Protein AF-A0A938AYI4-F1 (afdb_monomer)

Foldseek 3Di:
DFKFQAAPVVLPDQDQKDKFFPDDPVVVQVCCQEDDLVLQHRIWIKGWNCNVPVVPDPPRMTDIDTDGHHFCVVLLPDDLVSNVVSQLVNVLNSVVRVCVNGPPRLQGGLDDDTDDLLNLCLPVVAQRSDPFHDDDDPCQAAPNFAAQDDPAFLDGDAAQRHPHHTDDVRSVVSVVVNVVVNVVCVVVVRNDPVSVVVVVVVVVVVVVPDDDDPDDSSVSSVVSCCQQFNQKFKWFFADWADQFPFKIKGKIATPPDFAHADAQLWWKWWWDQDPNQIDIAIFGQLAARVDNTGIGMAGADPPDDVSCCCVPPDDGGDMIMIGHTDDPQHDRPSRAFLEEEEEEEQSQCRSVNRRLNHCVVVVPSHAYEYEYEYQEPSSDGCPVVLVVSVVVDVSYHYAYEHAHYDPPDPGHYHAPALVNCCVRVVAPPRYAYEYTYAPVNVVRNVVSCVVRVNDPSSYHYDFNAADPFPCPFPPDPPDDQQDWDWDADPPVRDIFIDGNGDPVQVRCSVVVHHAQDTHNRPPPCRRDDDDPDDDDDDGD

Radius of gyration: 27.2 Å; Cα contacts (8 Å, |Δi|>4): 950; chains: 1; bounding box: 65×58×79 Å

Structure (mmCIF, N/CA/C/O backbone):
data_AF-A0A938AYI4-F1
#
_entry.id   AF-A0A938AYI4-F1
#
loop_
_atom_site.group_PDB
_atom_site.id
_atom_site.type_symbol
_atom_site.label_atom_id
_atom_site.label_alt_id
_atom_site.label_comp_id
_atom_site.label_asym_id
_atom_site.label_entity_id
_atom_site.label_seq_id
_atom_site.pdbx_PDB_ins_code
_atom_site.Cartn_x
_atom_site.Cartn_y
_atom_site.Cartn_z
_atom_site.occupancy
_atom_site.B_iso_or_equiv
_atom_site.auth_seq_id
_atom_site.auth_comp_id
_atom_site.auth_asym_id
_atom_site.auth_atom_id
_atom_site.pdbx_PDB_model_num
ATOM 1 N N . TYR A 1 1 ? -7.142 -10.520 9.760 1.00 93.50 1 TYR A N 1
ATOM 2 C CA . TYR A 1 1 ? -8.260 -10.590 8.804 1.00 93.50 1 TYR A CA 1
ATOM 3 C C . TYR A 1 1 ? -7.751 -11.191 7.516 1.00 93.50 1 TYR A C 1
ATOM 5 O O . TYR A 1 1 ? -6.713 -10.744 7.040 1.00 93.50 1 TYR A O 1
ATOM 13 N N . LEU A 1 2 ? -8.446 -12.198 6.998 1.00 96.50 2 LEU A N 1
ATOM 14 C CA . LEU A 1 2 ? -8.126 -12.894 5.757 1.00 96.50 2 LEU A CA 1
ATOM 15 C C . LEU A 1 2 ? -9.334 -12.802 4.822 1.00 96.50 2 LEU A C 1
ATOM 17 O O . LEU A 1 2 ? -10.428 -13.203 5.213 1.00 96.50 2 LEU A O 1
ATOM 21 N N . GLY A 1 3 ? -9.131 -12.273 3.619 1.00 96.12 3 GLY A N 1
ATOM 22 C CA . GLY A 1 3 ? -10.066 -12.394 2.504 1.00 96.12 3 GLY A CA 1
ATOM 23 C C . GLY A 1 3 ? -9.647 -13.569 1.629 1.00 96.12 3 GLY A C 1
ATOM 24 O O . GLY A 1 3 ? -8.468 -13.681 1.282 1.00 96.12 3 GLY A O 1
ATOM 25 N N . LEU A 1 4 ? -10.594 -14.448 1.319 1.00 96.31 4 LEU A N 1
ATOM 26 C CA . LEU A 1 4 ? -10.363 -15.713 0.636 1.00 96.31 4 LEU A CA 1
ATOM 27 C C . LEU A 1 4 ? -11.015 -15.724 -0.743 1.00 96.31 4 LEU A C 1
ATOM 29 O O . LEU A 1 4 ? -12.152 -15.282 -0.890 1.00 96.31 4 LEU A O 1
ATOM 33 N N . ASP A 1 5 ? -10.348 -16.334 -1.718 1.00 95.25 5 ASP A N 1
ATOM 34 C CA . ASP A 1 5 ? -10.889 -16.539 -3.069 1.00 95.25 5 ASP A CA 1
ATOM 35 C C . ASP A 1 5 ? -11.803 -17.777 -3.188 1.00 95.25 5 ASP A C 1
ATOM 37 O O . ASP A 1 5 ? -12.138 -18.224 -4.286 1.00 95.25 5 ASP A O 1
ATOM 41 N N . CYS A 1 6 ? -12.190 -18.349 -2.047 1.00 95.31 6 CYS A N 1
ATOM 42 C CA . CYS A 1 6 ? -13.114 -19.466 -1.931 1.00 95.31 6 CYS A CA 1
ATOM 43 C C . CYS A 1 6 ? -14.004 -19.307 -0.692 1.00 95.31 6 CYS A C 1
ATOM 45 O O . CYS A 1 6 ? -13.715 -18.518 0.209 1.00 95.31 6 CYS A O 1
ATOM 47 N N . THR A 1 7 ? -15.077 -20.092 -0.619 1.00 95.81 7 THR A N 1
ATOM 48 C CA . THR A 1 7 ? -15.972 -20.100 0.546 1.00 95.81 7 THR A CA 1
ATOM 49 C C . THR A 1 7 ? -15.309 -20.733 1.772 1.00 95.81 7 THR A C 1
ATOM 51 O O . THR A 1 7 ? -14.516 -21.672 1.660 1.00 95.81 7 THR A O 1
ATOM 54 N N . CYS A 1 8 ? -15.694 -20.305 2.976 1.00 95.62 8 CYS A N 1
ATOM 55 C CA . CYS A 1 8 ? -15.232 -20.955 4.206 1.00 95.62 8 CYS A CA 1
ATOM 56 C C . CYS A 1 8 ? -15.620 -22.451 4.239 1.00 95.62 8 CYS A C 1
ATOM 58 O O . CYS A 1 8 ? -14.832 -23.306 4.640 1.00 95.62 8 CYS A O 1
ATOM 60 N N . GLN A 1 9 ? -16.811 -22.793 3.751 1.00 93.62 9 GLN A N 1
ATOM 61 C CA . GLN A 1 9 ? -17.326 -24.160 3.728 1.00 93.62 9 GLN A CA 1
ATOM 62 C C . GLN A 1 9 ? -16.483 -25.079 2.830 1.00 93.62 9 GLN A C 1
ATOM 64 O O . GLN A 1 9 ? -16.246 -26.229 3.199 1.00 93.62 9 GLN A O 1
ATOM 69 N N . SER A 1 10 ? -15.965 -24.584 1.696 1.00 95.06 10 SER A N 1
ATOM 70 C CA . SER A 1 10 ? -15.068 -25.371 0.832 1.00 95.06 10 SER A CA 1
ATOM 71 C C . SER A 1 10 ? -13.727 -25.711 1.488 1.00 95.06 10 SER A C 1
ATOM 73 O O . SER A 1 10 ? -13.114 -26.705 1.111 1.00 95.06 10 SER A O 1
ATOM 75 N N . LEU A 1 11 ? -13.305 -24.940 2.494 1.00 95.25 11 LEU A N 1
ATOM 76 C CA . LEU A 1 11 ? -12.125 -25.234 3.315 1.00 95.25 11 LEU A CA 1
ATOM 77 C C . LEU A 1 11 ? -12.433 -26.131 4.524 1.00 95.25 11 LEU A C 1
ATOM 79 O O . LEU A 1 11 ? -11.536 -26.450 5.299 1.00 95.25 11 LEU A O 1
ATOM 83 N N . GLY A 1 12 ? -13.691 -26.548 4.697 1.00 93.38 12 GLY A N 1
ATOM 84 C CA . GLY A 1 12 ? -14.114 -27.436 5.778 1.00 93.38 12 GLY A CA 1
ATOM 85 C C . GLY A 1 12 ? -14.567 -26.734 7.060 1.00 93.38 12 GLY A C 1
ATOM 86 O O . GLY A 1 12 ? -14.857 -27.423 8.041 1.00 93.38 12 GLY A O 1
ATOM 87 N N . PHE A 1 13 ? -14.691 -25.401 7.074 1.00 94.81 13 PHE A N 1
ATOM 88 C CA . PHE A 1 13 ? -15.264 -24.693 8.221 1.00 94.81 13 PHE A CA 1
ATOM 89 C C . PHE A 1 1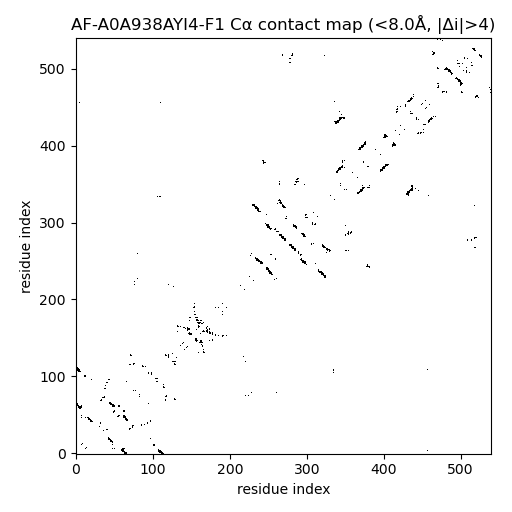3 ? -16.741 -25.075 8.406 1.00 94.81 13 PHE A C 1
ATOM 91 O O . PHE A 1 13 ? -17.570 -24.850 7.525 1.00 94.81 13 PHE A O 1
ATOM 98 N N . LYS A 1 14 ? -17.066 -25.656 9.570 1.00 90.75 14 LYS A N 1
ATOM 99 C CA . LYS A 1 14 ? -18.435 -26.068 9.942 1.00 90.75 14 LYS A CA 1
ATOM 100 C C . LYS A 1 14 ? -19.116 -25.112 10.914 1.00 90.75 14 LYS A C 1
ATOM 102 O O . LYS A 1 14 ? -20.337 -25.032 10.922 1.00 90.75 14 LYS A O 1
ATOM 107 N N . ASN A 1 15 ? -18.330 -24.422 11.737 1.00 94.56 15 ASN A N 1
ATOM 108 C CA . ASN A 1 15 ? -18.824 -23.521 12.771 1.00 94.56 15 ASN A CA 1
ATOM 109 C C . ASN A 1 15 ? -18.354 -22.099 12.485 1.00 94.56 15 ASN A C 1
ATOM 111 O O . ASN A 1 15 ? -17.260 -21.904 11.950 1.00 94.56 15 ASN A O 1
ATOM 115 N N . HIS A 1 16 ? -19.163 -21.127 12.906 1.00 94.56 16 HIS A N 1
ATOM 116 C CA . HIS A 1 16 ? -18.795 -19.715 12.888 1.00 94.56 16 HIS A CA 1
ATOM 117 C C . HIS A 1 16 ? -17.530 -19.450 13.710 1.00 94.56 16 HIS A C 1
ATOM 119 O O . HIS A 1 16 ? -16.620 -18.794 13.224 1.00 94.56 16 HIS A O 1
ATOM 125 N N . GLU A 1 17 ? -17.450 -19.993 14.926 1.00 95.00 17 GLU A N 1
ATOM 126 C CA . GLU A 1 17 ? -16.323 -19.792 15.837 1.00 95.00 17 GLU A CA 1
ATOM 127 C C . GLU A 1 17 ? -15.622 -21.124 16.107 1.00 95.00 17 GLU A C 1
ATOM 129 O O . GLU A 1 17 ? -16.276 -22.135 16.375 1.00 95.00 17 GLU A O 1
ATOM 134 N N . ASN A 1 18 ? -14.292 -21.136 16.026 1.00 94.50 18 ASN A N 1
ATOM 135 C CA . ASN A 1 18 ? -13.488 -22.335 16.239 1.00 94.50 18 ASN A CA 1
ATOM 136 C C . ASN A 1 18 ? -12.271 -21.979 17.097 1.00 94.50 18 ASN A C 1
ATOM 138 O O . ASN A 1 18 ? -11.490 -21.109 16.730 1.00 94.50 18 ASN A O 1
ATOM 142 N N . PHE A 1 19 ? -12.063 -22.682 18.209 1.00 92.81 19 PHE A N 1
ATOM 143 C CA . PHE A 1 19 ? -10.875 -22.505 19.045 1.00 92.81 19 PHE A CA 1
ATOM 144 C C . PHE A 1 19 ? -9.879 -23.622 18.754 1.00 92.81 19 PHE A C 1
ATOM 146 O O . PHE A 1 19 ? -10.169 -24.799 18.969 1.00 92.81 19 PHE A O 1
ATOM 153 N N . VAL A 1 20 ? -8.701 -23.255 18.256 1.00 92.69 20 VAL A N 1
ATOM 154 C CA . VAL A 1 20 ? -7.628 -24.197 17.931 1.00 92.69 20 VAL A CA 1
ATOM 155 C C . VAL A 1 20 ? -6.501 -24.012 18.933 1.00 92.69 20 VAL A C 1
ATOM 157 O O . VAL A 1 20 ? -6.025 -22.898 19.120 1.00 92.69 20 VAL A O 1
ATOM 160 N N . SER A 1 21 ? -6.056 -25.096 19.564 1.00 90.69 21 SER A N 1
ATOM 161 C CA . SER A 1 21 ? -4.959 -25.086 20.536 1.00 90.69 21 SER A CA 1
ATOM 162 C C . SER A 1 21 ? -3.922 -26.162 20.214 1.00 90.69 21 SER A C 1
ATOM 164 O O . SER A 1 21 ? -4.224 -27.174 19.574 1.00 90.69 21 SER A O 1
ATOM 166 N N . ILE A 1 22 ? -2.681 -25.950 20.654 1.00 89.31 22 ILE A N 1
ATOM 167 C CA . ILE A 1 22 ? -1.612 -26.951 20.590 1.00 89.31 22 ILE A CA 1
ATOM 168 C C . ILE A 1 22 ? -1.824 -28.048 21.647 1.00 89.31 22 ILE A C 1
ATOM 170 O O . ILE A 1 22 ? -1.419 -29.187 21.417 1.00 89.31 22 ILE A O 1
ATOM 174 N N . GLY A 1 23 ? -2.490 -27.738 22.763 1.00 88.50 23 GLY A N 1
ATOM 175 C CA . GLY A 1 23 ? -2.796 -28.694 23.828 1.00 88.50 23 GLY A CA 1
ATOM 176 C C . GLY A 1 23 ? -3.753 -28.141 24.898 1.00 88.50 23 GLY A C 1
ATOM 177 O O . GLY A 1 23 ? -4.371 -27.097 24.689 1.00 88.50 23 GLY A O 1
ATOM 178 N N . PRO A 1 24 ? -3.899 -28.838 26.038 1.00 90.19 24 PRO A N 1
ATOM 179 C CA . PRO A 1 24 ? -4.836 -28.465 27.105 1.00 90.19 24 PRO A CA 1
ATOM 180 C C . PRO A 1 24 ? -4.231 -27.601 28.235 1.00 90.19 24 PRO A C 1
ATOM 182 O O . PRO A 1 24 ? -4.912 -27.337 29.220 1.00 90.19 24 PRO A O 1
ATOM 185 N N . ASP A 1 25 ? -2.962 -27.199 28.142 1.00 89.12 25 ASP A N 1
ATOM 186 C CA . ASP A 1 25 ? -2.239 -26.445 29.179 1.00 89.12 25 ASP A CA 1
ATOM 187 C C . ASP A 1 25 ? -2.618 -24.955 29.139 1.00 89.12 25 ASP A C 1
ATOM 189 O O . ASP A 1 25 ? -2.037 -24.152 28.402 1.00 89.12 25 ASP A O 1
ATOM 193 N N . LEU A 1 26 ? -3.647 -24.610 29.915 1.00 84.31 26 LEU A N 1
ATOM 194 C CA . LEU A 1 26 ? -4.198 -23.257 29.990 1.00 84.31 26 LEU A CA 1
ATOM 195 C C . LEU A 1 26 ? -3.254 -22.269 30.684 1.00 84.31 26 LEU A C 1
ATOM 197 O O . LEU A 1 26 ? -3.255 -21.092 30.325 1.00 84.31 26 LEU A O 1
ATOM 201 N N . ASP A 1 27 ? -2.423 -22.730 31.621 1.00 86.62 27 ASP A N 1
ATOM 202 C CA . ASP A 1 27 ? -1.446 -21.876 32.301 1.00 86.62 27 ASP A CA 1
ATOM 203 C C . ASP A 1 27 ? -0.378 -21.423 31.310 1.00 86.62 27 ASP A C 1
ATOM 205 O O . ASP A 1 27 ? -0.116 -20.227 31.166 1.00 86.62 27 ASP A O 1
ATOM 209 N N . ARG A 1 28 ? 0.150 -22.358 30.514 1.00 84.56 28 ARG A N 1
ATOM 210 C CA . ARG A 1 28 ? 1.059 -22.030 29.415 1.00 84.56 28 ARG A CA 1
ATOM 211 C C . ARG A 1 28 ? 0.400 -21.133 28.371 1.00 84.56 28 ARG A C 1
ATOM 213 O O . ARG A 1 28 ? 1.052 -20.226 27.845 1.00 84.56 28 ARG A O 1
ATOM 220 N N . GLN A 1 29 ? -0.877 -21.364 28.052 1.00 83.56 29 GLN A N 1
ATOM 221 C CA . GLN A 1 29 ? -1.619 -20.485 27.151 1.00 83.56 29 GLN A CA 1
ATOM 222 C C . GLN A 1 29 ? -1.658 -19.057 27.705 1.00 83.56 29 GLN A C 1
ATOM 224 O O . GLN A 1 29 ? -1.303 -18.123 26.989 1.00 83.56 29 GLN A O 1
ATOM 229 N N . HIS A 1 30 ? -2.017 -18.886 28.975 1.00 82.50 30 HIS A N 1
ATOM 230 C CA . HIS A 1 30 ? -2.081 -17.590 29.650 1.00 8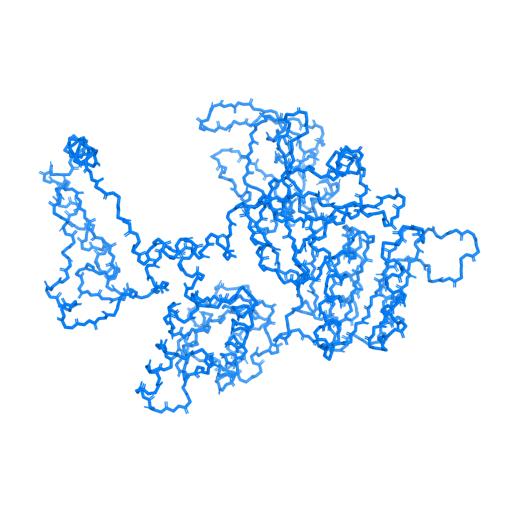2.50 30 HIS A CA 1
ATOM 231 C C . HIS A 1 30 ? -0.717 -16.893 29.737 1.00 82.50 30 HIS A C 1
ATOM 233 O O . HIS A 1 30 ? -0.591 -15.706 29.427 1.00 82.50 30 HIS A O 1
ATOM 239 N N . GLU A 1 31 ? 0.338 -17.629 30.088 1.00 81.62 31 GLU A N 1
ATOM 240 C CA . GLU A 1 31 ? 1.706 -17.105 30.127 1.00 81.62 31 GLU A CA 1
ATOM 241 C C . GLU A 1 31 ? 2.160 -16.583 28.759 1.00 81.62 31 GLU A C 1
ATOM 243 O O . GLU A 1 31 ? 2.748 -15.494 28.683 1.00 81.62 31 GLU A O 1
ATOM 248 N N . SER A 1 32 ? 1.818 -17.303 27.681 1.00 78.88 32 SER A N 1
ATOM 249 C CA . SER A 1 32 ? 2.138 -16.899 26.307 1.00 78.88 32 SER A CA 1
ATOM 250 C C . SER A 1 32 ? 1.495 -15.563 25.917 1.00 78.88 32 SER A C 1
ATOM 252 O O . SER A 1 32 ? 2.115 -14.772 25.207 1.00 78.88 32 SER A O 1
ATOM 254 N N . MET A 1 33 ? 0.302 -15.249 26.443 1.00 81.25 33 MET A N 1
ATOM 255 C CA . MET A 1 33 ? -0.372 -13.968 26.190 1.00 81.25 33 MET A CA 1
ATOM 256 C C . MET A 1 33 ? 0.378 -12.790 26.832 1.00 81.25 33 MET A C 1
ATOM 258 O O . MET A 1 33 ? 0.420 -11.693 26.265 1.00 81.25 33 MET A O 1
ATOM 262 N N . ARG A 1 34 ? 0.941 -13.001 28.034 1.00 77.31 34 ARG A N 1
ATOM 263 C CA . ARG A 1 34 ? 1.494 -11.950 28.910 1.00 77.31 34 ARG A CA 1
ATOM 264 C C . ARG A 1 34 ? 2.947 -11.587 28.622 1.00 77.31 34 ARG A C 1
ATOM 266 O O . ARG A 1 34 ? 3.296 -10.404 28.665 1.00 77.31 34 ARG A O 1
ATOM 273 N N . HIS A 1 35 ? 3.800 -12.583 28.398 1.00 61.69 35 HIS A N 1
ATOM 274 C CA . HIS A 1 35 ? 5.251 -12.398 28.519 1.00 61.69 35 HIS A CA 1
ATOM 275 C C . HIS A 1 35 ? 6.026 -12.619 27.230 1.00 61.69 35 HIS A C 1
ATOM 277 O O . HIS A 1 35 ? 7.160 -12.144 27.131 1.00 61.69 35 HIS A O 1
ATOM 283 N N . ASP A 1 36 ? 5.451 -13.319 26.255 1.00 58.69 36 ASP A N 1
ATOM 284 C CA . ASP A 1 36 ? 6.280 -13.936 25.238 1.00 58.69 36 ASP A CA 1
ATOM 285 C C . ASP A 1 36 ? 6.328 -13.148 23.921 1.00 58.69 36 ASP A C 1
ATOM 287 O O . ASP A 1 36 ? 5.359 -13.042 23.171 1.00 58.69 36 ASP A O 1
ATOM 291 N N . ILE A 1 37 ? 7.512 -12.607 23.627 1.00 58.94 37 ILE A N 1
ATOM 292 C CA . ILE A 1 37 ? 7.900 -12.086 22.306 1.00 58.94 37 ILE A CA 1
ATOM 293 C C . ILE A 1 37 ? 8.377 -13.262 21.418 1.00 58.94 37 ILE A C 1
ATOM 295 O O . ILE A 1 37 ? 8.839 -13.061 20.304 1.00 58.94 37 ILE A O 1
ATOM 299 N N . SER A 1 38 ? 8.281 -14.530 21.846 1.00 60.31 38 SER A N 1
ATOM 300 C CA . SER A 1 38 ? 8.567 -15.681 20.967 1.00 60.31 38 SER A CA 1
ATOM 301 C C . SER A 1 38 ? 7.612 -15.746 19.770 1.00 60.31 38 SER A C 1
ATOM 303 O O . SER A 1 38 ? 7.960 -16.311 18.716 1.00 60.31 38 SER A O 1
ATOM 305 N N . PHE A 1 39 ? 6.434 -15.123 19.915 1.00 65.56 39 PHE A N 1
ATOM 306 C CA . PHE A 1 39 ? 5.342 -15.134 18.953 1.00 65.56 39 PHE A CA 1
ATOM 307 C C . PHE A 1 39 ? 4.886 -16.556 18.619 1.00 65.56 39 PHE A C 1
ATOM 309 O O . PHE A 1 39 ? 4.531 -16.811 17.477 1.00 65.56 39 PHE A O 1
ATOM 316 N N . GLU A 1 40 ? 4.982 -17.513 19.545 1.00 77.62 40 GLU A N 1
ATOM 317 C CA . GLU A 1 40 ? 4.439 -18.871 19.397 1.00 77.62 40 GLU A CA 1
ATOM 318 C C . GLU A 1 40 ? 3.015 -18.921 19.981 1.00 77.62 40 GLU A C 1
ATOM 320 O O . GLU A 1 40 ? 2.868 -19.084 21.194 1.00 77.62 40 GLU A O 1
ATOM 325 N N . PRO A 1 41 ? 1.947 -18.750 19.175 1.00 83.81 41 PRO A N 1
ATOM 326 C CA . PRO A 1 41 ? 0.591 -18.795 19.707 1.00 83.81 41 PRO A CA 1
ATOM 327 C C . PRO A 1 41 ? 0.279 -20.210 20.207 1.00 83.81 41 PRO A C 1
ATOM 329 O O . PRO A 1 41 ? 0.311 -21.164 19.432 1.00 83.81 41 PRO A O 1
ATOM 332 N N . TYR A 1 42 ? -0.051 -20.350 21.495 1.00 87.31 42 TYR A N 1
ATOM 333 C CA . TYR A 1 42 ? -0.487 -21.636 22.050 1.00 87.31 42 TYR A CA 1
ATOM 334 C C . TYR A 1 42 ? -1.869 -22.048 21.529 1.00 87.31 42 TYR A C 1
ATOM 336 O O . TYR A 1 42 ? -2.139 -23.227 21.313 1.00 87.31 42 TYR A O 1
ATOM 344 N N . GLY A 1 43 ? -2.732 -21.063 21.292 1.00 88.88 43 GLY A N 1
ATOM 345 C CA . GLY A 1 43 ? -4.039 -21.248 20.688 1.00 88.88 43 GLY A CA 1
ATOM 346 C C . GLY A 1 43 ? -4.519 -19.981 19.988 1.00 88.88 43 GLY A C 1
ATOM 347 O O . GLY A 1 43 ? -3.974 -18.898 20.211 1.00 88.88 43 GLY A O 1
ATOM 348 N N . ALA A 1 44 ? -5.534 -20.123 19.145 1.00 91.56 44 ALA A N 1
ATOM 349 C CA . ALA A 1 44 ? -6.185 -19.026 18.448 1.00 91.56 44 ALA A CA 1
ATOM 350 C C . ALA A 1 44 ? -7.682 -19.294 18.278 1.00 91.56 44 ALA A C 1
ATOM 352 O O . ALA A 1 44 ? -8.108 -20.435 18.080 1.00 91.56 44 ALA A O 1
ATOM 353 N N . ALA A 1 45 ? -8.456 -18.218 18.317 1.00 93.50 45 ALA A N 1
ATOM 354 C CA . ALA A 1 45 ? -9.811 -18.182 17.798 1.00 93.50 45 ALA A CA 1
ATOM 355 C C . ALA A 1 45 ? -9.755 -18.021 16.269 1.00 93.50 45 ALA A C 1
ATOM 357 O O . ALA A 1 45 ? -8.960 -17.233 15.744 1.00 93.50 45 ALA A O 1
ATOM 358 N N . VAL A 1 46 ? -10.562 -18.804 15.563 1.00 96.50 46 VAL A N 1
ATOM 359 C CA . VAL A 1 46 ? -10.670 -18.849 14.105 1.00 96.50 46 VAL A CA 1
ATOM 360 C C . VAL A 1 46 ? -12.139 -18.672 13.745 1.00 96.50 46 VAL A C 1
ATOM 362 O O . VAL A 1 46 ? -12.923 -19.628 13.726 1.00 96.50 46 VAL A O 1
ATOM 365 N N . THR A 1 47 ? -12.494 -17.425 13.458 1.00 96.56 47 THR A N 1
ATOM 366 C CA . THR A 1 47 ? -13.857 -17.013 13.132 1.00 96.56 47 THR A CA 1
ATOM 367 C C . THR A 1 47 ? -14.066 -17.041 11.621 1.00 96.56 47 THR A C 1
ATOM 369 O O . THR A 1 47 ? -13.369 -16.337 10.887 1.00 96.56 47 THR A O 1
ATOM 372 N N . ALA A 1 48 ? -15.029 -17.825 11.147 1.00 96.56 48 ALA A N 1
ATOM 373 C CA . ALA A 1 48 ? -15.444 -17.918 9.751 1.00 96.56 48 ALA A CA 1
ATOM 374 C C . ALA A 1 48 ? -16.814 -17.242 9.572 1.00 96.56 48 ALA A C 1
ATOM 376 O O . ALA A 1 48 ? -17.861 -17.876 9.727 1.00 96.56 48 ALA A O 1
ATOM 377 N N . TYR A 1 49 ? -16.809 -15.946 9.248 1.00 93.50 49 TYR A N 1
ATOM 378 C CA . TYR A 1 49 ? -18.023 -15.116 9.241 1.00 93.50 49 TYR A CA 1
ATOM 379 C C . TYR A 1 49 ? -19.086 -15.632 8.265 1.00 93.50 49 TYR A C 1
ATOM 381 O O . TYR A 1 49 ? -20.260 -15.711 8.627 1.00 93.50 49 TYR A O 1
ATOM 389 N N . ASN A 1 50 ? -18.674 -16.106 7.083 1.00 94.75 50 ASN A N 1
ATOM 390 C CA . ASN A 1 50 ? -19.591 -16.631 6.062 1.00 94.75 50 ASN A CA 1
ATOM 391 C C . ASN A 1 50 ? -20.340 -17.911 6.463 1.00 94.75 50 ASN A C 1
ATOM 393 O O . ASN A 1 50 ? -21.240 -18.344 5.744 1.00 94.75 50 ASN A O 1
ATOM 397 N N . VAL A 1 51 ? -19.977 -18.551 7.580 1.00 93.25 51 VAL A N 1
ATOM 398 C CA . VAL A 1 51 ? -20.755 -19.675 8.119 1.00 93.25 51 VAL A CA 1
ATOM 399 C C . VAL A 1 51 ? -22.051 -19.181 8.770 1.00 93.25 51 VAL A C 1
ATOM 401 O O . VAL A 1 51 ? -23.066 -19.864 8.667 1.00 93.25 51 VAL A O 1
ATOM 404 N N . ALA A 1 52 ? -22.030 -18.010 9.417 1.00 91.06 52 ALA A N 1
ATOM 405 C CA . ALA A 1 52 ? -23.216 -17.403 10.026 1.00 91.06 52 ALA A CA 1
ATOM 406 C C . ALA A 1 52 ? -23.933 -16.428 9.081 1.00 91.06 52 ALA A C 1
ATOM 408 O O . ALA A 1 52 ? -25.159 -16.359 9.098 1.00 91.06 52 ALA A O 1
ATOM 409 N N . ASP A 1 53 ? -23.174 -15.699 8.263 1.00 93.62 53 ASP A N 1
ATOM 410 C CA . ASP A 1 53 ? -23.682 -14.694 7.330 1.00 93.62 53 ASP A CA 1
ATOM 411 C C . ASP A 1 53 ? -23.062 -14.905 5.937 1.00 93.62 53 ASP A C 1
ATOM 413 O O . ASP A 1 53 ? -21.995 -14.357 5.645 1.00 93.62 53 ASP A O 1
ATOM 417 N N . PRO A 1 54 ? -23.677 -15.735 5.070 1.00 90.19 54 PRO A N 1
ATOM 418 C CA . PRO A 1 54 ? -23.139 -16.041 3.744 1.00 90.19 54 PRO A CA 1
ATOM 419 C C . PRO A 1 54 ? -22.866 -14.807 2.873 1.00 90.19 54 PRO A C 1
ATOM 421 O O . PRO A 1 54 ? -21.944 -14.853 2.058 1.00 90.19 54 PRO A O 1
ATOM 424 N N . ASP A 1 55 ? -23.606 -13.713 3.088 1.00 93.50 55 ASP A N 1
ATOM 425 C CA . ASP A 1 55 ? -23.526 -12.468 2.315 1.00 93.50 55 ASP A CA 1
ATOM 426 C C . ASP A 1 55 ? -22.484 -11.477 2.870 1.00 93.50 55 ASP A C 1
ATOM 428 O O . ASP A 1 55 ? -22.302 -10.384 2.327 1.00 93.50 55 ASP A O 1
ATOM 432 N N . PHE A 1 56 ? -21.749 -11.860 3.921 1.00 93.06 56 PHE A N 1
ATOM 433 C CA . PHE A 1 56 ? -20.687 -11.045 4.519 1.00 93.06 56 PHE A CA 1
ATOM 434 C C . PHE A 1 56 ? -19.556 -10.698 3.530 1.00 93.06 56 PHE A C 1
ATOM 436 O O . PHE A 1 56 ? -18.826 -9.720 3.719 1.00 93.06 56 PHE A O 1
ATOM 443 N N . SER A 1 57 ? -19.395 -11.485 2.462 1.00 94.12 57 SER A N 1
ATOM 444 C CA . SER A 1 57 ? -18.427 -11.249 1.389 1.00 94.12 57 SER A CA 1
ATOM 445 C C . SER A 1 57 ? -19.026 -11.561 0.010 1.00 94.12 57 SER A C 1
ATOM 447 O O . SER A 1 57 ? -20.078 -12.195 -0.070 1.00 94.12 57 SER A O 1
ATOM 449 N N . PRO A 1 58 ? -18.393 -11.124 -1.099 1.00 93.88 58 PRO A N 1
ATOM 450 C CA . PRO A 1 58 ? -18.891 -11.408 -2.444 1.00 93.88 58 PRO A CA 1
ATOM 451 C C . PRO A 1 58 ? -19.145 -12.908 -2.700 1.00 93.88 58 PRO A C 1
ATOM 453 O O . PRO A 1 58 ? -18.427 -13.752 -2.154 1.00 93.88 58 PRO A O 1
ATOM 456 N N . PRO A 1 59 ? -20.099 -13.274 -3.574 1.00 93.50 59 PRO A N 1
ATOM 457 C CA . PRO A 1 59 ? -20.407 -14.674 -3.857 1.00 93.50 59 PRO A CA 1
ATOM 458 C C . PRO A 1 59 ? -19.175 -15.499 -4.250 1.00 93.50 59 PRO A C 1
ATOM 460 O O . PRO A 1 59 ? -18.373 -15.081 -5.083 1.00 93.50 59 PRO A O 1
ATOM 463 N N . GLY A 1 60 ? -19.042 -16.688 -3.657 1.00 93.12 60 GLY A N 1
ATOM 464 C CA . GLY A 1 60 ? -17.923 -17.605 -3.906 1.00 93.12 60 GLY A CA 1
ATOM 465 C C . GLY A 1 60 ? -16.635 -17.290 -3.136 1.00 93.12 60 GLY A C 1
ATOM 466 O O . GLY A 1 60 ? -15.691 -18.067 -3.231 1.00 93.12 60 GLY A O 1
ATOM 467 N N . THR A 1 61 ? -16.602 -16.208 -2.355 1.00 96.06 61 THR A N 1
ATOM 468 C CA . THR A 1 61 ? -15.459 -15.813 -1.513 1.00 96.06 61 THR A CA 1
ATOM 469 C C . THR A 1 61 ? -15.726 -16.115 -0.037 1.00 96.06 61 THR A C 1
ATOM 471 O O . THR A 1 61 ? -16.806 -16.589 0.324 1.00 96.06 61 THR A O 1
ATOM 474 N N . GLY A 1 62 ? -14.751 -15.842 0.827 1.00 96.12 62 GLY A N 1
ATOM 475 C CA . GLY A 1 62 ? -14.896 -16.029 2.267 1.00 96.12 62 GLY A CA 1
ATOM 476 C C . GLY A 1 62 ? -14.055 -15.051 3.076 1.00 96.12 62 GLY A C 1
ATOM 477 O O . GLY A 1 62 ? -13.058 -14.517 2.593 1.00 96.12 62 GLY A O 1
ATOM 478 N N . VAL A 1 63 ? -14.439 -14.828 4.330 1.00 97.06 63 VAL A N 1
ATOM 479 C CA . VAL A 1 63 ? -13.682 -14.025 5.291 1.00 97.06 63 VAL A CA 1
ATOM 480 C C . VAL A 1 63 ? -13.445 -14.823 6.560 1.00 97.06 63 VAL A C 1
ATOM 482 O O . VAL A 1 63 ? -14.374 -15.302 7.214 1.00 97.06 63 VAL A O 1
ATOM 485 N N . VAL A 1 64 ? -12.169 -14.915 6.930 1.00 97.00 64 VAL A N 1
ATOM 486 C CA . VAL A 1 64 ? -11.718 -15.582 8.151 1.00 97.00 64 VAL A CA 1
ATOM 487 C C . VAL A 1 64 ? -10.923 -14.607 9.011 1.00 97.00 64 VAL A C 1
ATOM 489 O O . VAL A 1 64 ? -10.060 -13.868 8.528 1.00 97.00 64 VAL A O 1
ATOM 492 N N . VAL A 1 65 ? -11.184 -14.598 10.314 1.00 96.38 65 VAL A N 1
ATOM 493 C CA . VAL A 1 65 ? -10.413 -13.824 11.289 1.00 96.38 65 VAL A CA 1
ATOM 494 C C . VAL A 1 65 ? -9.718 -14.769 12.248 1.00 96.38 65 VAL A C 1
ATOM 496 O O . VAL A 1 65 ? -10.344 -15.595 12.898 1.00 96.38 65 VAL A O 1
ATOM 499 N N . LEU A 1 66 ? -8.397 -14.622 12.319 1.00 95.31 66 LEU A N 1
ATOM 500 C CA . LEU A 1 66 ? -7.550 -15.322 13.273 1.00 95.31 66 LEU A CA 1
ATOM 501 C C . LEU A 1 66 ? -7.246 -14.359 14.416 1.00 95.31 66 LEU A C 1
ATOM 503 O O . LEU A 1 66 ? -6.698 -13.278 14.174 1.00 95.31 66 LEU A O 1
ATOM 507 N N . CYS A 1 67 ? -7.609 -14.732 15.638 1.00 91.69 67 CYS A N 1
ATOM 508 C CA . CYS A 1 67 ? -7.435 -13.897 16.817 1.00 91.69 67 CYS A CA 1
ATOM 509 C C . CYS A 1 67 ? -6.674 -14.643 17.916 1.00 91.69 67 CYS A C 1
ATOM 511 O O . CYS A 1 67 ? -6.926 -15.811 18.203 1.00 91.69 67 CYS A O 1
ATOM 513 N N . VAL A 1 68 ? -5.748 -13.933 18.554 1.00 87.88 68 VAL A N 1
ATOM 514 C CA . VAL A 1 68 ? -5.066 -14.353 19.778 1.00 87.88 68 VAL A CA 1
ATOM 515 C C . VAL A 1 68 ? -5.023 -13.163 20.726 1.00 87.88 68 VAL A C 1
ATOM 517 O O . VAL A 1 68 ? -4.897 -12.015 20.290 1.00 87.88 68 VAL A O 1
ATOM 520 N N . ILE A 1 69 ? -5.129 -13.430 22.023 1.00 84.44 69 ILE A N 1
ATOM 521 C CA . ILE A 1 69 ? -4.996 -12.402 23.052 1.00 84.44 69 ILE A CA 1
ATOM 522 C C . ILE A 1 69 ? -3.506 -12.151 23.292 1.00 84.44 69 ILE A C 1
ATOM 524 O O . ILE A 1 69 ? -2.728 -13.081 23.488 1.00 84.44 69 ILE A O 1
ATOM 528 N N . ALA A 1 70 ? -3.107 -10.882 23.275 1.00 84.75 70 ALA A N 1
ATOM 529 C CA . ALA A 1 70 ? -1.744 -10.464 23.566 1.00 84.75 70 ALA A CA 1
ATOM 530 C C . ALA A 1 70 ? -1.753 -9.126 24.307 1.00 84.75 70 ALA A C 1
ATOM 532 O O . ALA A 1 70 ? -2.497 -8.213 23.946 1.00 84.75 70 ALA A O 1
ATOM 533 N N . TYR A 1 71 ? -0.890 -8.976 25.310 1.00 84.75 71 TYR A N 1
ATOM 534 C CA . TYR A 1 71 ? -0.724 -7.699 26.009 1.00 84.75 71 TYR A CA 1
ATOM 535 C C . TYR A 1 71 ? 0.112 -6.731 25.166 1.00 84.75 71 TYR A C 1
ATOM 537 O O . TYR A 1 71 ? 1.019 -7.154 24.459 1.00 84.75 71 TYR A O 1
ATOM 545 N N . ALA A 1 72 ? -0.131 -5.417 25.257 1.00 85.94 72 ALA A N 1
ATOM 546 C CA . ALA A 1 72 ? 0.643 -4.417 24.504 1.00 85.94 72 ALA A CA 1
ATOM 547 C C . ALA A 1 72 ? 2.086 -4.220 24.997 1.00 85.94 72 ALA A C 1
ATOM 549 O O . ALA A 1 72 ? 2.957 -3.847 24.210 1.00 85.94 72 ALA A O 1
ATOM 550 N N . LYS A 1 73 ? 2.361 -4.457 26.287 1.00 85.12 73 LYS A N 1
ATOM 551 C CA . LYS A 1 73 ? 3.650 -4.136 26.929 1.00 85.12 73 LYS A CA 1
ATOM 552 C C . LYS A 1 73 ? 4.879 -4.743 26.225 1.00 85.12 73 LYS A C 1
ATOM 554 O O . LYS A 1 73 ? 5.865 -4.019 26.090 1.00 85.12 73 LYS A O 1
ATOM 559 N N . PRO A 1 74 ? 4.867 -6.006 25.755 1.00 85.31 74 PRO A N 1
ATOM 560 C CA . PRO A 1 74 ? 5.976 -6.563 24.981 1.00 85.31 74 PRO A CA 1
ATOM 561 C C . PRO A 1 74 ? 6.198 -5.845 23.638 1.00 85.31 74 PRO A C 1
ATOM 563 O O . PRO A 1 74 ? 7.338 -5.567 23.277 1.00 85.31 74 PRO A O 1
ATOM 566 N N . TRP A 1 75 ? 5.126 -5.453 22.942 1.00 87.50 75 TRP A N 1
ATOM 567 C CA . TRP A 1 75 ? 5.194 -4.774 21.640 1.00 87.50 75 TRP A CA 1
ATOM 568 C C . TRP A 1 75 ? 5.743 -3.347 21.732 1.00 87.50 75 TRP A C 1
ATOM 570 O O . TRP A 1 75 ? 6.443 -2.906 20.826 1.00 87.50 75 TRP A O 1
ATOM 580 N N . LEU A 1 76 ? 5.457 -2.628 22.826 1.00 84.62 76 LEU A N 1
ATOM 581 C CA . LEU A 1 76 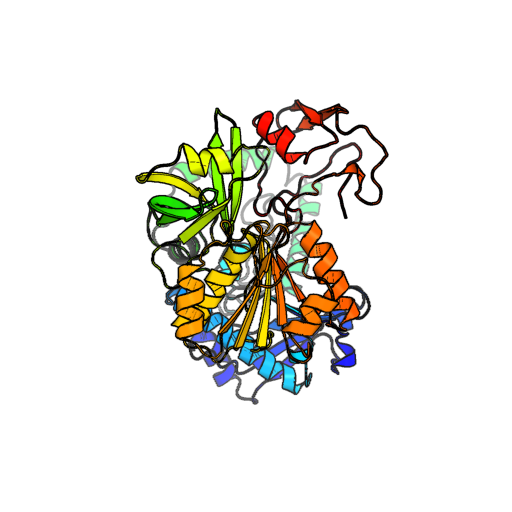? 5.928 -1.249 23.045 1.00 84.62 76 LEU A CA 1
ATOM 582 C C . LEU A 1 76 ? 7.462 -1.131 23.087 1.00 84.62 76 LEU A C 1
ATOM 584 O O . LEU A 1 76 ? 8.001 -0.049 22.858 1.00 84.62 76 LEU A O 1
ATOM 588 N N . LYS A 1 77 ? 8.163 -2.232 23.384 1.00 85.75 77 LYS A N 1
ATOM 589 C CA . LYS A 1 77 ? 9.627 -2.275 23.501 1.00 85.75 77 LYS A CA 1
ATOM 590 C C . LYS A 1 77 ? 10.339 -2.461 22.162 1.00 85.75 77 LYS A C 1
ATOM 592 O O . LYS A 1 77 ? 11.542 -2.233 22.098 1.00 85.75 77 LYS A O 1
ATOM 597 N N . LEU A 1 78 ? 9.619 -2.880 21.123 1.00 85.94 78 LEU A N 1
ATOM 598 C CA . LEU A 1 78 ? 10.200 -3.201 19.824 1.00 85.94 78 LEU A CA 1
ATOM 599 C C . LEU A 1 78 ? 10.549 -1.924 19.051 1.00 85.94 78 LEU A C 1
ATOM 601 O O . LEU A 1 78 ? 9.812 -0.930 19.068 1.00 85.94 78 LEU A O 1
ATOM 605 N N . SER A 1 79 ? 11.670 -1.955 18.334 1.00 84.94 79 SER A N 1
ATOM 606 C CA . SER A 1 79 ? 11.929 -0.998 17.261 1.00 84.94 79 SER A CA 1
ATOM 607 C C . SER A 1 79 ? 10.915 -1.190 16.120 1.00 84.94 79 SER A C 1
ATOM 609 O O . SER A 1 79 ? 10.287 -2.245 16.015 1.00 84.94 79 SER A O 1
ATOM 611 N N . PRO A 1 80 ? 10.732 -0.202 15.225 1.00 82.88 80 PRO A N 1
ATOM 612 C CA . PRO A 1 80 ? 9.800 -0.337 14.103 1.00 82.88 80 PRO A CA 1
ATOM 613 C C . PRO A 1 80 ? 10.061 -1.561 13.206 1.00 82.88 80 PRO A C 1
ATOM 615 O O . PRO A 1 80 ? 9.109 -2.179 12.733 1.00 82.88 80 PRO A O 1
ATOM 618 N N . VAL A 1 81 ? 11.333 -1.927 13.001 1.00 82.56 81 VAL A N 1
ATOM 619 C CA . VAL A 1 81 ? 11.726 -3.097 12.198 1.00 82.56 81 VAL A CA 1
ATOM 620 C C . VAL A 1 81 ? 11.374 -4.391 12.930 1.00 82.56 81 VAL A C 1
ATOM 622 O O . VAL A 1 81 ? 10.664 -5.225 12.374 1.00 82.56 81 VAL A O 1
ATOM 625 N N . GLU A 1 82 ? 11.775 -4.519 14.199 1.00 87.31 82 GLU A N 1
ATOM 626 C CA . GLU A 1 82 ? 11.445 -5.691 15.023 1.00 87.31 82 GLU A CA 1
ATOM 627 C C . GLU A 1 82 ? 9.928 -5.864 15.168 1.00 87.31 82 GLU A C 1
ATOM 629 O O . GLU A 1 82 ? 9.429 -6.983 15.123 1.00 87.31 82 GLU A O 1
ATOM 634 N N . TYR A 1 83 ? 9.175 -4.766 15.290 1.00 87.75 83 TYR A N 1
ATOM 635 C CA . TYR A 1 83 ? 7.712 -4.781 15.334 1.00 87.75 83 TYR A CA 1
ATOM 636 C C . TYR A 1 83 ? 7.100 -5.347 14.044 1.00 87.75 83 TYR A C 1
ATOM 638 O O . TYR A 1 83 ? 6.167 -6.149 14.106 1.00 87.75 83 TYR A O 1
ATOM 646 N N . ALA A 1 84 ? 7.620 -4.962 12.875 1.00 85.88 84 ALA A N 1
ATOM 647 C CA . ALA A 1 84 ? 7.142 -5.476 11.594 1.00 85.88 84 ALA A CA 1
ATOM 648 C C . ALA A 1 84 ? 7.455 -6.974 11.420 1.00 85.88 84 ALA A C 1
ATOM 650 O O . ALA A 1 84 ? 6.581 -7.743 11.016 1.00 85.88 84 ALA A O 1
ATOM 651 N N . GLU A 1 85 ? 8.668 -7.402 11.778 1.00 87.00 85 GLU A N 1
ATOM 652 C CA . GLU A 1 85 ? 9.092 -8.808 11.720 1.00 87.00 85 GLU A CA 1
ATOM 653 C C . GLU A 1 85 ? 8.287 -9.688 12.683 1.00 87.00 85 GLU A C 1
ATOM 655 O O . GLU A 1 85 ? 7.757 -10.728 12.289 1.00 87.00 85 GLU A O 1
ATOM 660 N N . ALA A 1 86 ? 8.117 -9.227 13.923 1.00 88.56 86 ALA A N 1
ATOM 661 C CA . ALA A 1 86 ? 7.263 -9.825 14.943 1.00 88.56 86 ALA A CA 1
ATOM 662 C C . ALA A 1 86 ? 5.832 -10.055 14.449 1.00 88.56 86 ALA A C 1
ATOM 664 O O . ALA A 1 86 ? 5.290 -11.160 14.531 1.00 88.56 86 ALA A O 1
ATOM 665 N N . LYS A 1 87 ? 5.231 -8.992 13.905 1.00 89.56 87 LYS A N 1
ATOM 666 C CA . LYS A 1 87 ? 3.872 -8.994 13.365 1.00 89.56 87 LYS A CA 1
ATOM 667 C C . LYS A 1 87 ? 3.727 -10.012 12.230 1.00 89.56 87 LYS A C 1
ATOM 669 O O . LYS A 1 87 ? 2.748 -10.755 12.208 1.00 89.56 87 LYS A O 1
ATOM 674 N N . SER A 1 88 ? 4.709 -10.080 11.329 1.00 89.88 88 SER A N 1
ATOM 675 C CA . SER A 1 88 ? 4.741 -11.059 10.236 1.00 89.88 88 SER A CA 1
ATOM 676 C C . SER A 1 88 ? 4.865 -12.494 10.758 1.00 89.88 88 SER A C 1
ATOM 678 O O . SER A 1 88 ? 4.100 -13.365 10.354 1.00 89.88 88 SER A O 1
ATOM 680 N N . LYS A 1 89 ? 5.787 -12.745 11.696 1.00 90.56 89 LYS A N 1
ATOM 681 C CA . LYS A 1 89 ? 6.026 -14.078 12.268 1.00 90.56 89 LYS A CA 1
ATOM 682 C C . LYS A 1 89 ? 4.792 -14.622 12.990 1.00 90.56 89 LYS A C 1
ATOM 684 O O . LYS A 1 89 ? 4.463 -15.796 12.840 1.00 90.56 89 LYS A O 1
ATOM 689 N N . LEU A 1 90 ? 4.106 -13.780 13.765 1.00 90.75 90 LEU A N 1
ATOM 690 C CA . LEU A 1 90 ? 2.883 -14.184 14.457 1.00 90.75 90 LEU A CA 1
ATOM 691 C C . LEU A 1 90 ? 1.760 -14.516 13.465 1.00 90.75 90 LEU A C 1
ATOM 693 O O . LEU A 1 90 ? 1.088 -15.528 13.633 1.00 90.75 90 LEU A O 1
ATOM 697 N N . ALA A 1 91 ? 1.578 -13.700 12.421 1.00 92.75 91 ALA A N 1
ATOM 698 C CA . ALA A 1 91 ? 0.560 -13.945 11.398 1.00 92.75 91 ALA A CA 1
ATOM 699 C C . ALA A 1 91 ? 0.757 -15.298 10.694 1.00 92.75 91 ALA A C 1
ATOM 701 O O . ALA A 1 91 ? -0.190 -16.077 10.591 1.00 92.75 91 ALA A O 1
ATOM 702 N N . ASP A 1 92 ? 1.989 -15.611 10.285 1.00 94.06 92 ASP A N 1
ATOM 703 C CA . ASP A 1 92 ? 2.336 -16.884 9.638 1.00 94.06 92 ASP A CA 1
ATOM 704 C C . ASP A 1 92 ? 2.013 -18.104 10.520 1.00 94.06 92 ASP A C 1
ATOM 706 O O . ASP A 1 92 ? 1.435 -19.101 10.074 1.00 94.06 92 ASP A O 1
ATOM 710 N N . LYS A 1 93 ? 2.314 -18.007 11.816 1.00 92.50 93 LYS A N 1
ATOM 711 C CA . LYS A 1 93 ? 2.022 -19.075 12.778 1.00 92.50 93 LYS A CA 1
ATOM 712 C C . LYS A 1 93 ? 0.539 -19.220 13.079 1.00 92.50 93 LYS A C 1
ATOM 714 O O . LYS A 1 93 ? 0.071 -20.343 13.235 1.00 92.50 93 LYS A O 1
ATOM 719 N N . LEU A 1 94 ? -0.207 -18.117 13.137 1.00 93.56 94 LEU A N 1
ATOM 720 C CA . LEU A 1 94 ? -1.662 -18.169 13.285 1.00 93.56 94 LEU A CA 1
ATOM 721 C C . LEU A 1 94 ? -2.309 -18.870 12.087 1.00 93.56 94 LEU A C 1
ATOM 723 O O . LEU A 1 94 ? -3.186 -19.706 12.286 1.00 93.56 94 LEU A O 1
ATOM 727 N N . ILE A 1 95 ? -1.844 -18.590 10.865 1.00 95.75 95 ILE A N 1
ATOM 728 C CA . ILE A 1 95 ? -2.305 -19.296 9.659 1.00 95.75 95 ILE A CA 1
ATOM 729 C C . ILE A 1 95 ? -1.970 -20.785 9.761 1.00 95.75 95 ILE A C 1
ATOM 731 O O . ILE A 1 95 ? -2.852 -21.619 9.590 1.00 95.75 95 ILE A O 1
ATOM 735 N N . THR A 1 96 ? -0.732 -21.122 10.131 1.00 94.94 96 THR A N 1
ATOM 736 C CA . THR A 1 96 ? -0.296 -22.518 10.324 1.00 94.94 96 THR A CA 1
ATOM 737 C C . THR A 1 96 ? -1.159 -23.255 11.356 1.00 94.94 96 THR A C 1
ATOM 739 O O . THR A 1 96 ? -1.477 -24.433 11.194 1.00 94.94 96 THR A O 1
ATOM 742 N N . LEU A 1 97 ? -1.564 -22.574 12.430 1.00 93.31 97 LEU A N 1
ATOM 743 C CA . LEU A 1 97 ? -2.457 -23.140 13.435 1.00 93.31 97 LEU A CA 1
ATOM 744 C C . LEU A 1 97 ? -3.873 -23.343 12.877 1.00 93.31 97 LEU A C 1
ATOM 746 O O . LEU A 1 97 ? -4.455 -24.408 13.080 1.00 93.31 97 LEU A O 1
ATOM 750 N N . ALA A 1 98 ? -4.406 -22.366 12.141 1.00 95.38 98 ALA A N 1
ATOM 751 C CA . ALA A 1 98 ? -5.718 -22.452 11.501 1.00 95.38 98 ALA A CA 1
ATOM 752 C C . ALA A 1 98 ? -5.791 -23.569 10.442 1.00 95.38 98 ALA A C 1
ATOM 754 O O . ALA A 1 98 ? -6.824 -24.224 10.309 1.00 95.38 98 ALA A O 1
ATOM 755 N N . GLU A 1 99 ? -4.685 -23.873 9.756 1.00 95.31 99 GLU A N 1
ATOM 756 C CA . GLU A 1 99 ? -4.607 -24.973 8.784 1.00 95.31 99 GLU A CA 1
ATOM 757 C C . GLU A 1 99 ? -4.847 -26.363 9.394 1.00 95.31 99 GLU A C 1
ATOM 759 O O . GLU A 1 99 ? -5.171 -27.300 8.668 1.00 95.31 99 GLU A O 1
ATOM 764 N N . ARG A 1 100 ? -4.785 -26.511 10.726 1.00 94.12 100 ARG A N 1
ATOM 765 C CA . ARG A 1 100 ? -5.184 -27.759 11.402 1.00 94.12 100 ARG A CA 1
ATOM 766 C C . ARG A 1 100 ? -6.667 -28.085 11.231 1.00 94.12 100 ARG A C 1
ATOM 768 O O . ARG A 1 100 ? -7.028 -29.257 11.267 1.00 94.12 100 ARG A O 1
ATOM 775 N N . ILE A 1 101 ? -7.512 -27.063 11.086 1.00 94.50 101 ILE A N 1
ATOM 776 C CA . ILE A 1 101 ? -8.962 -27.214 10.891 1.00 94.50 101 ILE A CA 1
ATOM 777 C C . ILE A 1 101 ? -9.416 -26.824 9.480 1.00 94.50 101 ILE A C 1
ATOM 779 O O . ILE A 1 101 ? -10.516 -27.195 9.085 1.00 94.50 101 ILE A O 1
ATOM 783 N N . ALA A 1 102 ? -8.568 -26.118 8.728 1.00 95.75 102 ALA A N 1
ATOM 784 C CA . ALA A 1 102 ? -8.800 -25.730 7.341 1.00 95.75 102 ALA A CA 1
ATOM 785 C C . ALA A 1 102 ? -7.541 -25.963 6.482 1.00 95.75 102 ALA A C 1
ATOM 787 O O . ALA A 1 102 ? -6.840 -25.005 6.139 1.00 95.75 102 ALA A O 1
ATOM 788 N N . PRO A 1 103 ? -7.199 -27.227 6.159 1.00 95.75 103 PRO A N 1
ATOM 789 C CA . PRO A 1 103 ? -6.019 -27.537 5.356 1.00 95.75 103 PRO A CA 1
ATOM 790 C C . PRO A 1 103 ? -6.045 -26.817 4.003 1.00 95.75 103 PRO A C 1
ATOM 792 O O . PRO A 1 103 ? -7.053 -26.850 3.300 1.00 95.75 103 PRO A O 1
ATOM 795 N N . GLY A 1 104 ? -4.932 -26.178 3.632 1.0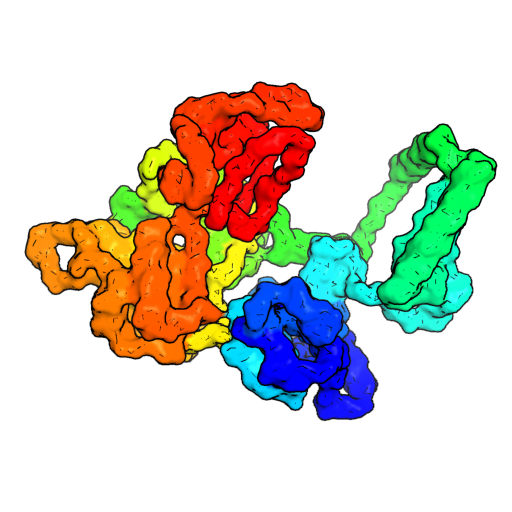0 94.19 104 GLY A N 1
ATOM 796 C CA . GLY A 1 104 ? -4.823 -25.404 2.391 1.00 94.19 104 GLY A CA 1
ATOM 797 C C . GLY A 1 104 ? -5.350 -23.970 2.486 1.00 94.19 104 GLY A C 1
ATOM 798 O O . GLY A 1 104 ? -5.353 -23.273 1.475 1.00 94.19 104 GLY A O 1
ATOM 799 N N . LEU A 1 105 ? -5.756 -23.495 3.676 1.00 96.06 105 LEU A N 1
ATOM 800 C CA . LEU A 1 105 ? -6.203 -22.112 3.895 1.00 96.06 105 LEU A CA 1
ATOM 801 C C . LEU A 1 105 ? -5.250 -21.095 3.257 1.00 96.06 105 LEU A C 1
ATOM 803 O O . LEU A 1 105 ? -5.715 -20.163 2.605 1.00 96.06 105 LEU A O 1
ATOM 807 N N . ARG A 1 106 ? -3.932 -21.282 3.413 1.00 95.31 106 ARG A N 1
ATOM 808 C CA . ARG A 1 106 ? -2.912 -20.353 2.911 1.00 95.31 106 ARG A CA 1
ATOM 809 C C . ARG A 1 106 ? -2.984 -20.132 1.399 1.00 95.31 106 ARG A C 1
ATOM 811 O O . ARG A 1 106 ? -2.808 -19.002 0.951 1.00 95.31 106 ARG A O 1
ATOM 818 N N . ASP A 1 107 ? -3.298 -21.174 0.631 1.00 93.00 107 ASP A N 1
ATOM 819 C CA . ASP A 1 107 ? -3.338 -21.134 -0.840 1.00 93.00 107 ASP A CA 1
ATOM 820 C C . ASP A 1 107 ? -4.524 -20.331 -1.401 1.00 93.00 107 ASP A C 1
ATOM 822 O O . ASP A 1 107 ? -4.554 -20.006 -2.597 1.00 93.00 107 ASP A O 1
ATOM 826 N N . HIS A 1 108 ? -5.478 -20.007 -0.526 1.00 95.06 108 HIS A N 1
ATOM 827 C CA . HIS A 1 108 ? -6.711 -19.288 -0.822 1.00 95.06 108 HIS A CA 1
ATOM 828 C C . HIS A 1 108 ? -6.736 -17.858 -0.272 1.00 95.06 108 HIS A C 1
ATOM 830 O O . HIS A 1 108 ? -7.704 -17.138 -0.507 1.00 95.06 108 HIS A O 1
ATOM 836 N N . ILE A 1 109 ? -5.694 -17.417 0.443 1.00 95.31 109 ILE A N 1
ATOM 837 C CA . ILE A 1 109 ? -5.628 -16.051 0.974 1.00 95.31 109 ILE A CA 1
ATOM 838 C C . ILE A 1 109 ? -5.307 -15.077 -0.164 1.00 95.31 109 ILE A C 1
ATOM 840 O O . ILE A 1 109 ? -4.201 -15.059 -0.702 1.00 95.31 109 ILE A O 1
ATOM 844 N N . GLU A 1 110 ? -6.268 -14.220 -0.494 1.00 92.19 110 GLU A N 1
ATOM 845 C CA . GLU A 1 110 ? -6.099 -13.133 -1.462 1.00 92.19 110 GLU A CA 1
ATOM 846 C C . GLU A 1 110 ? -5.688 -11.829 -0.768 1.00 92.19 110 GLU A C 1
ATOM 848 O O . GLU A 1 110 ? -4.796 -11.112 -1.231 1.00 92.19 110 GLU A O 1
ATOM 853 N N . VAL A 1 111 ? -6.305 -11.548 0.382 1.00 91.25 111 VAL A N 1
ATOM 854 C CA . VAL A 1 111 ? -6.061 -10.344 1.182 1.00 91.25 111 VAL A CA 1
ATOM 855 C C . VAL A 1 111 ? -5.720 -10.749 2.606 1.00 91.25 111 VAL A C 1
ATOM 857 O O . VAL A 1 111 ? -6.420 -11.553 3.216 1.00 91.25 111 VAL A O 1
ATOM 860 N N . MET A 1 112 ? -4.673 -10.151 3.169 1.00 93.19 112 MET A N 1
ATOM 861 C CA . MET A 1 112 ? -4.304 -10.328 4.569 1.00 93.19 112 MET A CA 1
ATOM 862 C C . MET A 1 112 ? -4.031 -8.972 5.206 1.00 93.19 112 MET A C 1
ATOM 864 O O . MET A 1 112 ? -3.181 -8.222 4.734 1.00 93.19 112 MET A O 1
ATOM 868 N N . GLU A 1 113 ? -4.717 -8.699 6.313 1.00 91.56 113 GLU A N 1
ATOM 869 C CA . GLU A 1 113 ? -4.435 -7.559 7.181 1.00 91.56 113 GLU A CA 1
ATOM 870 C C . GLU A 1 113 ? -4.207 -8.055 8.608 1.00 91.56 113 GLU A C 1
ATOM 872 O O . GLU A 1 113 ? -5.061 -8.718 9.215 1.00 91.56 113 GLU A O 1
ATOM 877 N N . THR A 1 114 ? -3.043 -7.716 9.151 1.00 91.38 114 THR A N 1
ATOM 878 C CA . THR A 1 114 ? -2.631 -8.117 10.496 1.00 91.38 114 THR A CA 1
ATOM 879 C C . THR A 1 114 ? -2.758 -6.925 11.435 1.00 91.38 114 THR A C 1
ATOM 881 O O . THR A 1 114 ? -2.343 -5.817 11.105 1.00 91.38 114 THR A O 1
ATOM 884 N N . ALA A 1 115 ? -3.261 -7.150 12.643 1.00 90.25 115 ALA A N 1
ATOM 885 C CA . ALA A 1 115 ? -3.329 -6.147 13.700 1.00 90.25 115 ALA A CA 1
ATOM 886 C C . ALA A 1 115 ? -2.597 -6.649 14.948 1.00 90.25 115 ALA A C 1
ATOM 888 O O . ALA A 1 115 ? -2.455 -7.850 15.159 1.00 90.25 115 ALA A O 1
ATOM 889 N N . THR A 1 116 ? -2.115 -5.721 15.767 1.00 90.19 116 THR A N 1
ATOM 890 C CA . THR A 1 116 ? -1.509 -6.005 17.076 1.00 90.19 116 THR A CA 1
ATOM 891 C C . THR A 1 116 ? -2.223 -5.172 18.144 1.00 90.19 116 THR A C 1
ATOM 893 O O . THR A 1 116 ? -2.948 -4.239 17.790 1.00 90.19 116 THR A O 1
ATOM 896 N N . PRO A 1 117 ? -1.943 -5.367 19.443 1.00 88.12 117 PRO A N 1
ATOM 897 C CA . PRO A 1 117 ? -2.468 -4.476 20.481 1.00 88.12 117 PRO A CA 1
ATOM 898 C C . PRO A 1 117 ? -2.175 -2.994 20.194 1.00 88.12 117 PRO A C 1
ATOM 900 O O . PRO A 1 117 ? -3.056 -2.155 20.318 1.00 88.12 117 PRO A O 1
ATOM 903 N N . LEU A 1 118 ? -0.978 -2.672 19.683 1.00 87.94 118 LEU A N 1
ATOM 904 C CA . LEU A 1 118 ? -0.632 -1.311 19.235 1.00 87.94 118 LEU A CA 1
ATOM 905 C C . LEU A 1 118 ? -1.525 -0.772 18.101 1.00 87.94 118 LEU A C 1
ATOM 907 O O . LEU A 1 118 ? -1.839 0.415 18.074 1.00 87.94 118 LEU A O 1
ATOM 911 N N . THR A 1 119 ? -1.969 -1.630 17.179 1.00 88.06 119 THR A N 1
ATOM 912 C CA . THR A 1 119 ? -2.947 -1.262 16.146 1.00 88.06 119 THR A CA 1
ATOM 913 C C . THR A 1 119 ? -4.290 -0.908 16.784 1.00 88.06 119 THR A C 1
ATOM 915 O O . THR A 1 119 ? -4.878 0.115 16.443 1.00 88.06 119 THR A O 1
ATOM 918 N N . ASN A 1 120 ? -4.742 -1.702 17.758 1.00 87.31 120 ASN A N 1
ATOM 919 C CA . ASN A 1 120 ? -5.999 -1.447 18.461 1.00 87.31 120 ASN A CA 1
ATOM 920 C C . ASN A 1 120 ? -5.929 -0.146 19.259 1.00 87.31 120 ASN A C 1
ATOM 922 O O . ASN A 1 120 ? -6.816 0.687 19.112 1.00 87.31 120 ASN A O 1
ATOM 926 N N . ILE A 1 121 ? -4.848 0.084 20.012 1.00 84.94 121 ILE A N 1
ATOM 927 C CA . ILE A 1 121 ? -4.583 1.362 20.692 1.00 84.94 121 ILE A CA 1
ATOM 928 C C . ILE A 1 121 ? -4.764 2.530 19.723 1.00 84.94 121 ILE A C 1
ATOM 930 O O . ILE A 1 121 ? -5.485 3.478 20.021 1.00 84.94 121 ILE A O 1
ATOM 934 N N . ARG A 1 122 ? -4.107 2.461 18.557 1.00 81.81 122 ARG A N 1
ATOM 935 C CA . ARG A 1 122 ? -4.120 3.541 17.570 1.00 81.81 122 ARG A CA 1
ATOM 936 C C . ARG A 1 122 ? -5.531 3.893 17.108 1.00 81.81 122 ARG A C 1
ATOM 938 O O . ARG A 1 122 ? -5.833 5.075 16.980 1.00 81.81 122 ARG A O 1
ATOM 945 N N . TYR A 1 123 ? -6.337 2.888 16.774 1.00 81.12 123 TYR A N 1
ATOM 946 C CA . TYR A 1 123 ? -7.611 3.107 16.084 1.00 81.12 123 TYR A CA 1
ATOM 947 C C . TYR A 1 123 ? -8.822 3.162 17.014 1.00 81.12 123 TYR A C 1
ATOM 949 O O . TYR A 1 123 ? -9.813 3.791 16.663 1.00 81.12 123 TYR A O 1
ATOM 957 N N . THR A 1 124 ? -8.747 2.532 18.184 1.00 79.88 124 THR A N 1
ATOM 958 C CA . THR A 1 124 ? -9.856 2.486 19.153 1.00 79.88 124 THR A CA 1
ATOM 959 C C . THR A 1 124 ? -9.626 3.394 20.357 1.00 79.88 124 THR A C 1
ATOM 961 O O . THR A 1 124 ? -10.574 3.723 21.057 1.00 79.88 124 THR A O 1
ATOM 964 N N . GLY A 1 125 ? -8.379 3.804 20.618 1.00 75.25 125 GLY A N 1
ATOM 965 C CA . GLY A 1 125 ? -8.016 4.508 21.849 1.00 75.25 125 GLY A CA 1
ATOM 966 C C . GLY A 1 125 ? -8.022 3.611 23.090 1.00 75.25 125 GLY A C 1
ATOM 967 O O . GLY A 1 125 ? -7.800 4.109 24.193 1.00 75.25 125 GLY A O 1
ATOM 968 N N . ASN A 1 126 ? -8.250 2.301 22.933 1.00 76.69 126 ASN A N 1
ATOM 969 C CA . ASN A 1 126 ? -8.410 1.412 24.072 1.00 76.69 126 ASN A CA 1
ATOM 970 C C . ASN A 1 126 ? -7.106 1.290 24.884 1.00 76.69 126 ASN A C 1
ATOM 972 O O . ASN A 1 126 ? -6.041 1.001 24.316 1.00 76.69 126 ASN A O 1
ATOM 976 N N . PRO A 1 127 ? -7.175 1.437 26.220 1.00 74.56 127 PRO A N 1
ATOM 977 C CA . PRO A 1 127 ? -6.035 1.244 27.108 1.00 74.56 127 PRO A CA 1
ATOM 978 C C . PRO A 1 127 ? -5.446 -0.159 26.921 1.00 74.56 127 PRO A C 1
ATOM 980 O O . PRO A 1 127 ? -6.177 -1.148 26.832 1.00 74.56 127 PRO A O 1
ATOM 983 N N . GLY A 1 128 ? -4.121 -0.267 26.811 1.00 77.50 128 GLY A N 1
ATOM 984 C CA . GLY A 1 128 ? -3.442 -1.553 26.619 1.00 77.50 128 GLY A CA 1
ATOM 985 C C . GLY A 1 128 ? -3.687 -2.226 25.265 1.00 77.50 128 GLY A C 1
ATOM 986 O O . GLY A 1 128 ? -3.188 -3.329 25.061 1.00 77.50 128 GLY A O 1
ATOM 987 N N . GLY A 1 129 ? -4.438 -1.603 24.350 1.00 81.00 129 GLY A N 1
ATOM 988 C CA . GLY A 1 129 ? -4.905 -2.251 23.120 1.00 81.00 129 GLY A CA 1
ATOM 989 C C . GLY A 1 129 ? -5.963 -3.315 23.371 1.00 81.00 129 GLY A C 1
ATOM 990 O O . GLY A 1 129 ? -6.142 -4.199 22.530 1.00 81.00 129 GLY A O 1
ATOM 991 N N . SER A 1 130 ? -6.618 -3.240 24.533 1.00 79.06 130 SER A N 1
ATOM 992 C CA . SER A 1 130 ? -7.662 -4.166 24.940 1.00 79.06 130 SER A CA 1
ATOM 993 C C . SER A 1 130 ? -8.807 -4.160 23.932 1.00 79.06 130 SER A C 1
ATOM 995 O O . SER A 1 130 ? -9.282 -3.113 23.502 1.00 79.06 130 SER A O 1
ATOM 997 N N . ILE A 1 131 ? -9.239 -5.349 23.528 1.00 74.69 131 ILE A N 1
ATOM 998 C CA . ILE A 1 131 ? -10.403 -5.534 22.647 1.00 74.69 131 ILE A CA 1
ATOM 999 C C . ILE A 1 131 ? -11.646 -5.960 23.428 1.00 74.69 131 ILE A C 1
ATOM 1001 O O . ILE A 1 131 ? -12.759 -5.721 22.980 1.00 74.69 131 ILE A O 1
ATOM 1005 N N . ILE A 1 132 ? -11.439 -6.557 24.605 1.00 68.38 132 ILE A N 1
ATOM 1006 C CA . ILE A 1 132 ? -12.480 -7.072 25.509 1.00 68.38 132 ILE A CA 1
ATOM 1007 C C . ILE A 1 132 ? -12.369 -6.389 26.896 1.00 68.38 132 ILE A C 1
ATOM 1009 O O . ILE A 1 132 ? -13.115 -6.686 27.818 1.00 68.38 132 ILE A O 1
ATOM 1013 N N . GLY A 1 133 ? -11.479 -5.394 27.019 1.00 68.81 133 GLY A N 1
ATOM 1014 C CA . GLY A 1 133 ? -11.285 -4.567 28.211 1.00 68.81 133 GLY A CA 1
ATOM 1015 C C . GLY A 1 133 ? -10.159 -5.017 29.157 1.00 68.81 133 GLY A C 1
ATOM 1016 O O . GLY A 1 133 ? -9.168 -5.587 28.703 1.00 68.81 133 GLY A O 1
ATOM 1017 N N . PHE A 1 134 ? -10.253 -4.654 30.439 1.00 70.69 134 PHE A N 1
ATOM 1018 C CA . PHE A 1 134 ? -9.218 -4.869 31.458 1.00 70.69 134 PHE A CA 1
ATOM 1019 C C . PHE A 1 134 ? -9.236 -6.286 32.057 1.00 70.69 134 PHE A C 1
ATOM 1021 O O . PHE A 1 134 ? -10.218 -7.008 31.932 1.00 70.69 134 PHE A O 1
ATOM 1028 N N . ASP A 1 135 ? -8.143 -6.672 32.727 1.00 70.38 135 ASP A N 1
ATOM 1029 C CA . ASP A 1 135 ? -8.080 -7.922 33.494 1.00 70.38 135 ASP A CA 1
ATOM 1030 C C . ASP A 1 135 ? -9.169 -7.919 34.580 1.00 70.38 135 ASP A C 1
ATOM 1032 O O . ASP A 1 135 ? -9.160 -7.065 35.472 1.00 70.38 135 ASP A O 1
ATOM 1036 N N . GLU A 1 136 ? -10.068 -8.903 34.541 1.00 67.00 136 GLU A N 1
ATOM 1037 C CA . GLU A 1 136 ? -11.009 -9.133 35.632 1.00 67.00 136 GLU A CA 1
ATOM 1038 C C . GLU A 1 136 ? -10.244 -9.661 36.849 1.00 67.00 136 GLU A C 1
ATOM 1040 O O . GLU A 1 136 ? -9.602 -10.713 36.820 1.00 67.00 136 GLU A O 1
ATOM 1045 N N . ASN A 1 137 ? -10.291 -8.905 37.939 1.00 68.38 137 ASN A N 1
ATOM 1046 C CA . ASN A 1 137 ? -9.804 -9.340 39.237 1.00 68.38 137 ASN A CA 1
ATOM 1047 C C . ASN A 1 137 ? -10.964 -9.301 40.238 1.00 68.38 137 ASN A C 1
ATOM 1049 O O . ASN A 1 137 ? -12.014 -8.724 39.968 1.00 68.38 137 ASN A O 1
ATOM 1053 N N . PHE A 1 138 ? -10.773 -9.882 41.421 1.00 67.38 138 PHE A N 1
ATOM 1054 C CA . PHE A 1 138 ? -11.815 -9.903 42.454 1.00 67.38 138 PHE A CA 1
ATOM 1055 C C . PHE A 1 138 ? -12.331 -8.510 42.857 1.00 67.38 138 PHE A C 1
ATOM 1057 O O . PHE A 1 138 ? -13.447 -8.405 43.356 1.00 67.38 138 PHE A O 1
ATOM 1064 N N . GLN A 1 139 ? -11.545 -7.446 42.654 1.00 63.12 139 GLN A N 1
ATOM 1065 C CA . GLN A 1 139 ? -11.957 -6.068 42.939 1.00 63.12 139 GLN A CA 1
ATOM 1066 C C . GLN A 1 139 ? -12.797 -5.452 41.809 1.00 63.12 139 GLN A C 1
ATOM 1068 O O . GLN A 1 139 ? -13.523 -4.498 42.059 1.00 63.12 139 GLN A O 1
ATOM 1073 N N . GLY A 1 140 ? -12.713 -5.990 40.592 1.00 59.28 140 GLY A N 1
ATOM 1074 C CA . GLY A 1 140 ? -13.463 -5.575 39.407 1.00 59.28 140 GLY A CA 1
ATOM 1075 C C . GLY A 1 140 ? -14.500 -6.609 38.976 1.00 59.28 140 GLY A C 1
ATOM 1076 O O . GLY A 1 140 ? -14.691 -6.797 37.786 1.00 59.28 140 GLY A O 1
ATOM 1077 N N . ALA A 1 141 ? -15.122 -7.325 39.916 1.00 64.31 141 ALA A N 1
ATOM 1078 C CA . ALA A 1 141 ? -16.178 -8.293 39.631 1.00 64.31 141 ALA A CA 1
ATOM 1079 C C . ALA A 1 141 ? -17.472 -7.936 40.383 1.00 64.31 141 ALA A C 1
ATOM 1081 O O . ALA A 1 141 ? -17.448 -7.462 41.521 1.00 64.31 141 ALA A O 1
ATOM 1082 N N . GLY A 1 142 ? -18.624 -8.192 39.756 1.00 63.75 142 GLY A N 1
ATOM 1083 C CA . GLY A 1 142 ? -19.941 -8.022 40.378 1.00 63.75 142 GLY A CA 1
ATOM 1084 C C . GLY A 1 142 ? -20.283 -6.568 40.730 1.00 63.75 142 GLY A C 1
ATOM 1085 O O . GLY A 1 142 ? -20.137 -5.671 39.902 1.00 63.75 142 GLY A O 1
ATOM 1086 N N . ASN A 1 143 ? -20.748 -6.333 41.962 1.00 63.53 143 ASN A N 1
ATOM 1087 C CA . ASN A 1 143 ? -21.285 -5.039 42.421 1.00 63.53 143 ASN A CA 1
ATOM 1088 C C . ASN A 1 143 ? -20.237 -3.916 42.553 1.00 63.53 143 ASN A C 1
ATOM 1090 O O . ASN A 1 143 ? -20.598 -2.795 42.902 1.00 63.53 143 ASN A O 1
ATOM 1094 N N . ALA A 1 144 ? -18.955 -4.208 42.322 1.00 68.44 144 ALA A N 1
ATOM 1095 C CA . ALA A 1 144 ? -17.892 -3.205 42.295 1.00 68.44 144 ALA A CA 1
ATOM 1096 C C . ALA A 1 144 ? -17.823 -2.436 40.961 1.00 68.44 144 ALA A C 1
ATOM 1098 O O . ALA A 1 144 ? -17.119 -1.431 40.868 1.00 68.44 144 ALA A O 1
ATOM 1099 N N . HIS A 1 145 ? -18.548 -2.889 39.931 1.00 74.38 145 HIS A N 1
ATOM 1100 C CA . HIS A 1 145 ? -18.639 -2.180 38.659 1.00 74.38 145 HIS A CA 1
ATOM 1101 C C . HIS A 1 145 ? -19.384 -0.855 38.784 1.00 74.38 145 HIS A C 1
ATOM 1103 O O . HIS A 1 145 ? -20.285 -0.689 39.609 1.00 74.38 145 HIS A O 1
ATOM 1109 N N . LEU A 1 146 ? -19.039 0.082 37.898 1.00 78.94 146 LEU A N 1
ATOM 1110 C CA . LEU A 1 146 ? -19.782 1.327 37.790 1.00 78.94 146 LEU A CA 1
ATOM 1111 C C . LEU A 1 146 ? -21.246 1.025 37.424 1.00 78.94 146 LEU A C 1
ATOM 1113 O O . LEU A 1 146 ? -21.502 0.181 36.559 1.00 78.94 146 LEU A O 1
ATOM 1117 N N . PRO A 1 147 ? -22.220 1.699 38.053 1.00 85.69 147 PRO A N 1
ATOM 1118 C CA . PRO A 1 147 ? -23.610 1.619 37.632 1.00 85.69 147 PRO A CA 1
ATOM 1119 C C . PRO A 1 147 ? -23.824 2.364 36.308 1.00 85.69 147 PRO A C 1
ATOM 1121 O O . PRO A 1 147 ? -23.060 3.258 35.944 1.00 85.69 147 PRO A O 1
ATOM 1124 N N . ASN A 1 148 ? -24.904 2.028 35.595 1.00 89.25 148 ASN A N 1
ATOM 1125 C CA . ASN A 1 148 ? -25.296 2.727 34.365 1.00 89.25 148 ASN A CA 1
ATOM 1126 C C . ASN A 1 148 ? -25.634 4.201 34.587 1.00 89.25 148 ASN A C 1
ATOM 1128 O O . ASN A 1 148 ? -25.488 5.004 33.671 1.00 89.25 148 ASN A O 1
ATOM 1132 N N . ARG A 1 149 ? -26.060 4.573 35.794 1.00 88.38 149 ARG A N 1
ATOM 1133 C CA . ARG A 1 149 ? -26.236 5.972 36.186 1.00 88.38 149 ARG A CA 1
ATOM 1134 C C . ARG A 1 149 ? -24.910 6.531 36.669 1.00 88.38 149 ARG A C 1
ATOM 1136 O O . ARG A 1 149 ? -24.357 6.048 37.654 1.00 88.38 149 ARG A O 1
ATOM 1143 N N . GLY A 1 150 ? -24.414 7.546 35.974 1.00 84.25 150 GLY A N 1
ATOM 1144 C CA . GLY A 1 150 ? -23.207 8.244 36.373 1.00 84.25 150 GLY A CA 1
ATOM 1145 C C . GLY A 1 150 ? -23.405 9.061 37.655 1.00 84.25 150 GLY A C 1
ATOM 1146 O O . GLY A 1 150 ? -24.528 9.260 38.117 1.00 84.25 150 GLY A O 1
ATOM 1147 N N . PRO A 1 151 ? -22.309 9.586 38.229 1.00 79.94 151 PRO A N 1
ATOM 1148 C CA . PRO A 1 151 ? -22.363 10.459 39.405 1.00 79.94 151 PRO A CA 1
ATOM 1149 C C . PRO A 1 151 ? -22.960 11.846 39.105 1.00 79.94 151 PRO A C 1
ATOM 1151 O O . PRO A 1 151 ? -23.154 12.648 40.014 1.00 79.94 151 PRO A O 1
ATOM 1154 N N . ILE A 1 152 ? -23.209 12.142 37.829 1.00 77.06 152 ILE A N 1
ATOM 1155 C CA . ILE A 1 152 ? -23.731 13.404 37.315 1.00 77.06 152 ILE A CA 1
ATOM 1156 C C . ILE A 1 152 ? -25.153 13.148 36.810 1.00 77.06 152 ILE A C 1
ATOM 1158 O O . ILE A 1 152 ? -25.387 12.201 36.061 1.00 77.06 152 ILE A O 1
ATOM 1162 N N . GLU A 1 153 ? -26.105 13.984 37.217 1.00 76.75 153 GLU A N 1
ATOM 1163 C CA . GLU A 1 153 ? -27.482 13.910 36.726 1.00 76.75 153 GLU A CA 1
ATOM 1164 C C . GLU A 1 153 ? -27.516 14.107 35.200 1.00 76.75 153 GLU A C 1
ATOM 1166 O O . GLU A 1 153 ? -26.835 14.979 34.663 1.00 76.75 153 GLU A O 1
ATOM 1171 N N . GLY A 1 154 ? -28.245 13.244 34.487 1.00 76.81 154 GLY A N 1
ATOM 1172 C CA . GLY A 1 154 ? -28.255 13.221 33.020 1.00 76.81 154 GLY A CA 1
ATOM 1173 C C . GLY A 1 154 ? -27.023 12.574 32.365 1.00 76.81 154 GLY A C 1
ATOM 1174 O O . GLY A 1 154 ? -26.986 12.452 31.140 1.00 76.81 154 GLY A O 1
ATOM 1175 N N . LEU A 1 155 ? -26.029 12.121 33.142 1.00 83.31 155 LEU A N 1
ATOM 1176 C CA . LEU A 1 155 ? -24.906 11.327 32.642 1.00 83.31 155 LEU A CA 1
ATOM 1177 C C . LEU A 1 155 ? -25.172 9.837 32.857 1.00 83.31 155 LEU A C 1
ATOM 1179 O O . LEU A 1 155 ? -25.329 9.369 33.985 1.00 83.31 155 LEU A O 1
ATOM 1183 N N . TYR A 1 156 ? -25.128 9.078 31.768 1.00 88.06 156 TYR A N 1
ATOM 1184 C CA . TYR A 1 156 ? -25.267 7.626 31.791 1.00 88.06 156 TYR A CA 1
ATOM 1185 C C . TYR A 1 156 ? -24.029 6.980 31.193 1.00 88.06 156 TYR A C 1
ATOM 1187 O O . TYR A 1 156 ? -23.416 7.501 30.259 1.00 88.06 156 TYR A O 1
ATOM 1195 N N . PHE A 1 157 ? -23.673 5.824 31.730 1.00 88.06 157 PHE A N 1
ATOM 1196 C CA . PHE A 1 157 ? -22.571 5.018 31.255 1.00 88.06 157 PHE A CA 1
ATOM 1197 C C . PHE A 1 157 ? -23.099 3.770 30.546 1.00 88.06 157 PHE A C 1
ATOM 1199 O O . PHE A 1 157 ? -23.965 3.055 31.052 1.00 88.06 157 PHE A O 1
ATOM 1206 N N . ALA A 1 158 ? -22.554 3.516 29.360 1.00 87.12 158 ALA A N 1
ATOM 1207 C CA . ALA A 1 158 ? -22.858 2.364 28.523 1.00 87.12 158 ALA A CA 1
ATOM 1208 C C . ALA A 1 158 ? -21.546 1.839 27.936 1.00 87.12 158 ALA A C 1
ATOM 1210 O O . ALA A 1 158 ? -21.006 2.421 26.995 1.00 87.12 158 ALA A O 1
ATOM 1211 N N . ASN A 1 159 ? -20.991 0.790 28.541 1.00 79.75 159 ASN A N 1
ATOM 1212 C CA . ASN A 1 159 ? -19.797 0.099 28.054 1.00 79.75 159 ASN A CA 1
ATOM 1213 C C . ASN A 1 159 ? -19.664 -1.295 28.702 1.00 79.75 159 ASN A C 1
ATOM 1215 O O . ASN A 1 159 ? -20.456 -1.670 29.565 1.00 79.75 159 ASN A O 1
ATOM 1219 N N . ALA A 1 160 ? -18.628 -2.038 28.314 1.00 77.75 160 ALA A N 1
ATOM 1220 C CA . ALA A 1 160 ? -18.279 -3.354 28.858 1.00 77.75 160 ALA A CA 1
ATOM 1221 C C . ALA A 1 160 ? -17.724 -3.346 30.305 1.00 77.75 160 ALA A C 1
ATOM 1223 O O . ALA A 1 160 ? -17.205 -4.351 30.748 1.00 77.75 160 ALA A O 1
ATOM 1224 N N . TRP A 1 161 ? -17.734 -2.225 31.029 1.00 76.19 161 TRP A N 1
ATOM 1225 C CA . TRP A 1 161 ? -17.205 -2.102 32.408 1.00 76.19 161 TRP A CA 1
ATOM 1226 C C . TRP A 1 161 ? -18.181 -1.425 33.365 1.00 76.19 161 TRP A C 1
ATOM 1228 O O . TRP A 1 161 ? -17.864 -1.094 34.509 1.00 76.19 161 TRP A O 1
ATOM 1238 N N . VAL A 1 162 ? -19.386 -1.214 32.867 1.00 79.50 162 VAL A N 1
ATOM 1239 C CA . VAL A 1 162 ? -20.531 -0.714 33.588 1.00 79.50 162 VAL A CA 1
ATOM 1240 C C . VAL A 1 162 ? -21.476 -1.888 33.662 1.00 79.50 162 VAL A C 1
ATOM 1242 O O . VAL A 1 162 ? -21.726 -2.502 32.629 1.00 79.50 162 VAL A O 1
ATOM 1245 N N . ASN A 1 163 ? -21.929 -2.192 34.877 1.00 74.31 163 ASN A N 1
ATOM 1246 C CA . ASN A 1 163 ? -22.852 -3.263 35.254 1.00 74.31 163 ASN A CA 1
ATOM 1247 C C . ASN A 1 163 ? -23.333 -4.140 34.065 1.00 74.31 163 ASN A C 1
ATOM 1249 O O . ASN A 1 163 ? -24.100 -3.687 33.217 1.00 74.31 163 ASN A O 1
ATOM 1253 N N . ILE A 1 164 ? -22.925 -5.399 33.914 1.00 71.12 164 ILE A N 1
ATOM 1254 C CA . ILE A 1 164 ? -22.585 -6.389 34.954 1.00 71.12 164 ILE A CA 1
ATOM 1255 C C . ILE A 1 164 ? -21.130 -6.905 34.927 1.00 71.12 164 ILE A C 1
ATOM 1257 O O . ILE A 1 164 ? -20.769 -7.704 35.788 1.00 71.12 164 ILE A O 1
ATOM 1261 N N . GLY A 1 165 ? -20.294 -6.460 33.984 1.00 74.12 165 GLY A N 1
ATOM 1262 C CA . GLY A 1 165 ? -18.889 -6.888 33.857 1.00 74.12 165 GLY A CA 1
ATOM 1263 C C . GLY A 1 165 ? -18.358 -6.827 32.429 1.00 74.12 165 GLY A C 1
ATOM 1264 O O . GLY A 1 165 ? -19.004 -6.199 31.593 1.00 74.12 165 GLY A O 1
ATOM 1265 N N . GLY A 1 166 ? -17.213 -7.470 32.166 1.00 74.31 166 GLY A N 1
ATOM 1266 C CA . GLY A 1 166 ? -16.510 -7.486 30.878 1.00 74.31 166 GLY A CA 1
ATOM 1267 C C . GLY A 1 166 ? -17.253 -8.212 29.751 1.00 74.31 166 GLY A C 1
ATOM 1268 O O . GLY A 1 166 ? -18.117 -9.050 29.999 1.00 74.31 166 GLY A O 1
ATOM 1269 N N . GLY A 1 167 ? -16.898 -7.915 28.495 1.00 73.56 167 GLY A N 1
ATOM 1270 C CA . GLY A 1 167 ? -17.424 -8.620 27.316 1.00 73.56 167 GLY A CA 1
ATOM 1271 C C . GLY A 1 167 ? -18.334 -7.800 26.399 1.00 73.56 167 GLY A C 1
ATOM 1272 O O . GLY A 1 167 ? -18.659 -6.639 26.649 1.00 73.56 167 GLY A O 1
ATOM 1273 N N . PHE A 1 168 ? -18.719 -8.398 25.269 1.00 75.12 168 PHE A N 1
ATOM 1274 C CA . PHE A 1 168 ? -19.585 -7.727 24.297 1.00 75.12 168 PHE A CA 1
ATOM 1275 C C . PHE A 1 168 ? -21.059 -7.833 24.700 1.00 75.12 168 PHE A C 1
ATOM 1277 O O . PHE A 1 168 ? -21.808 -6.870 24.541 1.00 75.12 168 PHE A O 1
ATOM 1284 N N . GLU A 1 169 ? -21.471 -8.962 25.280 1.00 78.69 169 GLU A N 1
ATOM 1285 C CA . GLU A 1 169 ? -22.829 -9.184 25.773 1.00 78.69 169 GLU A CA 1
ATOM 1286 C C . GLU A 1 169 ? -23.178 -8.173 26.863 1.00 78.69 169 GLU A C 1
ATOM 1288 O O . GLU A 1 169 ? -24.246 -7.561 26.838 1.00 78.69 169 GLU A O 1
ATOM 1293 N N . THR A 1 170 ? -22.247 -7.935 27.786 1.00 80.00 170 THR A N 1
ATOM 1294 C CA . THR A 1 170 ? -22.426 -6.961 28.863 1.00 80.00 170 THR A CA 1
ATOM 1295 C C . THR A 1 170 ? -22.463 -5.534 28.337 1.00 80.00 170 THR A C 1
ATOM 1297 O O . THR A 1 170 ? -23.263 -4.747 28.827 1.00 80.00 170 THR A O 1
ATOM 1300 N N . CYS A 1 171 ? -21.689 -5.203 27.298 1.00 83.25 171 CYS A N 1
ATOM 1301 C CA . CYS A 1 171 ? -21.758 -3.901 26.637 1.00 83.25 171 CYS A CA 1
ATOM 1302 C C . CYS A 1 171 ? -23.137 -3.644 26.004 1.00 83.25 171 CYS A C 1
ATOM 1304 O O . CYS A 1 171 ? -23.649 -2.525 26.060 1.00 83.25 171 CYS A O 1
ATOM 1306 N N . ILE A 1 172 ? -23.755 -4.670 25.407 1.00 85.31 172 ILE A N 1
ATOM 1307 C CA . ILE A 1 172 ? -25.109 -4.572 24.839 1.00 85.31 172 ILE A CA 1
ATOM 1308 C C . ILE A 1 172 ? -26.134 -4.373 25.961 1.00 85.31 172 ILE A C 1
ATOM 1310 O O . ILE A 1 172 ? -26.971 -3.470 25.888 1.00 85.31 172 ILE A O 1
ATOM 1314 N N . VAL A 1 173 ? -26.052 -5.188 27.016 1.00 87.31 173 VAL A N 1
ATOM 1315 C CA . VAL A 1 173 ? -26.963 -5.109 28.166 1.00 87.31 173 VAL A CA 1
ATOM 1316 C C . VAL A 1 173 ? -26.826 -3.766 28.883 1.00 87.31 173 VAL A C 1
ATOM 1318 O O . VAL A 1 173 ? -27.836 -3.123 29.160 1.00 87.31 173 VAL A O 1
ATOM 1321 N N . SER A 1 174 ? -25.605 -3.297 29.138 1.00 88.56 174 SER A N 1
ATOM 1322 C CA . SER A 1 174 ? -25.363 -2.015 29.797 1.00 88.56 174 SER A CA 1
ATOM 1323 C C . SER A 1 174 ? -25.865 -0.849 28.940 1.00 88.56 174 SER A C 1
ATOM 1325 O O . SER A 1 174 ? -26.494 0.066 29.464 1.00 88.56 174 SER A O 1
ATOM 1327 N N . GLY A 1 175 ? -25.707 -0.909 27.613 1.00 89.62 175 GLY A N 1
ATOM 1328 C CA . GLY A 1 175 ? -26.313 0.058 26.696 1.00 89.62 175 GLY A CA 1
ATOM 1329 C C . GLY A 1 175 ? -27.838 0.112 26.804 1.00 89.62 175 GLY A C 1
ATOM 1330 O O . GLY A 1 175 ? -28.414 1.196 26.904 1.00 89.62 175 GLY A O 1
ATOM 1331 N N . TYR A 1 176 ? -28.494 -1.049 26.854 1.00 91.69 176 TYR A N 1
ATOM 1332 C CA . TYR A 1 176 ? -29.943 -1.139 27.044 1.00 91.69 176 TYR A CA 1
ATOM 1333 C C . TYR A 1 176 ? -30.396 -0.572 28.401 1.00 91.69 176 TYR A C 1
ATOM 1335 O O . TYR A 1 176 ? -31.359 0.195 28.467 1.00 91.69 176 TYR A O 1
ATOM 1343 N N . LEU A 1 177 ? -29.691 -0.908 29.485 1.00 91.38 177 LEU A N 1
ATOM 1344 C CA . LEU A 1 177 ? -29.994 -0.402 30.826 1.00 91.38 177 LEU A CA 1
ATOM 1345 C C . LEU A 1 177 ? -29.820 1.120 30.912 1.00 91.38 177 LEU A C 1
ATOM 1347 O O . LEU A 1 177 ? -30.718 1.805 31.398 1.00 91.38 177 LEU A O 1
ATOM 1351 N N . ALA A 1 178 ? -28.721 1.651 30.371 1.00 91.69 178 ALA A N 1
ATOM 1352 C CA . ALA A 1 178 ? -28.464 3.087 30.305 1.00 91.69 178 ALA A CA 1
ATOM 1353 C C . ALA A 1 178 ? -29.545 3.832 29.510 1.00 91.69 178 ALA A C 1
ATOM 1355 O O . ALA A 1 178 ? -30.023 4.873 29.954 1.00 91.69 178 ALA A O 1
ATOM 1356 N N . ALA A 1 179 ? -29.974 3.283 28.368 1.00 90.44 179 ALA A N 1
ATOM 1357 C CA . ALA A 1 179 ? -31.048 3.867 27.568 1.00 90.44 179 ALA A CA 1
ATOM 1358 C C . ALA A 1 179 ? -32.378 3.907 28.338 1.00 90.44 179 ALA A C 1
ATOM 1360 O O . ALA A 1 179 ? -33.062 4.928 28.335 1.00 90.44 179 ALA A O 1
ATOM 1361 N N . ASN A 1 180 ? -32.726 2.830 29.046 1.00 91.50 180 ASN A N 1
ATOM 1362 C CA . ASN A 1 180 ? -33.927 2.792 29.880 1.00 91.50 180 ASN A CA 1
ATOM 1363 C C . ASN A 1 180 ? -33.877 3.797 31.038 1.00 91.50 180 ASN A C 1
ATOM 1365 O O . ASN A 1 180 ? -34.892 4.422 31.345 1.00 91.50 180 ASN A O 1
ATOM 1369 N N . ASP A 1 181 ? -32.723 3.958 31.685 1.00 90.12 181 ASP A N 1
ATOM 1370 C CA . ASP A 1 181 ? -32.540 4.956 32.739 1.00 90.12 181 ASP A CA 1
ATOM 1371 C C . ASP A 1 181 ? -32.654 6.386 32.205 1.00 90.12 181 ASP A C 1
ATOM 1373 O O . ASP A 1 181 ? -33.343 7.208 32.813 1.00 90.12 181 ASP A O 1
ATOM 1377 N N . ALA A 1 182 ? -32.051 6.658 31.046 1.00 88.06 182 ALA A N 1
ATOM 1378 C CA . ALA A 1 182 ? -32.143 7.948 30.378 1.00 88.06 182 ALA A CA 1
ATOM 1379 C C . ALA A 1 182 ? -33.587 8.290 29.991 1.00 88.06 182 ALA A C 1
ATOM 1381 O O . ALA A 1 182 ? -34.054 9.386 30.288 1.00 88.06 182 ALA A O 1
ATOM 1382 N N . MET A 1 183 ? -34.328 7.346 29.398 1.00 87.69 183 MET A N 1
ATOM 1383 C CA . MET A 1 183 ? -35.730 7.574 29.030 1.00 87.69 183 MET A CA 1
ATOM 1384 C C . MET A 1 183 ? -36.601 7.888 30.252 1.00 87.69 183 MET A C 1
ATOM 1386 O O . MET A 1 183 ? -37.361 8.853 30.221 1.00 87.69 183 MET A O 1
ATOM 1390 N N . LYS A 1 184 ? -36.436 7.149 31.358 1.00 88.56 184 LYS A N 1
ATOM 1391 C CA . LYS A 1 184 ? -37.169 7.419 32.609 1.00 88.56 184 LYS A CA 1
ATOM 1392 C C . LYS A 1 184 ? -36.860 8.798 33.186 1.00 88.56 184 LYS A C 1
ATOM 1394 O O . LYS A 1 184 ? -37.755 9.465 33.695 1.00 88.56 184 LYS A O 1
ATOM 1399 N N . ASP A 1 185 ? -35.605 9.230 33.134 1.00 86.88 185 ASP A N 1
ATOM 1400 C CA . ASP A 1 185 ? -35.213 10.546 33.642 1.00 86.88 185 ASP A CA 1
ATOM 1401 C C . ASP A 1 185 ? -35.696 11.686 32.748 1.00 86.88 185 ASP A C 1
ATOM 1403 O O . ASP A 1 185 ? -36.071 12.741 33.261 1.00 86.88 185 ASP A O 1
ATOM 1407 N N . MET A 1 186 ? -35.730 11.476 31.429 1.00 81.19 186 MET A N 1
ATOM 1408 C CA . MET A 1 186 ? -36.333 12.419 30.486 1.00 81.19 186 MET A CA 1
ATOM 1409 C C . MET A 1 186 ? -37.832 12.582 30.755 1.00 81.19 186 MET A C 1
ATOM 1411 O O . MET A 1 186 ? -38.313 13.710 30.830 1.00 81.19 186 MET A O 1
ATOM 1415 N N . GLU A 1 187 ? -38.558 11.483 30.984 1.00 84.62 187 GLU A N 1
ATOM 1416 C CA . GLU A 1 187 ? -39.974 11.517 31.382 1.00 84.62 187 GLU A CA 1
ATOM 1417 C C . GLU A 1 187 ? -40.192 12.251 32.717 1.00 84.62 187 GLU A C 1
ATOM 1419 O O . GLU A 1 187 ? -41.225 12.886 32.920 1.00 84.62 187 GLU A O 1
ATOM 1424 N N . GLN A 1 188 ? -39.210 12.200 33.620 1.00 81.88 188 GLN A N 1
ATOM 1425 C CA . GLN A 1 188 ? -39.242 12.859 34.931 1.00 81.88 188 GLN A CA 1
ATOM 1426 C C . GLN A 1 188 ? -38.664 14.286 34.932 1.00 81.88 188 GLN A C 1
ATOM 1428 O O . GLN A 1 188 ? -38.619 14.911 35.992 1.00 81.88 188 GLN A O 1
ATOM 1433 N N . GLY A 1 189 ? -38.205 14.809 33.789 1.00 73.75 189 GLY A N 1
ATOM 1434 C CA . GLY A 1 189 ? -37.624 16.154 33.672 1.00 73.75 189 GLY A CA 1
ATOM 1435 C C . GLY A 1 189 ? -36.230 16.329 34.295 1.00 73.75 189 GLY A C 1
ATOM 1436 O O . GLY A 1 189 ? -35.799 17.458 34.507 1.00 73.75 189 GLY A O 1
ATOM 1437 N N . LYS A 1 190 ? -35.519 15.235 34.593 1.00 68.75 190 LYS A N 1
ATOM 1438 C CA . LYS A 1 190 ? -34.184 15.238 35.230 1.00 68.75 190 LYS A CA 1
ATOM 1439 C C . LYS A 1 190 ? -33.026 15.401 34.241 1.00 68.75 190 LYS A C 1
ATOM 1441 O O . LYS A 1 190 ? -31.937 15.810 34.620 1.00 68.75 190 LYS A O 1
ATOM 1446 N N . ALA A 1 191 ? -33.262 15.117 32.962 1.00 65.50 191 ALA A N 1
ATOM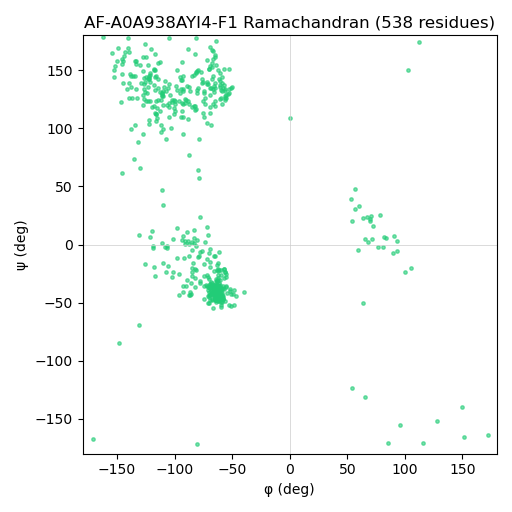 1447 C CA . ALA A 1 191 ? -32.276 15.227 31.884 1.00 65.50 191 ALA A CA 1
ATOM 1448 C C . ALA A 1 191 ? -32.611 16.377 30.908 1.00 65.50 191 ALA A C 1
ATOM 1450 O O . ALA A 1 191 ? -32.628 16.187 29.692 1.00 65.50 191 ALA A O 1
ATOM 1451 N N . ASP A 1 192 ? -32.931 17.565 31.434 1.00 71.56 192 ASP A N 1
ATOM 1452 C CA . ASP A 1 192 ? -33.196 18.768 30.628 1.00 71.56 192 ASP A CA 1
ATOM 1453 C C . ASP A 1 192 ? -31.892 19.478 30.197 1.00 71.56 192 ASP A C 1
ATOM 1455 O O . ASP A 1 192 ? -30.891 19.510 30.919 1.00 71.56 192 ASP A O 1
ATOM 1459 N N . VAL A 1 193 ? -31.913 20.106 29.018 1.00 68.88 193 VAL A N 1
ATOM 1460 C CA . VAL A 1 193 ? -30.798 20.848 28.405 1.00 68.88 193 VAL A CA 1
ATOM 1461 C C . VAL A 1 193 ? -30.274 21.946 29.335 1.00 68.88 193 VAL A C 1
ATOM 1463 O O . VAL A 1 193 ? -29.065 22.170 29.409 1.00 68.88 193 VAL A O 1
ATOM 1466 N N . ALA A 1 194 ? -31.159 22.602 30.091 1.00 71.50 194 ALA A N 1
ATOM 1467 C CA . ALA A 1 194 ? -30.776 23.645 31.041 1.00 71.50 194 ALA A CA 1
ATOM 1468 C C . ALA A 1 194 ? -29.923 23.110 32.209 1.00 71.50 194 ALA A C 1
ATOM 1470 O O . ALA A 1 194 ? -29.003 23.793 32.669 1.00 71.50 194 ALA A O 1
ATOM 1471 N N . VAL A 1 195 ? -30.190 21.881 32.667 1.00 70.31 195 VAL A N 1
ATOM 1472 C CA . VAL A 1 195 ? -29.412 21.207 33.722 1.00 70.31 195 VAL A CA 1
ATOM 1473 C C . VAL A 1 195 ? -28.023 20.844 33.194 1.00 70.31 195 VAL A C 1
ATOM 1475 O O . VAL A 1 195 ? -27.015 21.132 33.847 1.00 70.31 195 VAL A O 1
ATOM 1478 N N . MET A 1 196 ? -27.960 20.320 31.967 1.00 67.25 196 MET A N 1
ATOM 1479 C CA . MET A 1 196 ? -26.708 19.938 31.306 1.00 67.25 196 MET A CA 1
ATOM 1480 C C . MET A 1 196 ? -25.783 21.139 31.058 1.00 67.25 196 MET A C 1
ATOM 1482 O O . MET A 1 196 ? -24.586 21.064 31.343 1.00 67.25 196 MET A O 1
ATOM 1486 N N . GLU A 1 197 ? -26.316 22.272 30.587 1.00 74.69 197 GLU A N 1
ATOM 1487 C CA . GLU A 1 197 ? -25.528 23.500 30.378 1.00 74.69 197 GLU A CA 1
ATOM 1488 C C . GLU A 1 197 ? -24.998 24.083 31.699 1.00 74.69 197 GLU A C 1
ATOM 1490 O O . GLU A 1 197 ? -23.839 24.503 31.786 1.00 74.69 197 GLU A O 1
ATOM 1495 N N . LYS A 1 198 ? -25.802 24.037 32.770 1.00 76.25 198 LYS A N 1
ATOM 1496 C CA . LYS A 1 198 ? -25.370 24.469 34.106 1.00 76.25 198 LYS A CA 1
ATOM 1497 C C . LYS A 1 198 ? -24.210 23.616 34.631 1.00 76.25 198 LYS A C 1
ATOM 1499 O O . LYS A 1 198 ? -23.227 24.168 35.127 1.00 76.25 198 LYS A O 1
ATOM 1504 N N . MET A 1 199 ? -24.292 22.292 34.492 1.00 69.62 199 MET A N 1
ATOM 1505 C CA . MET A 1 199 ? -23.222 21.377 34.911 1.00 69.62 199 MET A CA 1
ATOM 1506 C C . MET A 1 199 ? -21.959 21.530 34.068 1.00 69.62 199 MET A C 1
ATOM 1508 O O . MET A 1 199 ? -20.860 21.559 34.618 1.00 69.62 199 MET A O 1
ATOM 1512 N N . LYS A 1 200 ? -22.095 21.706 32.751 1.00 71.12 200 LYS A N 1
ATOM 1513 C CA . LYS A 1 200 ? -20.962 21.972 31.858 1.00 71.12 200 LYS A CA 1
ATOM 1514 C C . LYS A 1 200 ? -20.200 23.226 32.283 1.00 71.12 200 LYS A C 1
ATOM 1516 O O . LYS A 1 200 ? -18.979 23.184 32.401 1.00 71.12 200 LYS A O 1
ATOM 1521 N N . SER A 1 201 ? -20.914 24.313 32.589 1.00 76.31 201 SER A N 1
ATOM 1522 C CA . SER A 1 201 ? -20.292 25.543 33.087 1.00 76.31 201 SER A CA 1
ATOM 1523 C C . SER A 1 201 ? -19.560 25.343 34.418 1.00 76.31 201 SER A C 1
ATOM 1525 O O . SER A 1 201 ? -18.522 25.972 34.627 1.00 76.31 201 SER A O 1
ATOM 1527 N N . GLN A 1 202 ? -20.080 24.497 35.309 1.00 77.31 202 GLN A N 1
ATOM 1528 C CA . GLN A 1 202 ? -19.437 24.186 36.584 1.00 77.31 202 GLN A CA 1
ATOM 1529 C C . GLN A 1 202 ? -18.164 23.348 36.390 1.00 77.31 202 GLN A C 1
ATOM 1531 O O . GLN A 1 202 ? -17.102 23.736 36.869 1.00 77.31 202 GLN A O 1
ATOM 1536 N N . LEU A 1 203 ? -18.243 22.258 35.624 1.00 72.12 203 LEU A N 1
ATOM 1537 C CA . LEU A 1 203 ? -17.107 21.371 35.355 1.00 72.12 203 LEU A CA 1
ATOM 1538 C C . LEU A 1 203 ? -15.977 22.085 34.601 1.00 72.12 203 LEU A C 1
ATOM 1540 O O . LEU A 1 203 ? -14.806 21.849 34.883 1.00 72.12 203 LEU A O 1
ATOM 1544 N N . SER A 1 204 ? -16.303 22.998 33.677 1.00 75.00 204 SER A N 1
ATOM 1545 C CA . SER A 1 204 ? -15.291 23.822 33.003 1.00 75.00 204 SER A CA 1
ATOM 1546 C C . SER A 1 204 ? -14.505 24.699 33.981 1.00 75.00 204 SER A C 1
ATOM 1548 O O . SER A 1 204 ? -13.296 24.820 33.824 1.00 75.00 204 SER A O 1
ATOM 1550 N N . LYS A 1 205 ? -15.153 25.250 35.018 1.00 76.69 205 LYS A N 1
ATOM 1551 C CA . LYS A 1 205 ? -14.466 26.026 36.066 1.00 76.69 205 LYS A CA 1
ATOM 1552 C C . LYS A 1 205 ? -13.583 25.154 36.956 1.00 76.69 205 LYS A C 1
ATOM 1554 O O . LYS A 1 205 ? -12.511 25.583 37.361 1.00 76.69 205 LYS A O 1
ATOM 1559 N N . GLU A 1 206 ? -14.017 23.935 37.262 1.00 71.38 206 GLU A N 1
ATOM 1560 C CA . GLU A 1 206 ? -13.230 22.982 38.058 1.00 71.38 206 GLU A CA 1
ATOM 1561 C C . GLU A 1 206 ? -11.989 22.484 37.288 1.00 71.38 206 GLU A C 1
ATOM 1563 O O . GLU A 1 206 ? -10.933 22.264 37.882 1.00 71.38 206 GLU A O 1
ATOM 1568 N N . ALA A 1 207 ? -12.077 22.382 35.957 1.00 67.94 207 ALA A N 1
ATOM 1569 C CA . ALA A 1 207 ? -10.971 21.970 35.093 1.00 67.94 207 ALA A CA 1
ATOM 1570 C C . ALA A 1 207 ? -9.851 23.022 34.956 1.00 67.94 207 ALA A C 1
ATOM 1572 O O . ALA A 1 207 ? -8.702 22.648 34.728 1.00 67.94 207 ALA A O 1
ATOM 1573 N N . GLU A 1 208 ? -10.142 24.318 35.133 1.00 70.44 208 GLU A N 1
ATOM 1574 C CA . GLU A 1 208 ? -9.157 25.414 35.027 1.00 70.44 208 GLU A CA 1
ATOM 1575 C C . GLU A 1 208 ? -8.026 25.332 36.077 1.00 70.44 208 GLU A C 1
ATOM 1577 O O . GLU A 1 208 ? -6.969 25.933 35.888 1.00 70.44 208 GLU A O 1
ATOM 1582 N N . GLY A 1 209 ? -8.214 24.560 37.157 1.00 62.53 209 GLY A N 1
ATOM 1583 C CA . GLY A 1 209 ? -7.205 24.304 38.195 1.00 62.53 209 GLY A CA 1
ATOM 1584 C C . GLY A 1 209 ? -6.654 22.873 38.226 1.00 62.53 209 GLY A C 1
ATOM 1585 O O . GLY A 1 209 ? -5.844 22.551 39.100 1.00 62.53 209 GLY A O 1
ATOM 1586 N N . ALA A 1 210 ? -7.090 22.000 37.315 1.00 62.19 210 ALA A N 1
ATOM 1587 C CA . ALA A 1 210 ? -6.674 20.604 37.304 1.00 62.19 210 ALA A CA 1
ATOM 1588 C C . ALA A 1 210 ? -5.234 20.470 36.788 1.00 62.19 210 ALA A C 1
ATOM 1590 O O . ALA A 1 210 ? -4.862 21.005 35.744 1.00 62.19 210 ALA A O 1
ATOM 1591 N N . THR A 1 211 ? -4.400 19.741 37.527 1.00 57.31 211 THR A N 1
ATOM 1592 C CA . THR A 1 211 ? -3.027 19.457 37.104 1.00 57.31 211 THR A CA 1
ATOM 1593 C C . THR A 1 211 ? -3.044 18.407 35.998 1.00 57.31 211 THR A C 1
ATOM 1595 O O . THR A 1 211 ? -3.694 17.372 36.122 1.00 57.31 211 THR A O 1
ATOM 1598 N N . GLU A 1 212 ? -2.315 18.668 34.915 1.00 56.78 212 GLU A N 1
ATOM 1599 C CA . GLU A 1 212 ? -2.136 17.720 33.816 1.00 56.78 212 GLU A CA 1
ATOM 1600 C C . GLU A 1 212 ? -1.553 16.397 34.351 1.00 56.78 212 GLU A C 1
ATOM 1602 O O . GLU A 1 212 ? -0.544 16.402 35.065 1.00 56.78 212 GLU A O 1
ATOM 1607 N N . ILE A 1 213 ? -2.187 15.263 34.033 1.00 54.00 213 ILE A N 1
ATOM 1608 C CA . ILE A 1 213 ? -1.699 13.939 34.439 1.00 54.00 213 ILE A CA 1
ATOM 1609 C C . ILE A 1 213 ? -0.403 13.662 33.667 1.00 54.00 213 ILE A C 1
ATOM 1611 O O . ILE A 1 213 ? -0.421 13.354 32.474 1.00 54.00 213 ILE A O 1
ATOM 1615 N N . LYS A 1 214 ? 0.743 13.809 34.339 1.00 51.09 214 LYS A N 1
ATOM 1616 C CA . LYS A 1 214 ? 2.065 13.572 33.747 1.00 51.09 214 LYS A CA 1
ATOM 1617 C C . LYS A 1 214 ? 2.465 12.099 33.856 1.00 51.09 214 LYS A C 1
ATOM 1619 O O . LYS A 1 214 ? 2.409 11.516 34.932 1.00 51.09 214 LYS A O 1
ATOM 1624 N N . ASP A 1 215 ? 2.927 11.551 32.730 1.00 56.75 215 ASP A N 1
ATOM 1625 C CA . ASP A 1 215 ? 3.579 10.237 32.584 1.00 56.75 215 ASP A CA 1
ATOM 1626 C C . ASP A 1 215 ? 2.787 9.009 33.082 1.00 56.75 215 ASP A C 1
ATOM 1628 O O . ASP A 1 215 ? 3.341 8.109 33.713 1.00 56.75 215 ASP A O 1
ATOM 1632 N N . ASP A 1 216 ? 1.510 8.897 32.704 1.00 63.66 216 ASP A N 1
ATOM 1633 C CA . ASP A 1 216 ? 0.788 7.620 32.784 1.00 63.66 216 ASP A CA 1
ATOM 1634 C C . ASP A 1 216 ? 0.955 6.767 31.495 1.00 63.66 216 ASP A C 1
ATOM 1636 O O . ASP A 1 216 ? 1.477 7.224 30.468 1.00 63.66 216 ASP A O 1
ATOM 1640 N N . PHE A 1 217 ? 0.550 5.492 31.555 1.00 62.41 217 PHE A N 1
ATOM 1641 C CA . PHE A 1 217 ? 0.486 4.553 30.427 1.00 62.41 217 PHE A CA 1
ATOM 1642 C C . PHE A 1 217 ? -0.011 5.185 29.105 1.00 62.41 217 PHE A C 1
ATOM 1644 O O . PHE A 1 217 ? 0.564 4.918 28.045 1.00 62.41 217 PHE A O 1
ATOM 1651 N N . PHE A 1 218 ? -1.025 6.050 29.137 1.00 64.94 218 PHE A N 1
ATOM 1652 C CA . PHE A 1 218 ? -1.587 6.762 27.989 1.00 64.94 218 PHE A CA 1
ATOM 1653 C C . PHE A 1 218 ? -0.596 7.732 27.339 1.00 64.94 218 PHE A C 1
ATOM 1655 O O . PHE A 1 218 ? -0.546 7.819 26.108 1.00 64.94 218 PHE A O 1
ATOM 1662 N N . ALA A 1 219 ? 0.251 8.407 28.119 1.00 67.38 219 ALA A N 1
ATOM 1663 C CA . ALA A 1 219 ? 1.279 9.306 27.596 1.00 67.38 219 ALA A CA 1
ATOM 1664 C C . ALA A 1 219 ? 2.403 8.526 26.890 1.00 67.38 219 ALA A C 1
ATOM 1666 O O . ALA A 1 219 ? 2.815 8.884 25.783 1.00 67.38 219 ALA A O 1
ATOM 1667 N N . GLN A 1 220 ? 2.866 7.417 27.480 1.00 67.38 220 GLN A N 1
ATOM 1668 C CA . GLN A 1 220 ? 3.854 6.519 26.853 1.00 67.38 220 GLN A CA 1
ATOM 1669 C C . GLN A 1 220 ? 3.307 5.890 25.566 1.00 67.38 220 GLN A C 1
ATOM 1671 O O . GLN A 1 220 ? 3.997 5.798 24.544 1.00 67.38 220 GLN A O 1
ATOM 1676 N N . THR A 1 221 ? 2.037 5.500 25.613 1.00 67.75 221 THR A N 1
ATOM 1677 C CA . THR A 1 221 ? 1.299 4.950 24.485 1.00 67.75 221 THR A CA 1
ATOM 1678 C C . THR A 1 221 ? 1.186 5.969 23.355 1.00 67.75 221 THR A C 1
ATOM 1680 O O . THR A 1 221 ? 1.561 5.666 22.224 1.00 67.75 221 THR A O 1
ATOM 1683 N N . SER A 1 222 ? 0.781 7.203 23.662 1.00 71.06 222 SER A N 1
ATOM 1684 C CA . SER A 1 222 ? 0.672 8.295 22.689 1.00 71.06 222 SER A CA 1
ATOM 1685 C C . SER A 1 222 ? 2.018 8.628 22.040 1.00 71.06 222 SER A C 1
ATOM 1687 O O . SER A 1 222 ? 2.096 8.712 20.815 1.00 71.06 222 SER A O 1
ATOM 1689 N N . LYS A 1 223 ? 3.105 8.716 22.825 1.00 73.38 223 LYS A N 1
ATOM 1690 C CA . LYS A 1 223 ? 4.478 8.895 22.306 1.00 73.38 223 LYS A CA 1
ATOM 1691 C C . LYS A 1 223 ? 4.876 7.756 21.356 1.00 73.38 223 LYS A C 1
ATOM 1693 O O . LYS A 1 223 ? 5.430 7.998 20.284 1.00 73.38 223 LYS A O 1
ATOM 1698 N N . THR A 1 224 ? 4.556 6.509 21.709 1.00 72.94 224 THR A N 1
ATOM 1699 C CA . THR A 1 224 ? 4.855 5.342 20.863 1.00 72.94 224 THR A CA 1
ATOM 1700 C C . THR A 1 224 ? 4.018 5.334 19.583 1.00 72.94 224 THR A C 1
ATOM 1702 O O . THR A 1 224 ? 4.556 5.052 18.513 1.00 72.94 224 THR A O 1
ATOM 1705 N N . MET A 1 225 ? 2.733 5.697 19.657 1.00 75.06 225 MET A N 1
ATOM 1706 C CA . MET A 1 225 ? 1.856 5.818 18.485 1.00 75.06 225 MET A CA 1
ATOM 1707 C C . MET A 1 225 ? 2.311 6.929 17.546 1.00 75.06 225 MET A C 1
ATOM 1709 O O . MET A 1 225 ? 2.340 6.712 16.337 1.00 75.06 225 MET A O 1
ATOM 1713 N N . ALA A 1 226 ? 2.723 8.079 18.080 1.00 72.50 226 ALA A N 1
ATOM 1714 C CA . ALA A 1 226 ? 3.279 9.166 17.283 1.00 72.50 226 ALA A CA 1
ATOM 1715 C C . ALA A 1 226 ? 4.560 8.739 16.547 1.00 72.50 226 ALA A C 1
ATOM 1717 O O . ALA A 1 226 ? 4.766 9.131 15.404 1.00 72.50 226 ALA A O 1
ATOM 1718 N N . ARG A 1 227 ? 5.389 7.883 17.161 1.00 73.50 227 ARG A N 1
ATOM 1719 C CA . ARG A 1 227 ? 6.611 7.345 16.542 1.00 73.50 227 ARG A CA 1
ATOM 1720 C C . ARG A 1 227 ? 6.334 6.280 15.476 1.00 73.50 227 ARG A C 1
ATOM 1722 O O . ARG A 1 227 ? 6.944 6.314 14.414 1.00 73.50 227 ARG A O 1
ATOM 1729 N N . LEU A 1 228 ? 5.463 5.311 15.765 1.00 71.81 228 LEU A N 1
ATOM 1730 C CA . LEU A 1 228 ? 5.179 4.194 14.852 1.00 71.81 228 LEU A CA 1
ATOM 1731 C C . LEU A 1 228 ? 4.250 4.605 13.708 1.00 71.81 228 LEU A C 1
ATOM 1733 O O . LEU A 1 228 ? 4.353 4.086 12.598 1.00 71.81 228 LEU A O 1
ATOM 1737 N N . HIS A 1 229 ? 3.334 5.531 13.983 1.00 71.62 229 HIS A N 1
ATOM 1738 C CA . HIS A 1 229 ? 2.254 5.888 13.081 1.00 71.62 229 HIS A CA 1
ATOM 1739 C C . HIS A 1 229 ? 1.892 7.390 13.164 1.00 71.62 229 HIS A C 1
ATOM 1741 O O . HIS A 1 229 ? 0.756 7.748 13.497 1.00 71.62 229 HIS A O 1
ATOM 1747 N N . PRO A 1 230 ? 2.819 8.304 12.854 1.00 74.31 230 PRO A N 1
ATOM 1748 C CA . PRO A 1 230 ? 2.526 9.736 12.868 1.00 74.31 230 PRO A CA 1
ATOM 1749 C C . PRO A 1 230 ? 1.382 10.102 11.905 1.00 74.31 230 PRO A C 1
ATOM 1751 O O . PRO A 1 230 ? 1.239 9.515 10.829 1.00 74.31 230 PRO A O 1
ATOM 1754 N N . SER A 1 231 ? 0.549 11.078 12.283 1.00 72.44 231 SER A N 1
ATOM 1755 C CA . SER A 1 231 ? -0.521 11.618 11.421 1.00 72.44 231 SER A CA 1
ATOM 1756 C C . SER A 1 231 ? 0.044 12.423 10.241 1.00 72.44 231 SER A C 1
ATOM 1758 O O . SER A 1 231 ? -0.470 12.355 9.117 1.00 72.44 231 SER A O 1
ATOM 1760 N N . ARG A 1 232 ? 1.128 13.157 10.504 1.00 86.62 232 ARG A N 1
ATOM 1761 C CA . ARG A 1 232 ? 1.951 13.902 9.552 1.00 86.62 232 ARG A CA 1
ATOM 1762 C C . ARG A 1 232 ? 3.421 13.728 9.909 1.00 86.62 232 ARG A C 1
ATOM 1764 O O . ARG A 1 232 ? 3.760 13.618 11.083 1.00 86.62 232 ARG A O 1
ATOM 1771 N N . ILE A 1 233 ? 4.271 13.712 8.893 1.00 92.06 233 ILE A N 1
ATOM 1772 C CA . ILE A 1 233 ? 5.723 13.786 9.035 1.00 92.06 233 ILE A CA 1
ATOM 1773 C C . ILE A 1 233 ? 6.238 14.985 8.254 1.00 92.06 233 ILE A C 1
ATOM 1775 O O . ILE A 1 233 ? 5.758 15.259 7.152 1.00 92.06 233 ILE A O 1
ATOM 1779 N N . THR A 1 234 ? 7.237 15.659 8.807 1.00 95.56 234 THR A N 1
ATOM 1780 C CA . THR A 1 234 ? 7.972 16.706 8.104 1.00 95.56 234 THR A CA 1
ATOM 1781 C C . THR A 1 234 ? 9.197 16.088 7.452 1.00 95.56 234 THR A C 1
ATOM 1783 O O . THR A 1 234 ? 10.046 15.487 8.116 1.00 95.56 234 THR A O 1
ATOM 1786 N N . LEU A 1 235 ? 9.290 16.227 6.137 1.00 97.56 235 LEU A N 1
ATOM 1787 C CA . LEU A 1 235 ? 10.384 15.731 5.322 1.00 97.56 235 LEU A CA 1
ATOM 1788 C C . LEU A 1 235 ? 11.218 16.898 4.811 1.00 97.56 235 LEU A C 1
ATOM 1790 O O . LEU A 1 235 ? 10.682 17.892 4.331 1.00 97.56 235 LEU A O 1
ATOM 1794 N N . LYS A 1 236 ? 12.539 16.765 4.881 1.00 98.19 236 LYS A N 1
ATOM 1795 C CA . LYS A 1 236 ? 13.506 17.710 4.328 1.00 98.19 236 LYS A CA 1
ATOM 1796 C C . LYS A 1 236 ? 14.218 17.079 3.141 1.00 98.19 236 LYS A C 1
ATOM 1798 O O . LYS A 1 236 ? 14.749 15.972 3.255 1.00 98.19 236 LYS A O 1
ATOM 1803 N N . VAL A 1 237 ? 14.281 17.794 2.021 1.00 98.56 237 VAL A N 1
ATOM 1804 C CA . VAL A 1 237 ? 15.046 17.366 0.845 1.00 98.56 237 VAL A CA 1
ATOM 1805 C C . VAL A 1 237 ? 16.529 17.440 1.184 1.00 98.56 237 VAL A C 1
ATOM 1807 O O . VAL A 1 237 ? 17.077 18.518 1.409 1.00 98.56 237 VAL A O 1
ATOM 1810 N N . LYS A 1 238 ? 17.188 16.286 1.248 1.00 98.31 238 LYS A N 1
ATOM 1811 C CA . LYS A 1 238 ? 18.627 16.182 1.501 1.00 98.31 238 LYS A CA 1
ATOM 1812 C C . LYS A 1 238 ? 19.427 16.303 0.210 1.00 98.31 238 LYS A C 1
ATOM 1814 O O . LYS A 1 238 ? 20.463 16.956 0.196 1.00 98.31 238 LYS A O 1
ATOM 1819 N N . GLU A 1 239 ? 18.956 15.657 -0.849 1.00 98.31 239 GLU A N 1
ATOM 1820 C CA . GLU A 1 239 ? 19.672 15.507 -2.114 1.00 98.31 239 GLU A CA 1
ATOM 1821 C C . GLU A 1 239 ? 18.662 15.349 -3.259 1.00 98.31 239 GLU A C 1
ATOM 1823 O O . GLU A 1 239 ? 17.558 14.838 -3.055 1.00 98.31 239 GLU A O 1
ATOM 1828 N N . ILE A 1 240 ? 19.042 15.800 -4.455 1.00 98.62 240 ILE A N 1
ATOM 1829 C CA . ILE A 1 240 ? 18.285 15.609 -5.693 1.00 98.62 240 ILE A CA 1
ATOM 1830 C C . ILE A 1 240 ? 19.188 14.856 -6.667 1.00 98.62 240 ILE A C 1
ATOM 1832 O O . ILE A 1 240 ? 20.290 15.316 -6.956 1.00 98.62 240 ILE A O 1
ATOM 1836 N N . ILE A 1 241 ? 18.715 13.714 -7.155 1.00 98.38 241 ILE A N 1
ATOM 1837 C CA . ILE A 1 241 ? 19.438 12.821 -8.064 1.00 98.38 241 ILE A CA 1
ATOM 1838 C C . ILE A 1 241 ? 18.742 12.877 -9.423 1.00 98.38 241 ILE A C 1
ATOM 1840 O O . ILE A 1 241 ? 17.522 12.722 -9.503 1.00 98.38 241 ILE A O 1
ATOM 1844 N N . GLU A 1 242 ? 19.493 13.117 -10.493 1.00 97.50 242 GLU A N 1
ATOM 1845 C CA . GLU A 1 242 ? 18.963 13.063 -11.857 1.00 97.50 242 GLU A CA 1
ATOM 1846 C C . GLU A 1 242 ? 18.967 11.615 -12.351 1.00 97.50 242 GLU A C 1
ATOM 1848 O O . GLU A 1 242 ? 20.017 10.983 -12.405 1.00 97.50 242 GLU A O 1
ATOM 1853 N N . GLU A 1 243 ? 17.787 11.085 -12.683 1.00 97.50 243 GLU A N 1
ATOM 1854 C CA . GLU A 1 243 ? 17.641 9.705 -13.169 1.00 97.50 243 GLU A CA 1
ATOM 1855 C C . GLU A 1 243 ? 17.597 9.665 -14.698 1.00 97.50 243 GLU A C 1
ATOM 1857 O O . GLU A 1 243 ? 18.213 8.816 -15.332 1.00 97.50 243 GLU A O 1
ATOM 1862 N N . THR A 1 244 ? 16.838 10.589 -15.291 1.00 96.38 244 THR A N 1
ATOM 1863 C CA . THR A 1 244 ? 16.680 10.776 -16.740 1.00 96.38 244 THR A CA 1
ATOM 1864 C C . THR A 1 244 ? 16.414 12.262 -17.018 1.00 96.38 244 THR A C 1
ATOM 1866 O O . THR A 1 244 ? 16.087 13.004 -16.085 1.00 96.38 244 THR A O 1
ATOM 1869 N N . PRO A 1 245 ? 16.443 12.734 -18.281 1.00 93.69 245 PRO A N 1
ATOM 1870 C CA . PRO A 1 245 ? 16.084 14.122 -18.598 1.00 93.69 245 PRO A CA 1
ATOM 1871 C C . PRO A 1 245 ? 14.679 14.539 -18.122 1.00 93.69 245 PRO A C 1
ATOM 1873 O O . PRO A 1 245 ? 14.411 15.723 -17.923 1.00 93.69 245 PRO A O 1
ATOM 1876 N N . SER A 1 246 ? 13.769 13.575 -17.935 1.00 94.25 246 SER A N 1
ATOM 1877 C CA . SER A 1 246 ? 12.382 13.808 -17.523 1.00 94.25 246 SER A CA 1
ATOM 1878 C C . SER A 1 246 ? 12.085 13.418 -16.068 1.00 94.25 246 SER A C 1
ATOM 1880 O O . SER A 1 246 ? 10.949 13.600 -15.623 1.00 94.25 246 SER A O 1
ATOM 1882 N N . THR A 1 247 ? 13.059 12.883 -15.319 1.00 97.69 247 THR A N 1
ATOM 1883 C CA . THR A 1 247 ? 12.831 12.277 -13.996 1.00 97.69 247 THR A CA 1
ATOM 1884 C C . THR A 1 247 ? 13.952 12.597 -13.009 1.00 97.69 247 THR A C 1
ATOM 1886 O O . THR A 1 247 ? 15.130 12.424 -13.315 1.00 97.69 247 THR A O 1
ATOM 1889 N N . LYS A 1 248 ? 13.582 12.992 -11.786 1.00 98.56 248 LYS A N 1
ATOM 1890 C CA . LYS A 1 248 ? 14.520 13.158 -10.663 1.00 98.56 248 LYS A CA 1
ATOM 1891 C C . LYS A 1 248 ? 14.047 12.380 -9.441 1.00 98.56 248 LYS A C 1
ATOM 1893 O O . LYS A 1 248 ? 12.845 12.256 -9.208 1.00 98.56 248 LYS A O 1
ATOM 1898 N N . THR A 1 249 ? 14.988 11.921 -8.629 1.00 98.75 249 THR A N 1
ATOM 1899 C CA . THR A 1 249 ? 14.737 11.376 -7.295 1.00 98.75 249 THR A CA 1
ATOM 1900 C C . THR A 1 249 ? 15.033 12.437 -6.241 1.00 98.75 249 THR A C 1
ATOM 1902 O O . THR A 1 249 ? 16.139 12.968 -6.167 1.00 98.75 249 THR A O 1
ATOM 1905 N N . LEU A 1 250 ? 14.040 12.746 -5.409 1.00 98.75 250 LEU A N 1
ATOM 1906 C CA . LEU A 1 250 ? 14.180 13.579 -4.221 1.00 98.75 250 LEU A CA 1
ATOM 1907 C C . LEU A 1 250 ? 14.463 12.668 -3.027 1.00 98.75 250 LEU A C 1
ATOM 1909 O O . LEU A 1 250 ? 13.578 11.940 -2.572 1.00 98.75 250 LEU A O 1
ATOM 1913 N N . ARG A 1 251 ? 15.689 12.714 -2.507 1.00 98.69 251 ARG A N 1
ATOM 1914 C CA . ARG A 1 251 ? 16.049 12.011 -1.277 1.00 98.69 251 ARG A CA 1
ATOM 1915 C C . ARG A 1 251 ? 15.635 12.842 -0.080 1.00 98.69 251 ARG A C 1
ATOM 1917 O O . ARG A 1 251 ? 16.172 13.927 0.151 1.00 98.69 251 ARG A O 1
ATOM 1924 N N . MET A 1 252 ? 14.709 12.316 0.705 1.00 98.25 252 MET A N 1
ATOM 1925 C CA . MET A 1 252 ? 14.101 13.005 1.831 1.00 98.25 252 MET A CA 1
ATOM 1926 C C . MET A 1 252 ? 14.449 12.343 3.160 1.00 98.25 252 MET A C 1
ATOM 1928 O O . MET A 1 252 ? 14.371 11.126 3.316 1.00 98.25 252 MET A O 1
ATOM 1932 N N . VAL A 1 253 ? 14.820 13.163 4.138 1.00 97.50 253 VAL A N 1
ATOM 1933 C CA . VAL A 1 253 ? 15.052 12.751 5.528 1.00 97.50 253 VAL A CA 1
ATOM 1934 C C . VAL A 1 253 ? 13.992 13.372 6.425 1.00 97.50 253 VAL A C 1
ATOM 1936 O O . VAL A 1 253 ? 13.407 14.394 6.074 1.00 97.50 253 VAL A O 1
ATOM 1939 N N . SER A 1 254 ? 13.740 12.778 7.586 1.00 94.50 254 SER A N 1
ATOM 1940 C CA . SER A 1 254 ? 12.865 13.402 8.581 1.00 94.50 254 SER A CA 1
ATOM 1941 C C . SER A 1 254 ? 13.488 14.699 9.109 1.00 94.50 254 SER A C 1
ATOM 1943 O O . SER A 1 254 ? 14.697 14.751 9.345 1.00 94.50 254 SER A O 1
ATOM 1945 N N . ALA A 1 255 ? 12.674 15.740 9.290 1.00 91.94 255 ALA A N 1
ATOM 1946 C CA . ALA A 1 255 ? 13.092 16.973 9.955 1.00 91.94 255 ALA A CA 1
ATOM 1947 C C . ALA A 1 255 ? 12.977 16.882 11.490 1.00 91.94 255 ALA A C 1
ATOM 1949 O O . ALA A 1 255 ? 13.755 17.525 12.189 1.00 91.94 255 ALA A O 1
ATOM 1950 N N . ASP A 1 256 ? 12.066 16.039 11.995 1.00 82.81 256 ASP A N 1
ATOM 1951 C CA . ASP A 1 256 ? 11.618 16.054 13.398 1.00 82.81 256 ASP A CA 1
ATOM 1952 C C . ASP A 1 256 ? 11.891 14.736 14.153 1.00 82.81 256 ASP A C 1
ATOM 1954 O O . ASP A 1 256 ? 11.369 14.517 15.246 1.00 82.81 256 ASP A O 1
ATOM 1958 N N . GLY A 1 257 ? 12.686 13.814 13.594 1.00 78.81 257 GLY A N 1
ATOM 1959 C CA . GLY A 1 257 ? 13.039 12.562 14.278 1.00 78.81 257 GLY A CA 1
ATOM 1960 C C . GLY A 1 257 ? 13.289 11.378 13.348 1.00 78.81 257 GLY A C 1
ATOM 1961 O O . GLY A 1 257 ? 13.909 11.518 12.302 1.00 78.81 257 GLY A O 1
ATOM 1962 N N . ALA A 1 258 ? 12.828 10.187 13.728 1.00 80.75 258 ALA A N 1
ATOM 1963 C CA . ALA A 1 258 ? 12.961 8.986 12.902 1.00 80.75 258 ALA A CA 1
ATOM 1964 C C . ALA A 1 258 ? 11.879 8.922 11.813 1.00 80.75 258 ALA A C 1
ATOM 1966 O O . ALA A 1 258 ? 10.752 9.374 12.018 1.00 80.75 258 ALA A O 1
ATOM 1967 N N . LEU A 1 259 ? 12.211 8.327 10.666 1.00 89.06 259 LEU A N 1
ATOM 1968 C CA . LEU A 1 259 ? 11.218 7.999 9.645 1.00 89.06 259 LEU A CA 1
ATOM 1969 C C . LEU A 1 259 ? 10.410 6.766 10.072 1.00 89.06 259 LEU A C 1
ATOM 1971 O O . LEU A 1 259 ? 11.001 5.808 10.581 1.00 89.06 259 LEU A O 1
ATOM 1975 N N . PRO A 1 260 ? 9.085 6.751 9.849 1.00 88.75 260 PRO A N 1
ATOM 1976 C CA . PRO A 1 260 ? 8.288 5.550 10.054 1.00 88.75 260 PRO A CA 1
ATOM 1977 C C . PRO A 1 260 ? 8.798 4.372 9.216 1.00 88.75 260 PRO A C 1
ATOM 1979 O O . PRO A 1 260 ? 9.335 4.538 8.119 1.00 88.75 260 PRO A O 1
ATOM 1982 N N . TYR A 1 261 ? 8.594 3.158 9.709 1.00 89.50 261 TYR A N 1
ATOM 1983 C CA . TYR A 1 261 ? 8.848 1.969 8.904 1.00 89.50 261 TYR A CA 1
ATOM 1984 C C . TYR A 1 261 ? 7.851 1.886 7.738 1.00 89.50 261 TYR A C 1
ATOM 1986 O O . TYR A 1 261 ? 6.680 2.238 7.895 1.00 89.50 261 TYR A O 1
ATOM 1994 N N . PHE A 1 262 ? 8.304 1.378 6.593 1.00 93.56 262 PHE A N 1
ATOM 1995 C CA . PHE A 1 262 ? 7.453 1.054 5.451 1.00 93.56 262 PHE A CA 1
ATOM 1996 C C . PHE A 1 262 ? 7.795 -0.325 4.895 1.00 93.56 262 PHE A C 1
ATOM 1998 O O . PHE A 1 262 ? 8.916 -0.809 5.038 1.00 93.56 262 PHE A O 1
ATOM 2005 N N . ARG A 1 263 ? 6.830 -0.950 4.223 1.00 94.19 263 ARG A N 1
ATOM 2006 C CA . ARG A 1 263 ? 7.062 -2.145 3.408 1.00 94.19 263 ARG A CA 1
ATOM 2007 C C . ARG A 1 263 ? 7.425 -1.715 1.993 1.00 94.19 263 ARG A C 1
ATOM 2009 O O . ARG A 1 263 ? 6.787 -0.822 1.442 1.00 94.19 263 ARG A O 1
ATOM 2016 N N . ALA A 1 264 ? 8.430 -2.353 1.403 1.00 97.19 264 ALA A N 1
ATOM 2017 C CA . ALA A 1 264 ? 8.883 -2.021 0.059 1.00 97.19 264 ALA A CA 1
ATOM 2018 C C . ALA A 1 264 ? 7.728 -2.096 -0.958 1.00 97.19 264 ALA A C 1
ATOM 2020 O O . ALA A 1 264 ? 7.033 -3.110 -1.026 1.00 97.19 264 ALA A O 1
ATOM 2021 N N . GLY A 1 265 ? 7.526 -1.010 -1.709 1.00 96.75 265 GLY A N 1
ATOM 2022 C CA . GLY A 1 265 ? 6.387 -0.814 -2.614 1.00 96.75 265 GLY A CA 1
ATOM 2023 C C . GLY A 1 265 ? 5.320 0.171 -2.108 1.00 96.75 265 GLY A C 1
ATOM 2024 O O . GLY A 1 265 ? 4.609 0.757 -2.918 1.00 96.75 265 GLY A O 1
ATOM 2025 N N . GLN A 1 266 ? 5.270 0.448 -0.798 1.00 96.06 266 GLN A N 1
ATOM 2026 C CA . GLN A 1 266 ? 4.386 1.472 -0.226 1.00 96.06 266 GLN A CA 1
ATOM 2027 C C . GLN A 1 266 ? 4.732 2.895 -0.683 1.00 96.06 266 GLN A C 1
AT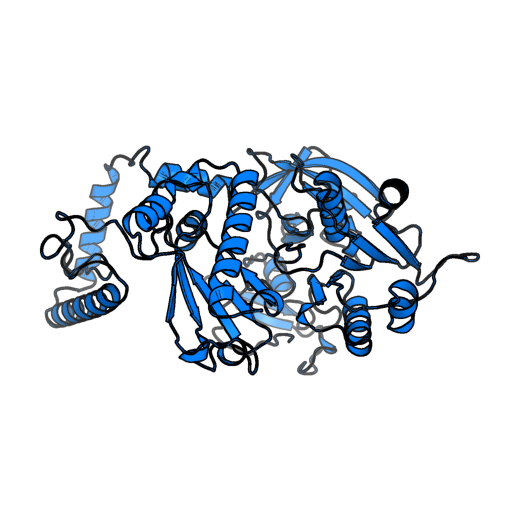OM 2029 O O . GLN A 1 266 ? 5.833 3.185 -1.155 1.00 96.06 266 GLN A O 1
ATOM 2034 N N . TYR A 1 267 ? 3.784 3.809 -0.490 1.00 95.88 267 TYR A N 1
ATOM 2035 C CA . TYR A 1 267 ? 3.891 5.210 -0.881 1.00 95.88 267 TYR A CA 1
ATOM 2036 C C . TYR A 1 267 ? 3.650 6.162 0.291 1.00 95.88 267 TYR A C 1
ATOM 2038 O O . TYR A 1 267 ? 3.049 5.805 1.303 1.00 95.88 267 TYR A O 1
ATOM 2046 N N . ILE A 1 268 ? 4.086 7.408 0.137 1.00 95.50 268 ILE A N 1
ATOM 2047 C CA . ILE A 1 268 ? 3.687 8.530 0.995 1.00 95.50 268 ILE A CA 1
ATOM 2048 C C . ILE A 1 268 ? 2.889 9.541 0.179 1.00 95.50 268 ILE A C 1
ATOM 2050 O O . ILE A 1 268 ? 3.047 9.609 -1.038 1.00 95.50 268 ILE A O 1
ATOM 2054 N N . ASN A 1 269 ? 2.049 10.344 0.827 1.00 93.75 269 ASN A N 1
ATOM 2055 C CA . ASN A 1 269 ? 1.363 11.453 0.174 1.00 93.75 269 ASN A CA 1
ATOM 2056 C C . ASN A 1 269 ? 2.005 12.787 0.576 1.00 93.75 269 ASN A C 1
ATOM 2058 O O . ASN A 1 269 ? 1.864 13.211 1.723 1.00 93.75 269 ASN A O 1
ATOM 2062 N N . LEU A 1 270 ? 2.698 13.425 -0.371 1.00 95.44 270 LEU A N 1
ATOM 2063 C CA . LEU A 1 270 ? 3.462 14.658 -0.174 1.00 95.44 270 LEU A CA 1
ATOM 2064 C C . LEU A 1 270 ? 2.564 15.881 -0.385 1.00 95.44 270 LEU A C 1
ATOM 2066 O O . LEU A 1 270 ? 1.972 16.029 -1.458 1.00 95.44 270 LEU A O 1
ATOM 2070 N N . PHE A 1 271 ? 2.470 16.761 0.610 1.00 94.38 271 PHE A N 1
ATOM 2071 C CA . PHE A 1 271 ? 1.683 17.992 0.541 1.00 94.38 271 PHE A CA 1
ATOM 2072 C C . PHE A 1 271 ? 2.517 19.130 -0.046 1.00 94.38 271 PHE A C 1
ATOM 2074 O O . PHE A 1 271 ? 3.672 19.326 0.324 1.00 94.38 271 PHE A O 1
ATOM 2081 N N . VAL A 1 272 ? 1.923 19.896 -0.961 1.00 94.19 272 VAL A N 1
ATOM 2082 C CA . VAL A 1 272 ? 2.568 21.036 -1.621 1.00 94.19 272 VAL A CA 1
ATOM 2083 C C . VAL A 1 272 ? 1.629 22.235 -1.652 1.00 94.19 272 VAL A C 1
ATOM 2085 O O . VAL A 1 272 ? 0.419 22.088 -1.834 1.00 94.19 272 VAL A O 1
ATOM 2088 N N . ASN A 1 273 ? 2.201 23.430 -1.517 1.00 92.19 273 ASN A N 1
ATOM 2089 C CA . ASN A 1 273 ? 1.498 24.694 -1.702 1.00 92.19 273 ASN A CA 1
ATOM 2090 C C . ASN A 1 273 ? 2.097 25.426 -2.908 1.00 92.19 273 ASN A C 1
ATOM 2092 O O . ASN A 1 273 ? 3.228 25.908 -2.851 1.00 92.19 273 ASN A O 1
ATOM 2096 N N . ILE A 1 274 ? 1.343 25.484 -4.007 1.00 92.56 274 ILE A N 1
ATOM 2097 C CA . ILE A 1 274 ? 1.782 26.102 -5.263 1.00 92.56 274 ILE A CA 1
ATOM 2098 C C . ILE A 1 274 ? 0.874 27.298 -5.537 1.00 92.56 274 ILE A C 1
ATOM 2100 O O . ILE A 1 274 ? -0.290 27.130 -5.894 1.00 92.56 274 ILE A O 1
ATOM 2104 N N . GLY A 1 275 ? 1.393 28.512 -5.343 1.00 88.12 275 GLY A N 1
ATOM 2105 C CA . GLY A 1 275 ? 0.635 29.743 -5.594 1.00 88.12 275 GLY A CA 1
ATOM 2106 C C . GLY A 1 275 ? -0.644 29.874 -4.754 1.00 88.12 275 GLY A C 1
ATOM 2107 O O . GLY A 1 275 ? -1.636 30.396 -5.249 1.00 88.12 275 GLY A O 1
ATOM 2108 N N . GLY A 1 276 ? -0.647 29.363 -3.516 1.00 87.38 276 GLY A N 1
ATOM 2109 C CA . GLY A 1 276 ? -1.808 29.377 -2.617 1.00 87.38 276 GLY A CA 1
ATOM 2110 C C . GLY A 1 276 ? -2.731 28.160 -2.745 1.00 87.38 276 GLY A C 1
ATOM 2111 O O . GLY A 1 276 ? -3.634 27.997 -1.927 1.00 87.38 276 GLY A O 1
ATOM 2112 N N . VAL A 1 277 ? -2.505 27.280 -3.726 1.00 88.25 277 VAL A N 1
ATOM 2113 C CA . VAL A 1 277 ? -3.259 26.030 -3.876 1.00 88.25 277 VAL A CA 1
ATOM 2114 C C . VAL A 1 277 ? -2.579 24.934 -3.060 1.00 88.25 277 VAL A C 1
ATOM 2116 O O . VAL A 1 277 ? -1.514 24.438 -3.439 1.00 88.25 277 VAL A O 1
ATOM 2119 N N . LEU A 1 278 ? -3.212 24.542 -1.951 1.00 90.12 278 LEU A N 1
ATOM 2120 C CA . LEU A 1 278 ? -2.792 23.400 -1.142 1.00 90.12 278 LEU A CA 1
ATOM 2121 C C . LEU A 1 278 ? -3.320 22.105 -1.770 1.00 90.12 278 LEU A C 1
ATOM 2123 O O . LEU A 1 278 ? -4.527 21.888 -1.859 1.00 90.12 278 LEU A O 1
ATOM 2127 N N . THR A 1 279 ? -2.414 21.238 -2.210 1.00 91.19 279 THR A N 1
ATOM 2128 C CA . THR A 1 279 ? -2.739 19.930 -2.792 1.00 91.19 279 THR A CA 1
ATOM 2129 C C . THR A 1 279 ? -1.732 18.890 -2.304 1.00 91.19 279 THR A C 1
ATOM 2131 O O . THR A 1 279 ? -0.803 19.198 -1.558 1.00 91.19 279 THR A O 1
ATOM 2134 N N . SER A 1 280 ? -1.905 17.636 -2.702 1.00 92.06 280 SER A N 1
ATOM 2135 C CA . SER A 1 280 ? -0.967 16.564 -2.362 1.00 92.06 280 SER A CA 1
ATOM 2136 C C . SER A 1 280 ? -0.839 15.542 -3.481 1.00 92.06 280 SER A C 1
ATOM 2138 O O . SER A 1 280 ? -1.744 15.429 -4.312 1.00 92.06 280 SER A O 1
ATOM 2140 N N . ARG A 1 281 ? 0.286 14.828 -3.562 1.00 92.62 281 ARG A N 1
ATOM 2141 C CA . ARG A 1 281 ? 0.470 13.727 -4.519 1.00 92.62 281 ARG A CA 1
ATOM 2142 C C . ARG A 1 281 ? 1.070 12.495 -3.840 1.00 92.62 281 ARG A C 1
ATOM 2144 O O . ARG A 1 281 ? 2.055 12.645 -3.110 1.00 92.62 281 ARG A O 1
ATOM 2151 N N . PRO A 1 282 ? 0.512 11.297 -4.098 1.00 94.12 282 PRO A N 1
ATOM 2152 C CA . PRO A 1 282 ? 1.132 10.060 -3.667 1.00 94.12 282 PRO A CA 1
ATOM 2153 C C . PRO A 1 282 ? 2.381 9.785 -4.504 1.00 94.12 282 PRO A C 1
ATOM 2155 O O . PRO A 1 282 ? 2.374 9.968 -5.721 1.00 94.12 282 PRO A O 1
ATOM 2158 N N . TYR A 1 283 ? 3.432 9.309 -3.850 1.00 96.25 283 TYR A N 1
ATOM 2159 C CA . TYR A 1 283 ? 4.630 8.806 -4.503 1.00 96.25 283 TYR A CA 1
ATOM 2160 C C . TYR A 1 283 ? 5.127 7.556 -3.786 1.00 96.25 283 TYR A C 1
ATOM 2162 O O . TYR A 1 283 ? 5.340 7.585 -2.569 1.00 96.25 283 TYR A O 1
ATOM 2170 N N . SER A 1 284 ? 5.317 6.466 -4.533 1.00 97.44 284 SER A N 1
ATOM 2171 C CA . SER A 1 284 ? 5.959 5.260 -4.008 1.00 97.44 284 SER A CA 1
ATOM 2172 C C . SER A 1 284 ? 7.341 5.606 -3.468 1.00 97.44 284 SER A C 1
ATOM 2174 O O . SER A 1 284 ? 8.099 6.342 -4.107 1.00 97.44 284 SER A O 1
ATOM 2176 N N . ILE A 1 285 ? 7.676 5.055 -2.307 1.00 98.50 285 ILE A N 1
ATOM 2177 C CA . ILE A 1 285 ? 9.016 5.169 -1.745 1.00 98.50 285 ILE A CA 1
ATOM 2178 C C . ILE A 1 285 ? 9.907 4.233 -2.557 1.00 98.50 285 ILE A C 1
ATOM 2180 O O . ILE A 1 285 ? 9.753 3.016 -2.484 1.00 98.50 285 ILE A O 1
ATOM 2184 N N . SER A 1 286 ? 10.810 4.786 -3.366 1.00 98.50 286 SER A N 1
ATOM 2185 C CA . SER A 1 286 ? 11.670 3.993 -4.246 1.00 98.50 286 SER A CA 1
ATOM 2186 C C . SER A 1 286 ? 12.884 3.422 -3.508 1.00 98.50 286 SER A C 1
ATOM 2188 O O . SER A 1 286 ? 13.436 2.410 -3.942 1.00 98.50 286 SER A O 1
ATOM 2190 N N . SER A 1 287 ? 13.298 4.002 -2.374 1.00 98.31 287 SER A N 1
ATOM 2191 C CA . SER A 1 287 ? 14.367 3.460 -1.516 1.00 98.31 287 SER A CA 1
ATOM 2192 C C . SER A 1 287 ? 13.961 2.145 -0.832 1.00 98.31 287 SER A C 1
ATOM 2194 O O . SER A 1 287 ? 12.796 1.746 -0.836 1.00 98.31 287 SER A O 1
ATOM 2196 N N . ALA A 1 288 ? 14.940 1.446 -0.253 1.00 96.62 288 ALA A N 1
ATOM 2197 C CA . ALA A 1 288 ? 14.683 0.274 0.581 1.00 96.62 288 ALA A CA 1
ATOM 2198 C C . ALA A 1 288 ? 14.258 0.674 2.012 1.00 96.62 288 ALA A C 1
ATOM 2200 O O . ALA A 1 288 ? 14.736 1.699 2.510 1.00 96.62 288 ALA A O 1
ATOM 2201 N N . PRO A 1 289 ? 13.433 -0.143 2.699 1.00 93.56 289 PRO A N 1
ATOM 2202 C CA . PRO A 1 289 ? 12.995 0.091 4.081 1.00 93.56 289 PRO A CA 1
ATOM 2203 C C . PRO A 1 289 ? 14.091 0.277 5.133 1.00 93.56 289 PRO A C 1
ATOM 2205 O O . PRO A 1 289 ? 13.847 0.898 6.162 1.00 93.56 289 PRO A O 1
ATOM 2208 N N . ASP A 1 290 ? 15.288 -0.264 4.901 1.00 88.56 290 ASP A N 1
ATOM 2209 C CA . ASP A 1 290 ? 16.415 -0.204 5.841 1.00 88.56 290 ASP A CA 1
ATOM 2210 C C . ASP A 1 290 ? 17.148 1.152 5.836 1.00 88.56 290 ASP A C 1
ATOM 2212 O O . ASP A 1 290 ? 18.068 1.375 6.628 1.00 88.56 290 ASP A O 1
ATOM 2216 N N . LYS A 1 291 ? 16.784 2.061 4.923 1.00 93.12 291 LYS A N 1
ATOM 2217 C CA . LYS A 1 291 ? 17.470 3.341 4.754 1.00 93.12 291 LYS A CA 1
ATOM 2218 C C . LYS A 1 291 ? 16.940 4.404 5.715 1.00 93.12 291 LYS A C 1
ATOM 2220 O O . LYS A 1 291 ? 15.736 4.504 5.931 1.00 93.12 291 LYS A O 1
ATOM 2225 N N . PRO A 1 292 ? 17.812 5.306 6.207 1.00 93.25 292 PRO A N 1
ATOM 2226 C CA . PRO A 1 292 ? 17.402 6.442 7.032 1.00 93.25 292 PRO A CA 1
ATOM 2227 C C . PRO A 1 292 ? 16.805 7.593 6.193 1.00 93.25 292 PRO A C 1
ATOM 2229 O O . PRO A 1 292 ? 16.878 8.755 6.588 1.00 93.25 292 PRO A O 1
ATOM 2232 N N . TYR A 1 293 ? 16.284 7.295 5.001 1.00 96.69 293 TYR A N 1
ATOM 2233 C CA . TYR A 1 293 ? 15.712 8.253 4.059 1.00 96.69 293 TYR A CA 1
ATOM 2234 C C . TYR A 1 293 ? 14.631 7.595 3.195 1.00 96.69 293 TYR A C 1
ATOM 2236 O O . TYR A 1 293 ? 14.681 6.396 2.905 1.00 96.69 293 TYR A O 1
ATOM 2244 N N . TYR A 1 294 ? 13.693 8.410 2.723 1.00 98.19 294 TYR A N 1
ATOM 2245 C CA . TYR A 1 294 ? 12.774 8.053 1.649 1.00 98.19 294 TYR A CA 1
ATOM 2246 C C . TYR A 1 294 ? 13.262 8.671 0.348 1.00 98.19 294 TYR A C 1
ATOM 2248 O O . TYR A 1 294 ? 13.427 9.885 0.267 1.00 98.19 294 TYR A O 1
ATOM 2256 N N . ASP A 1 295 ? 13.464 7.847 -0.673 1.00 98.69 295 ASP A N 1
ATOM 2257 C CA . ASP A 1 295 ? 13.657 8.344 -2.032 1.00 98.69 295 ASP A CA 1
ATOM 2258 C C . ASP A 1 295 ? 12.291 8.421 -2.721 1.00 98.69 295 ASP A C 1
ATOM 2260 O O . ASP A 1 295 ? 11.549 7.438 -2.754 1.00 98.69 295 ASP A O 1
ATOM 2264 N N . ILE A 1 296 ? 11.950 9.600 -3.243 1.00 98.19 296 ILE A N 1
ATOM 2265 C CA . ILE A 1 296 ? 10.726 9.848 -4.006 1.00 98.19 296 ILE A CA 1
ATOM 2266 C C . ILE A 1 296 ? 11.101 10.234 -5.429 1.00 98.19 296 ILE A C 1
ATOM 2268 O O . ILE A 1 296 ? 11.667 11.299 -5.670 1.00 98.19 296 ILE A O 1
ATOM 2272 N N . THR A 1 297 ? 10.778 9.366 -6.380 1.00 98.50 297 THR A N 1
ATOM 2273 C CA . THR A 1 297 ? 11.170 9.530 -7.781 1.00 98.50 297 THR A CA 1
ATOM 2274 C C . THR A 1 297 ? 10.012 10.092 -8.590 1.00 98.50 297 THR A C 1
ATOM 2276 O O . THR A 1 297 ? 8.964 9.466 -8.736 1.00 98.50 297 THR A O 1
ATOM 2279 N N . VAL A 1 298 ? 10.203 11.303 -9.106 1.00 97.69 298 VAL A N 1
ATOM 2280 C CA . VAL A 1 298 ? 9.175 12.104 -9.765 1.00 97.69 298 VAL A CA 1
ATOM 2281 C C . VAL A 1 298 ? 9.486 12.175 -11.251 1.00 97.69 298 VAL A C 1
ATOM 2283 O O . VAL A 1 298 ? 10.526 12.697 -11.648 1.00 97.69 298 VAL A O 1
ATOM 2286 N N . ARG A 1 299 ? 8.562 11.687 -12.080 1.00 95.31 299 ARG A N 1
ATOM 2287 C CA . ARG A 1 299 ? 8.594 11.883 -13.533 1.00 95.31 299 ARG A CA 1
ATOM 2288 C C . ARG A 1 299 ? 7.755 13.097 -13.916 1.00 95.31 299 ARG A C 1
ATOM 2290 O O . ARG A 1 299 ? 6.681 13.324 -13.355 1.00 95.31 299 ARG A O 1
ATOM 2297 N N . ARG A 1 300 ? 8.223 13.870 -14.895 1.00 94.25 300 ARG A N 1
ATOM 2298 C CA . ARG A 1 300 ? 7.459 14.976 -15.478 1.00 94.25 300 ARG A CA 1
ATOM 2299 C C . ARG A 1 300 ? 6.216 14.437 -16.192 1.00 94.25 300 ARG A C 1
ATOM 2301 O O . ARG A 1 300 ? 6.333 13.615 -17.095 1.00 94.25 300 ARG A O 1
ATOM 2308 N N . MET A 1 301 ? 5.046 14.927 -15.787 1.00 88.25 301 MET A N 1
ATOM 2309 C CA . MET A 1 301 ? 3.747 14.593 -16.374 1.00 88.25 301 MET A CA 1
ATOM 2310 C C . MET A 1 301 ? 3.103 15.833 -16.994 1.00 88.25 301 MET A C 1
ATOM 2312 O O . MET A 1 301 ? 3.213 16.925 -16.431 1.00 88.25 301 MET A O 1
ATOM 2316 N N . GLU A 1 302 ? 2.408 15.641 -18.117 1.00 84.25 302 GLU A N 1
ATOM 2317 C CA . GLU A 1 302 ? 1.608 16.674 -18.778 1.00 84.25 302 GLU A CA 1
ATOM 2318 C C . GLU A 1 302 ? 0.100 16.403 -18.626 1.00 84.25 302 GLU A C 1
ATOM 2320 O O . GLU A 1 302 ? -0.309 15.242 -18.726 1.00 84.25 302 GLU A O 1
ATOM 2325 N N . PRO A 1 303 ? -0.734 17.443 -18.414 1.00 79.56 303 PRO A N 1
ATOM 2326 C CA . PRO A 1 303 ? -0.357 18.850 -18.235 1.00 79.56 303 PRO A CA 1
ATOM 2327 C C . PRO A 1 303 ? 0.317 19.120 -16.872 1.00 79.56 303 PRO A C 1
ATOM 2329 O O . PRO A 1 303 ? -0.102 18.602 -15.835 1.00 79.56 303 PRO A O 1
ATOM 2332 N N . GLY A 1 304 ? 1.374 19.936 -16.876 1.00 75.31 304 GLY A N 1
ATOM 2333 C CA . GLY A 1 304 ? 2.210 20.204 -15.703 1.00 75.31 304 GLY A CA 1
ATOM 2334 C C . GLY A 1 304 ? 1.542 20.958 -14.544 1.00 75.31 304 GLY A C 1
ATOM 2335 O O . GLY A 1 304 ? 0.924 22.002 -14.735 1.00 75.31 304 GLY A O 1
ATOM 2336 N N . PHE A 1 305 ? 1.732 20.472 -13.307 1.00 89.38 305 PHE A N 1
ATOM 2337 C CA . PHE A 1 305 ? 1.442 21.229 -12.075 1.00 89.38 305 PHE A CA 1
ATOM 2338 C C . PHE A 1 305 ? 2.402 20.840 -10.937 1.00 89.38 305 PHE A C 1
ATOM 2340 O O . PHE A 1 305 ? 3.450 21.460 -10.766 1.00 89.38 305 PHE A O 1
ATOM 2347 N N . VAL A 1 306 ? 2.102 19.764 -10.199 1.00 93.94 306 VAL A N 1
ATOM 2348 C CA . VAL A 1 306 ? 2.931 19.329 -9.059 1.00 93.94 306 VAL A CA 1
ATOM 2349 C C . VAL A 1 306 ? 4.271 18.748 -9.512 1.00 93.94 306 VAL A C 1
ATOM 2351 O O . VAL A 1 306 ? 5.299 19.109 -8.951 1.00 93.94 306 VAL A O 1
ATOM 2354 N N . SER A 1 307 ? 4.292 17.892 -10.539 1.00 95.19 307 SER A N 1
ATOM 2355 C CA . SER A 1 307 ? 5.546 17.292 -11.022 1.00 95.19 307 SER A CA 1
ATOM 2356 C C . SER A 1 307 ? 6.519 18.348 -11.553 1.00 95.19 307 SER A C 1
ATOM 2358 O O . SER A 1 307 ? 7.710 18.257 -11.300 1.00 95.19 307 SER A O 1
ATOM 2360 N N . HIS A 1 308 ? 6.021 19.381 -12.242 1.00 96.31 308 HIS A N 1
ATOM 2361 C CA . HIS A 1 308 ? 6.847 20.503 -12.706 1.00 96.31 308 HIS A CA 1
ATOM 2362 C C . HIS A 1 308 ? 7.427 21.283 -11.525 1.00 96.31 308 HIS A C 1
ATOM 2364 O O . HIS A 1 308 ? 8.632 21.497 -11.466 1.00 96.31 308 HIS A O 1
ATOM 2370 N N . TYR A 1 309 ? 6.599 21.625 -10.533 1.00 97.31 309 TYR A N 1
ATOM 2371 C CA . TYR A 1 309 ? 7.071 22.289 -9.317 1.00 97.31 309 TYR A CA 1
ATOM 2372 C C . TYR A 1 309 ? 8.180 21.490 -8.610 1.00 97.31 309 TYR A C 1
ATOM 2374 O O . TYR A 1 309 ? 9.238 22.046 -8.313 1.00 97.31 309 TYR A O 1
ATOM 2382 N N . LEU A 1 310 ? 7.976 20.183 -8.405 1.00 97.44 310 LEU A N 1
ATOM 2383 C CA . LEU A 1 310 ? 8.957 19.315 -7.748 1.00 97.44 310 LEU A CA 1
ATOM 2384 C C . LEU A 1 310 ? 10.273 19.181 -8.528 1.00 97.44 310 LEU A C 1
ATOM 2386 O O . LEU A 1 310 ? 11.322 19.019 -7.915 1.00 97.44 310 LEU A O 1
ATOM 2390 N N . LEU A 1 311 ? 10.237 19.253 -9.860 1.00 97.62 311 LEU A N 1
ATOM 2391 C CA . LEU A 1 311 ? 11.427 19.087 -10.701 1.00 97.62 311 LEU A CA 1
ATOM 2392 C C . LEU A 1 311 ? 12.188 20.393 -10.966 1.00 97.62 311 LEU A C 1
ATOM 2394 O O . LEU A 1 311 ? 13.411 20.348 -11.136 1.00 97.62 311 LEU A O 1
ATOM 2398 N N . ASP A 1 312 ? 11.480 21.526 -11.007 1.00 96.50 312 ASP A N 1
ATOM 2399 C CA . ASP A 1 312 ? 12.015 22.815 -11.471 1.00 96.50 312 ASP A CA 1
ATOM 2400 C C . ASP A 1 312 ? 12.261 23.827 -10.350 1.00 96.50 312 ASP A C 1
ATOM 2402 O O . ASP A 1 312 ? 13.031 24.770 -10.537 1.00 96.50 312 ASP A O 1
ATOM 2406 N N . LYS A 1 313 ? 11.567 23.696 -9.211 1.00 97.06 313 LYS A N 1
ATOM 2407 C CA . LYS A 1 313 ? 11.588 24.703 -8.133 1.00 97.06 313 LYS A CA 1
ATOM 2408 C C . LYS A 1 313 ? 12.170 24.197 -6.821 1.00 97.06 313 LYS A C 1
ATOM 2410 O O . LYS A 1 313 ? 12.681 25.011 -6.054 1.00 97.06 313 LYS A O 1
ATOM 2415 N N . VAL A 1 314 ? 12.090 22.895 -6.563 1.00 97.88 314 VAL A N 1
ATOM 2416 C CA . VAL A 1 314 ? 12.579 22.296 -5.317 1.00 97.88 314 VAL A CA 1
ATOM 2417 C C . VAL A 1 314 ? 14.099 22.208 -5.315 1.00 97.88 314 VAL A C 1
ATOM 2419 O O . VAL A 1 314 ? 14.719 21.862 -6.320 1.00 97.88 314 VAL A O 1
ATOM 2422 N N . LYS A 1 315 ? 14.698 22.499 -4.161 1.00 98.06 315 LYS A N 1
ATOM 2423 C CA . LYS A 1 315 ? 16.143 22.427 -3.917 1.00 98.06 315 LYS A CA 1
ATOM 2424 C C . LYS A 1 315 ? 16.449 21.709 -2.597 1.00 98.06 315 LYS A C 1
ATOM 2426 O O . LYS A 1 315 ? 15.594 21.673 -1.706 1.00 98.06 315 LYS A O 1
ATOM 2431 N N . PRO A 1 316 ? 17.667 21.158 -2.428 1.00 98.50 316 PRO A N 1
ATOM 2432 C CA . PRO A 1 316 ? 18.116 20.666 -1.131 1.00 98.50 316 PRO A CA 1
ATOM 2433 C C . PRO A 1 316 ? 17.912 21.715 -0.034 1.00 98.50 316 PRO A C 1
ATOM 2435 O O . PRO A 1 316 ? 18.213 22.894 -0.215 1.00 98.50 316 PRO A O 1
ATOM 2438 N N . GLY A 1 317 ? 17.392 21.278 1.107 1.00 97.88 317 GLY A N 1
ATOM 2439 C CA . GLY A 1 317 ? 17.028 22.130 2.232 1.00 97.88 317 GLY A CA 1
ATOM 2440 C C . GLY A 1 317 ? 15.537 22.449 2.336 1.00 97.88 317 GLY A C 1
ATOM 2441 O O . GLY A 1 317 ? 15.087 22.703 3.454 1.00 97.88 317 GLY A O 1
ATOM 2442 N N . ASP A 1 318 ? 14.778 22.385 1.236 1.00 98.00 318 ASP A N 1
ATOM 2443 C CA . ASP A 1 318 ? 13.328 22.601 1.257 1.00 98.00 318 ASP A CA 1
ATOM 2444 C C . ASP A 1 318 ? 12.623 21.535 2.116 1.00 98.00 318 ASP A C 1
ATOM 2446 O O . ASP A 1 318 ? 13.090 20.396 2.237 1.00 98.00 318 ASP A O 1
ATOM 2450 N N . THR A 1 319 ? 11.495 21.911 2.721 1.00 97.44 319 THR A N 1
ATOM 2451 C CA . THR A 1 319 ? 10.712 21.047 3.615 1.00 97.44 319 THR A CA 1
ATOM 2452 C C . THR A 1 319 ? 9.290 20.859 3.107 1.00 97.44 319 THR A C 1
ATOM 2454 O O . THR A 1 319 ? 8.715 21.750 2.482 1.00 97.44 319 THR A O 1
ATOM 2457 N N . PHE A 1 320 ? 8.732 19.685 3.383 1.00 96.94 320 PHE A N 1
ATOM 2458 C CA . PHE A 1 320 ? 7.389 19.279 2.994 1.00 96.94 320 PHE A CA 1
ATOM 2459 C C . PHE A 1 320 ? 6.713 18.543 4.139 1.00 96.94 320 PHE A C 1
ATOM 2461 O O . PHE A 1 320 ? 7.346 17.751 4.835 1.00 96.94 320 PHE A O 1
ATOM 2468 N N . GLU A 1 321 ? 5.407 18.730 4.283 1.00 95.50 321 GLU A N 1
ATOM 2469 C CA . GLU A 1 321 ? 4.599 17.795 5.056 1.00 95.50 321 GLU A CA 1
ATOM 2470 C C . GLU A 1 321 ? 4.258 16.569 4.206 1.00 95.50 321 GLU A C 1
ATOM 2472 O O . GLU A 1 321 ? 4.071 16.649 2.989 1.00 95.50 321 GLU A O 1
ATOM 2477 N N . SER A 1 322 ? 4.116 15.422 4.859 1.00 94.62 322 SER A N 1
ATOM 2478 C CA . SER A 1 322 ? 3.686 14.176 4.239 1.00 94.62 322 SER A CA 1
ATOM 2479 C C . SER A 1 322 ? 2.838 13.344 5.199 1.00 94.62 322 SER A C 1
ATOM 2481 O O . SER A 1 322 ? 2.895 13.513 6.416 1.00 94.62 322 SER A O 1
ATOM 2483 N N . THR A 1 323 ? 2.047 12.407 4.677 1.00 91.81 323 THR A N 1
ATOM 2484 C CA . THR A 1 323 ? 1.555 11.282 5.489 1.00 91.81 323 THR A CA 1
ATOM 2485 C C . THR A 1 323 ? 2.713 10.364 5.892 1.00 91.81 323 THR A C 1
ATOM 2487 O O . THR A 1 323 ? 3.784 10.401 5.281 1.00 91.81 323 THR A O 1
ATOM 2490 N N . GLY A 1 324 ? 2.470 9.461 6.847 1.00 90.44 324 GLY A N 1
ATOM 2491 C CA . GLY A 1 324 ? 3.260 8.231 6.939 1.00 90.44 324 GLY A CA 1
ATOM 2492 C C . GLY A 1 324 ? 3.074 7.318 5.708 1.00 90.44 324 GLY A C 1
ATOM 2493 O O . GLY A 1 324 ? 2.246 7.619 4.835 1.00 90.44 324 GLY A O 1
ATOM 2494 N N . PRO A 1 325 ? 3.821 6.205 5.628 1.00 92.69 325 PRO A N 1
ATOM 2495 C CA . PRO A 1 325 ? 3.675 5.200 4.574 1.00 92.69 325 PRO A CA 1
ATOM 2496 C C . PRO A 1 325 ? 2.269 4.585 4.522 1.00 92.69 325 PRO A C 1
ATOM 2498 O O . PRO A 1 325 ? 1.661 4.311 5.556 1.00 92.69 325 PRO A O 1
ATOM 2501 N N . ASN A 1 326 ? 1.752 4.384 3.313 1.00 90.75 326 ASN A N 1
ATOM 2502 C CA . ASN A 1 326 ? 0.434 3.830 3.007 1.00 90.75 326 ASN A CA 1
ATOM 2503 C C . ASN A 1 326 ? 0.513 2.886 1.793 1.00 90.75 326 ASN A C 1
ATOM 2505 O O . ASN A 1 326 ? 1.515 2.851 1.079 1.00 90.75 326 ASN A O 1
ATOM 2509 N N . GLY A 1 327 ? -0.568 2.146 1.545 1.00 90.38 327 GLY A N 1
ATOM 2510 C CA . GLY A 1 327 ? -0.717 1.280 0.373 1.00 90.38 327 GLY A CA 1
ATOM 2511 C C . GLY A 1 327 ? -0.517 -0.207 0.673 1.00 90.38 327 GLY A C 1
ATOM 2512 O O . GLY A 1 327 ? 0.222 -0.583 1.588 1.00 90.38 327 GLY A O 1
ATOM 2513 N N . GLY A 1 328 ? -1.213 -1.040 -0.106 1.00 90.12 328 GLY A N 1
ATOM 2514 C CA . GLY A 1 328 ? -1.176 -2.509 -0.048 1.00 90.12 328 GLY A CA 1
ATOM 2515 C C . GLY A 1 328 ? -0.308 -3.159 -1.134 1.00 90.12 328 GLY A C 1
ATOM 2516 O O . GLY A 1 328 ? -0.286 -4.384 -1.259 1.00 90.12 328 GLY A O 1
ATOM 2517 N N . PHE A 1 329 ? 0.388 -2.353 -1.939 1.00 94.69 329 PHE A N 1
ATOM 2518 C CA . PHE A 1 329 ? 1.207 -2.814 -3.054 1.00 94.69 329 PHE A CA 1
ATOM 2519 C C . PHE A 1 329 ? 2.629 -3.157 -2.595 1.00 94.69 329 PHE A C 1
ATOM 2521 O O . PHE A 1 329 ? 3.574 -2.393 -2.760 1.00 94.69 329 PHE A O 1
ATOM 2528 N N . TYR A 1 330 ? 2.779 -4.315 -1.964 1.00 95.19 330 TYR A N 1
ATOM 2529 C CA . TYR A 1 330 ? 4.063 -4.837 -1.501 1.00 95.19 330 TYR A CA 1
ATOM 2530 C C . TYR A 1 330 ? 4.103 -6.358 -1.657 1.00 95.19 330 TYR A C 1
ATOM 2532 O O . TYR A 1 330 ? 3.065 -7.009 -1.777 1.00 95.19 330 TYR A O 1
ATOM 2540 N N . TYR A 1 331 ? 5.307 -6.926 -1.633 1.00 95.12 331 TYR A N 1
ATOM 2541 C CA . TYR A 1 331 ? 5.494 -8.373 -1.555 1.00 95.12 331 TYR A CA 1
ATOM 2542 C C . TYR A 1 331 ? 5.176 -8.879 -0.139 1.00 95.12 331 TYR A C 1
ATOM 2544 O O . TYR A 1 331 ? 5.710 -8.368 0.853 1.00 95.12 331 TYR A O 1
ATOM 2552 N N . GLU A 1 332 ? 4.284 -9.865 -0.044 1.00 93.44 332 GLU A N 1
ATOM 2553 C CA . GLU A 1 332 ? 3.910 -10.540 1.199 1.00 93.44 332 GLU A CA 1
ATOM 2554 C C . GLU A 1 332 ? 4.401 -11.996 1.180 1.00 93.44 332 GLU A C 1
ATOM 2556 O O . GLU A 1 332 ? 3.703 -12.853 0.638 1.00 93.44 332 GLU A O 1
ATOM 2561 N N . PRO A 1 333 ? 5.570 -12.308 1.776 1.00 92.00 333 PRO A N 1
ATOM 2562 C CA . PRO A 1 333 ? 6.156 -13.651 1.738 1.00 92.00 333 PRO A CA 1
ATOM 2563 C C . PRO A 1 333 ? 5.255 -14.766 2.285 1.00 92.00 333 PRO A C 1
ATOM 2565 O O . PRO A 1 333 ? 5.496 -15.933 1.994 1.00 92.00 333 PRO A O 1
ATOM 2568 N N . ILE A 1 334 ? 4.255 -14.425 3.106 1.00 92.19 334 ILE A N 1
ATOM 2569 C CA . ILE A 1 334 ? 3.337 -15.399 3.710 1.00 92.19 334 ILE A CA 1
ATOM 2570 C C . ILE A 1 334 ? 2.368 -15.986 2.671 1.00 92.19 334 ILE A C 1
ATOM 2572 O O . ILE A 1 334 ? 2.026 -17.165 2.771 1.00 92.19 334 ILE A O 1
ATOM 2576 N N . ILE A 1 335 ? 1.930 -15.179 1.695 1.00 91.81 335 ILE A N 1
ATOM 2577 C CA . ILE A 1 335 ? 0.858 -15.541 0.742 1.00 91.81 335 ILE A CA 1
ATOM 2578 C C . ILE A 1 335 ? 1.265 -15.391 -0.731 1.00 91.81 335 ILE A C 1
ATOM 2580 O O . ILE A 1 335 ? 0.597 -15.919 -1.616 1.00 91.81 335 ILE A O 1
ATOM 2584 N N . ASP A 1 336 ? 2.341 -14.663 -1.031 1.00 93.62 336 ASP A N 1
ATOM 2585 C CA . ASP A 1 336 ? 2.826 -14.481 -2.395 1.00 93.62 336 ASP A CA 1
ATOM 2586 C C . ASP A 1 336 ? 3.886 -15.530 -2.759 1.00 93.62 336 ASP A C 1
ATOM 2588 O O . ASP A 1 336 ? 4.731 -15.917 -1.953 1.00 93.62 336 ASP A O 1
ATOM 2592 N N . SER A 1 337 ? 3.886 -15.949 -4.027 1.00 93.81 337 SER A N 1
ATOM 2593 C CA . SER A 1 337 ? 4.936 -16.813 -4.572 1.00 93.81 337 SER A CA 1
ATOM 2594 C C . SER A 1 337 ? 6.318 -16.152 -4.502 1.00 93.81 337 SER A C 1
ATOM 2596 O O . SER A 1 337 ? 6.458 -14.957 -4.751 1.00 93.81 337 SER A O 1
ATOM 2598 N N . SER A 1 338 ? 7.365 -16.957 -4.314 1.00 96.69 338 SER A N 1
ATOM 2599 C CA . SER A 1 338 ? 8.763 -16.533 -4.454 1.00 96.69 338 SER A CA 1
ATOM 2600 C C . SER A 1 338 ? 9.215 -16.335 -5.911 1.00 96.69 338 SER A C 1
ATOM 2602 O O . SER A 1 338 ? 10.379 -16.017 -6.148 1.00 96.69 338 SER A O 1
ATOM 2604 N N . ASN A 1 339 ? 8.332 -16.508 -6.902 1.00 97.94 339 ASN A N 1
ATOM 2605 C CA . ASN A 1 339 ? 8.593 -16.187 -8.308 1.00 97.94 339 ASN A CA 1
ATOM 2606 C C . ASN A 1 339 ? 7.755 -14.978 -8.735 1.00 97.94 339 ASN A C 1
ATOM 2608 O O . ASN A 1 339 ? 6.569 -15.101 -9.050 1.00 97.94 339 ASN A O 1
ATOM 2612 N N . LEU A 1 340 ? 8.385 -13.809 -8.757 1.00 98.62 340 LEU A N 1
ATOM 2613 C CA . LEU A 1 340 ? 7.739 -12.533 -9.027 1.00 98.62 340 LEU A CA 1
ATOM 2614 C C . LEU A 1 340 ? 7.934 -12.112 -10.482 1.00 98.62 340 LEU A C 1
ATOM 2616 O O . LEU A 1 340 ? 9.040 -12.187 -11.021 1.00 98.62 340 LEU A O 1
ATOM 2620 N N . VAL A 1 341 ? 6.864 -11.621 -11.104 1.00 98.75 341 VAL A N 1
ATOM 2621 C CA . VAL A 1 341 ? 6.912 -10.960 -12.410 1.00 98.75 341 VAL A CA 1
ATOM 2622 C C . VAL A 1 341 ? 6.398 -9.538 -12.254 1.00 98.75 341 VAL A C 1
ATOM 2624 O O . VAL A 1 341 ? 5.247 -9.325 -11.883 1.00 98.75 341 VAL A O 1
ATOM 2627 N N . PHE A 1 342 ? 7.246 -8.559 -12.537 1.00 98.81 342 PHE A N 1
ATOM 2628 C CA . PHE A 1 342 ? 6.896 -7.146 -12.457 1.00 98.81 342 PHE A CA 1
ATOM 2629 C C . PHE A 1 342 ? 6.632 -6.610 -13.858 1.00 98.81 342 PHE A C 1
ATOM 2631 O O . PHE A 1 342 ? 7.493 -6.701 -14.728 1.00 98.81 342 PHE A O 1
ATOM 2638 N N . LEU A 1 343 ? 5.443 -6.060 -14.070 1.00 98.75 343 LEU A N 1
ATOM 2639 C CA . LEU A 1 343 ? 5.036 -5.374 -15.287 1.00 98.75 343 LEU A CA 1
ATOM 2640 C C . LEU A 1 343 ? 5.075 -3.873 -14.989 1.00 98.75 343 LEU A C 1
ATOM 2642 O O . LEU A 1 343 ? 4.164 -3.336 -14.353 1.00 98.75 343 LEU A O 1
ATOM 2646 N N . ALA A 1 344 ? 6.145 -3.206 -15.423 1.00 98.31 344 ALA A N 1
ATOM 2647 C CA . ALA A 1 344 ? 6.393 -1.795 -15.134 1.00 98.31 344 ALA A CA 1
ATOM 2648 C C . ALA A 1 344 ? 6.248 -0.913 -16.372 1.00 98.31 344 ALA A C 1
ATOM 2650 O O . ALA A 1 344 ? 6.833 -1.210 -17.411 1.00 98.31 344 ALA A O 1
ATOM 2651 N N . GLY A 1 345 ? 5.517 0.194 -16.252 1.00 96.75 345 GLY A N 1
ATOM 2652 C CA . GLY A 1 345 ? 5.404 1.210 -17.299 1.00 96.75 345 GLY A CA 1
ATOM 2653 C C . GLY A 1 345 ? 5.962 2.552 -16.849 1.00 96.75 345 GLY A C 1
ATOM 2654 O O . GLY A 1 345 ? 5.381 3.200 -15.979 1.00 96.75 345 GLY A O 1
ATOM 2655 N N . GLY A 1 346 ? 7.060 3.007 -17.457 1.00 94.81 346 GLY A N 1
ATOM 2656 C CA . GLY A 1 346 ? 7.677 4.295 -17.126 1.00 94.81 346 GLY A CA 1
ATOM 2657 C C . GLY A 1 346 ? 7.992 4.439 -15.630 1.00 94.81 346 GLY A C 1
ATOM 2658 O O . GLY A 1 346 ? 8.660 3.592 -15.046 1.00 94.81 346 GLY A O 1
ATOM 2659 N N . SER A 1 347 ? 7.464 5.486 -14.982 1.00 95.50 347 SER A N 1
ATOM 2660 C CA . SER A 1 347 ? 7.655 5.705 -13.539 1.00 95.50 347 SER A CA 1
ATOM 2661 C C . SER A 1 347 ? 7.016 4.634 -12.655 1.00 95.50 347 SER A C 1
ATOM 2663 O O . SER A 1 347 ? 7.337 4.579 -11.478 1.00 95.50 347 SER A O 1
ATOM 2665 N N . GLY A 1 348 ? 6.195 3.730 -13.198 1.00 96.56 348 GLY A N 1
ATOM 2666 C CA . GLY A 1 348 ? 5.692 2.567 -12.464 1.00 96.56 348 GLY A CA 1
ATOM 2667 C C . GLY A 1 348 ? 6.780 1.594 -11.984 1.00 96.56 348 GLY A C 1
ATOM 2668 O O . GLY A 1 348 ? 6.483 0.670 -11.235 1.00 96.56 348 GLY A O 1
ATOM 2669 N N . VAL A 1 349 ? 8.050 1.794 -12.360 1.00 98.31 349 VAL A N 1
ATOM 2670 C CA . VAL A 1 349 ? 9.186 1.038 -11.807 1.00 98.31 349 VAL A CA 1
ATOM 2671 C C . VAL A 1 349 ? 9.492 1.373 -10.340 1.00 98.31 349 VAL A C 1
ATOM 2673 O O . VAL A 1 349 ? 10.153 0.591 -9.660 1.00 98.31 349 VAL A O 1
ATOM 2676 N N . THR A 1 350 ? 9.032 2.517 -9.823 1.00 98.44 350 THR A N 1
ATOM 2677 C CA . THR A 1 350 ? 9.402 3.011 -8.485 1.00 98.44 350 THR A CA 1
ATOM 2678 C C . THR A 1 350 ? 9.056 2.068 -7.327 1.00 98.44 350 THR A C 1
ATOM 2680 O O . THR A 1 350 ? 9.942 1.835 -6.502 1.00 98.44 350 THR A O 1
ATOM 2683 N N . PRO A 1 351 ? 7.854 1.463 -7.230 1.00 98.25 351 PRO A N 1
ATOM 2684 C CA . PRO A 1 351 ? 7.613 0.448 -6.207 1.00 98.25 351 PRO A CA 1
ATOM 2685 C C . PRO A 1 351 ? 8.453 -0.819 -6.434 1.00 98.25 351 PRO A C 1
ATOM 2687 O O . PRO A 1 351 ? 8.927 -1.427 -5.476 1.00 98.25 351 PRO A O 1
ATOM 2690 N N . PHE A 1 352 ? 8.705 -1.207 -7.689 1.00 98.69 352 PHE A N 1
ATOM 2691 C CA . PHE A 1 352 ? 9.470 -2.417 -8.000 1.00 98.69 352 PHE A CA 1
ATOM 2692 C C . PHE A 1 352 ? 10.936 -2.308 -7.624 1.00 98.69 352 PHE A C 1
ATOM 2694 O O . PHE A 1 352 ? 11.476 -3.258 -7.063 1.00 98.69 352 PHE A O 1
ATOM 2701 N N . ILE A 1 353 ? 11.584 -1.168 -7.874 1.00 98.69 353 ILE A N 1
ATOM 2702 C CA . ILE A 1 353 ? 12.976 -0.996 -7.457 1.00 98.69 353 ILE A CA 1
ATOM 2703 C C . ILE A 1 353 ? 13.097 -1.030 -5.928 1.00 98.69 353 ILE A C 1
ATOM 2705 O O . ILE A 1 353 ? 14.045 -1.623 -5.420 1.00 98.69 353 ILE A O 1
ATOM 2709 N N . SER A 1 354 ? 12.109 -0.507 -5.189 1.00 98.69 354 SER A N 1
ATOM 2710 C CA . SER A 1 354 ? 12.052 -0.634 -3.726 1.00 98.69 354 SER A CA 1
ATOM 2711 C C . SER A 1 354 ? 12.003 -2.103 -3.300 1.00 98.69 354 SER A C 1
ATOM 2713 O O . SER A 1 354 ? 12.824 -2.539 -2.490 1.00 98.69 354 SER A O 1
ATOM 2715 N N . ILE A 1 355 ? 11.105 -2.895 -3.904 1.00 98.50 355 ILE A N 1
ATOM 2716 C CA . ILE A 1 355 ? 10.964 -4.335 -3.629 1.00 98.50 355 ILE A CA 1
ATOM 2717 C C . ILE A 1 355 ? 12.251 -5.097 -3.982 1.00 98.50 355 ILE A C 1
ATOM 2719 O O . ILE A 1 355 ? 12.729 -5.901 -3.183 1.00 98.50 355 ILE A O 1
ATOM 2723 N N . ILE A 1 356 ? 12.857 -4.820 -5.142 1.00 98.56 356 ILE A N 1
ATOM 2724 C CA . ILE A 1 356 ? 14.119 -5.443 -5.571 1.00 98.56 356 ILE A CA 1
ATOM 2725 C C . ILE A 1 356 ? 15.246 -5.117 -4.583 1.00 98.56 356 ILE A C 1
ATOM 2727 O O . ILE A 1 356 ? 15.992 -6.013 -4.175 1.00 98.56 356 ILE A O 1
ATOM 2731 N N . ARG A 1 357 ? 15.380 -3.849 -4.175 1.00 98.00 357 ARG A N 1
ATOM 2732 C CA . ARG A 1 357 ? 16.399 -3.421 -3.208 1.00 98.00 357 ARG A CA 1
ATOM 2733 C C . ARG A 1 357 ? 16.210 -4.133 -1.865 1.00 98.00 357 ARG A C 1
ATOM 2735 O O . ARG A 1 357 ? 17.189 -4.654 -1.338 1.00 98.00 357 ARG A O 1
ATOM 2742 N N . ASP A 1 358 ? 14.982 -4.229 -1.354 1.00 97.12 358 ASP A N 1
ATOM 2743 C CA . ASP A 1 358 ? 14.695 -4.922 -0.089 1.00 97.12 358 ASP A CA 1
ATOM 2744 C C . ASP A 1 358 ? 15.014 -6.427 -0.164 1.00 97.12 358 ASP A C 1
ATOM 2746 O O . ASP A 1 358 ? 15.759 -6.951 0.667 1.00 97.12 358 ASP A O 1
ATOM 2750 N N . ILE A 1 359 ? 14.535 -7.113 -1.210 1.00 96.75 359 ILE A N 1
ATOM 2751 C CA . ILE A 1 359 ? 14.776 -8.548 -1.440 1.00 96.75 359 ILE A CA 1
ATOM 2752 C C . ILE A 1 359 ? 16.274 -8.850 -1.538 1.00 96.75 359 ILE A C 1
ATOM 2754 O O . ILE A 1 359 ? 16.762 -9.797 -0.915 1.00 96.75 359 ILE A O 1
ATOM 2758 N N . THR A 1 360 ? 17.020 -8.051 -2.306 1.00 96.38 360 THR A N 1
ATOM 2759 C CA . THR A 1 360 ? 18.460 -8.275 -2.505 1.00 96.38 360 THR A CA 1
ATOM 2760 C C . THR A 1 360 ? 19.285 -7.971 -1.260 1.00 96.38 360 THR A C 1
ATOM 2762 O O . THR A 1 360 ? 20.211 -8.725 -0.957 1.00 96.38 360 THR A O 1
ATOM 2765 N N . GLN A 1 361 ? 18.947 -6.920 -0.507 1.00 94.56 361 GLN A N 1
ATOM 2766 C CA . GLN A 1 361 ? 19.623 -6.578 0.748 1.00 94.56 361 GLN A CA 1
ATOM 2767 C C . GLN A 1 361 ? 19.398 -7.645 1.822 1.00 94.56 361 GLN A C 1
ATOM 2769 O O . GLN A 1 361 ? 20.358 -8.087 2.455 1.00 94.56 361 GLN A O 1
ATOM 2774 N N . LYS A 1 362 ? 18.156 -8.120 1.967 1.00 92.44 362 LYS A N 1
ATOM 2775 C CA . LYS A 1 362 ? 17.791 -9.203 2.893 1.00 92.44 362 LYS A CA 1
ATOM 2776 C C . LYS A 1 362 ? 18.194 -10.594 2.398 1.00 92.44 362 LYS A C 1
ATOM 2778 O O . LYS A 1 362 ? 18.036 -11.563 3.133 1.00 92.44 362 LYS A O 1
ATOM 2783 N N . LYS A 1 363 ? 18.717 -10.703 1.169 1.00 95.00 363 LYS A N 1
ATOM 2784 C CA . LYS A 1 363 ? 19.101 -11.965 0.513 1.00 95.00 363 LYS A CA 1
ATOM 2785 C C . LYS A 1 363 ? 17.961 -12.990 0.507 1.00 95.00 363 LYS A C 1
ATOM 2787 O O . LYS A 1 363 ? 18.190 -14.181 0.710 1.00 95.00 363 LYS A O 1
ATOM 2792 N N . GLN A 1 364 ? 16.731 -12.527 0.292 1.00 93.62 364 GLN A N 1
ATOM 2793 C CA . GLN A 1 364 ? 15.577 -13.419 0.254 1.00 93.62 364 GLN A CA 1
ATOM 2794 C C . GLN A 1 364 ? 15.663 -14.340 -0.977 1.00 93.62 364 GLN A C 1
ATOM 2796 O O . GLN A 1 364 ? 16.088 -13.889 -2.046 1.00 93.62 364 GLN A O 1
ATOM 2801 N N . PRO A 1 365 ? 15.251 -15.617 -0.866 1.00 95.12 365 PRO A N 1
ATOM 2802 C CA . PRO A 1 365 ? 15.313 -16.591 -1.956 1.00 95.12 365 PRO A CA 1
ATOM 2803 C C . PRO A 1 365 ? 14.160 -16.392 -2.957 1.00 95.12 365 PRO A C 1
ATOM 2805 O O . PRO A 1 365 ? 13.353 -17.288 -3.188 1.00 95.12 365 PRO A O 1
ATOM 2808 N N . VAL A 1 366 ? 14.062 -15.192 -3.530 1.00 97.75 366 VAL A N 1
ATOM 2809 C CA . VAL A 1 366 ? 12.989 -14.772 -4.441 1.00 97.75 366 VAL A CA 1
ATOM 2810 C C . VAL A 1 366 ? 13.564 -14.557 -5.836 1.00 97.75 366 VAL A C 1
ATOM 2812 O O . VAL A 1 366 ? 14.578 -13.879 -5.994 1.00 97.75 366 VAL A O 1
ATOM 2815 N N . SER A 1 367 ? 12.927 -15.124 -6.856 1.00 98.12 367 SER A N 1
ATOM 2816 C CA . SER A 1 367 ? 13.259 -14.881 -8.261 1.00 98.12 367 SER A CA 1
ATOM 2817 C C . SER A 1 367 ? 12.400 -13.751 -8.813 1.00 98.12 367 SER A C 1
ATOM 2819 O O . SER A 1 367 ? 11.189 -13.746 -8.611 1.00 98.12 367 SER A O 1
ATOM 2821 N N . ILE A 1 368 ? 13.014 -12.804 -9.521 1.00 98.75 368 ILE A N 1
ATOM 2822 C CA . ILE A 1 368 ? 12.344 -11.611 -10.048 1.00 98.75 368 ILE A CA 1
ATOM 2823 C C . ILE A 1 368 ? 12.554 -11.529 -11.555 1.00 98.75 368 ILE A C 1
ATOM 2825 O O . ILE A 1 368 ? 13.683 -11.576 -12.044 1.00 98.75 368 ILE A O 1
ATOM 2829 N N . HIS A 1 369 ? 11.464 -11.329 -12.289 1.00 98.75 369 HIS A N 1
ATOM 2830 C CA . HIS A 1 369 ? 11.486 -10.995 -13.706 1.00 98.75 369 HIS A CA 1
ATOM 2831 C C . HIS A 1 369 ? 10.752 -9.674 -13.942 1.00 98.75 369 HIS A C 1
ATOM 2833 O O . HIS A 1 369 ? 9.531 -9.611 -13.866 1.00 98.75 369 HIS A O 1
ATOM 2839 N N . LEU A 1 370 ? 11.498 -8.611 -14.224 1.00 98.88 370 LEU A N 1
ATOM 2840 C CA . LEU A 1 370 ? 10.962 -7.289 -14.537 1.00 98.88 370 LEU A CA 1
ATOM 2841 C C . LEU A 1 370 ? 10.823 -7.117 -16.056 1.00 98.88 370 LEU A C 1
ATOM 2843 O O . LEU A 1 370 ? 11.821 -7.084 -16.772 1.00 98.88 370 LEU A O 1
ATOM 2847 N N . LEU A 1 371 ? 9.592 -6.978 -16.538 1.00 98.81 371 LEU A N 1
ATOM 2848 C CA . LEU A 1 371 ? 9.274 -6.516 -17.887 1.00 98.81 371 LEU A CA 1
ATOM 2849 C C . LEU A 1 371 ? 9.032 -5.009 -17.792 1.00 98.81 371 LEU A C 1
ATOM 2851 O O . LEU A 1 371 ? 8.053 -4.565 -17.188 1.00 98.81 371 LEU A O 1
ATOM 2855 N N . TYR A 1 372 ? 9.951 -4.224 -18.349 1.00 98.62 372 TYR A N 1
ATOM 2856 C CA . TYR A 1 372 ? 9.953 -2.774 -18.207 1.00 98.62 372 TYR A CA 1
ATOM 2857 C C . TYR A 1 372 ? 9.634 -2.098 -19.541 1.00 98.62 372 TYR A C 1
ATOM 2859 O O . TYR A 1 372 ? 10.480 -1.985 -20.427 1.00 98.62 372 TYR A O 1
ATOM 2867 N N . GLY A 1 373 ? 8.392 -1.635 -19.664 1.00 97.81 373 GLY A N 1
ATOM 2868 C CA . GLY A 1 373 ? 7.909 -0.824 -20.771 1.00 97.81 373 GLY A CA 1
ATOM 2869 C C . GLY A 1 373 ? 8.283 0.653 -20.647 1.00 97.81 373 GLY A C 1
ATOM 2870 O O . GLY A 1 373 ? 8.037 1.287 -19.617 1.00 97.81 373 GLY A O 1
ATOM 2871 N N . SER A 1 374 ? 8.794 1.234 -21.731 1.00 96.19 37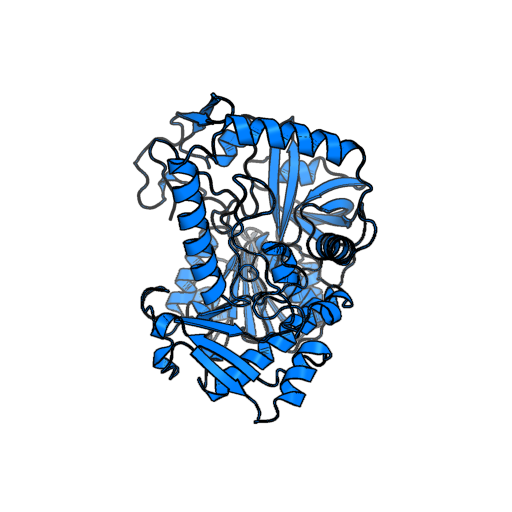4 SER A N 1
ATOM 2872 C CA . SER A 1 374 ? 8.963 2.684 -21.879 1.00 96.19 374 SER A CA 1
ATOM 2873 C C . SER A 1 374 ? 8.730 3.121 -23.325 1.00 96.19 374 SER A C 1
ATOM 2875 O O . SER A 1 374 ? 8.847 2.323 -24.253 1.00 96.19 374 SER A O 1
ATOM 2877 N N . ARG A 1 375 ? 8.410 4.406 -23.531 1.00 93.62 375 ARG A N 1
ATOM 2878 C CA . ARG A 1 375 ? 8.280 4.980 -24.880 1.00 93.62 375 ARG A CA 1
ATOM 2879 C C . ARG A 1 375 ? 9.624 5.003 -25.590 1.00 93.62 375 ARG A C 1
ATOM 2881 O O . ARG A 1 375 ? 9.755 4.434 -26.663 1.00 93.62 375 ARG A O 1
ATOM 2888 N N . SER A 1 376 ? 10.617 5.608 -24.944 1.00 93.19 376 SER A N 1
ATOM 2889 C CA . SER A 1 376 ? 11.999 5.685 -25.408 1.00 93.19 376 SER A CA 1
ATOM 2890 C C . SER A 1 376 ? 12.920 4.967 -24.427 1.00 93.19 376 SER A C 1
ATOM 2892 O O . SER A 1 376 ? 12.675 4.952 -23.218 1.00 93.19 376 SER A O 1
ATOM 2894 N N . TYR A 1 377 ? 14.013 4.416 -24.948 1.00 92.75 377 TYR A N 1
ATOM 2895 C CA . TYR A 1 377 ? 15.059 3.804 -24.131 1.00 92.75 377 TYR A CA 1
ATOM 2896 C C . TYR A 1 377 ? 15.742 4.817 -23.196 1.00 92.75 377 TYR A C 1
ATOM 2898 O O . TYR A 1 377 ? 16.112 4.479 -22.081 1.00 92.75 377 TYR A O 1
ATOM 2906 N N . GLN A 1 378 ? 15.839 6.085 -23.608 1.00 92.56 378 GLN A N 1
ATOM 2907 C CA . GLN A 1 378 ? 16.451 7.150 -22.796 1.00 92.56 378 GLN A CA 1
ATOM 2908 C C . GLN A 1 378 ? 15.617 7.531 -21.560 1.00 92.56 378 GLN A C 1
ATOM 2910 O O . GLN A 1 378 ? 16.117 8.193 -20.656 1.00 92.56 378 GLN A O 1
ATOM 2915 N N . ASP A 1 379 ? 14.347 7.118 -21.516 1.00 93.62 379 ASP A N 1
ATOM 2916 C CA . ASP A 1 379 ? 13.440 7.351 -20.388 1.00 93.62 379 ASP A CA 1
ATOM 2917 C C . ASP A 1 379 ? 13.436 6.184 -19.379 1.00 93.62 379 ASP A C 1
ATOM 2919 O O . ASP A 1 379 ? 12.605 6.162 -18.468 1.00 93.62 379 ASP A O 1
ATOM 2923 N N . ILE A 1 380 ? 14.325 5.194 -19.526 1.00 97.19 380 ILE A N 1
ATOM 2924 C CA . ILE A 1 380 ? 14.440 4.085 -18.573 1.00 97.19 380 ILE A CA 1
ATOM 2925 C C . ILE A 1 380 ? 15.058 4.594 -17.265 1.00 97.19 380 ILE A C 1
ATOM 2927 O O . ILE A 1 380 ? 16.258 4.814 -17.145 1.00 97.19 380 ILE A O 1
ATOM 2931 N N . ILE A 1 381 ? 14.209 4.747 -16.252 1.00 98.25 381 ILE A N 1
ATOM 2932 C CA . ILE A 1 381 ? 14.605 5.151 -14.897 1.00 98.25 381 ILE A CA 1
ATOM 2933 C C . ILE A 1 381 ? 15.363 3.993 -14.221 1.00 98.25 381 ILE A C 1
ATOM 2935 O O . ILE A 1 381 ? 14.932 2.841 -14.327 1.00 98.25 381 ILE A O 1
ATOM 2939 N N . PHE A 1 382 ? 16.451 4.298 -13.502 1.00 98.38 382 PHE A N 1
ATOM 2940 C CA . PHE A 1 382 ? 17.326 3.343 -12.796 1.00 98.38 382 PHE A CA 1
ATOM 2941 C C . PHE A 1 382 ? 18.071 2.332 -13.688 1.00 98.38 382 PHE A C 1
ATOM 2943 O O . PHE A 1 382 ? 18.468 1.266 -13.211 1.00 98.38 382 PHE A O 1
ATOM 2950 N N . GLU A 1 383 ? 18.277 2.629 -14.975 1.00 97.31 383 GLU A N 1
ATOM 2951 C CA . GLU A 1 383 ? 18.900 1.702 -15.933 1.00 97.31 383 GLU A CA 1
ATOM 2952 C C . GLU A 1 383 ? 20.234 1.120 -15.427 1.00 97.31 383 GLU A C 1
ATOM 2954 O O . GLU A 1 383 ? 20.411 -0.100 -15.368 1.00 97.31 383 GLU A O 1
ATOM 2959 N N . ASP A 1 384 ? 21.160 1.987 -15.015 1.00 97.44 384 ASP A N 1
ATOM 2960 C CA . ASP A 1 384 ? 22.496 1.585 -14.571 1.00 97.44 384 ASP A CA 1
ATOM 2961 C C . ASP A 1 384 ? 22.466 0.717 -13.312 1.00 97.44 384 ASP A C 1
ATOM 2963 O O . ASP A 1 384 ? 23.270 -0.208 -13.158 1.00 97.44 384 ASP A O 1
ATOM 2967 N N . GLU A 1 385 ? 21.538 0.991 -12.398 1.00 97.94 385 GLU A N 1
ATOM 2968 C CA . GLU A 1 385 ? 21.354 0.179 -11.200 1.00 97.94 385 GLU A CA 1
ATOM 2969 C C . GLU A 1 385 ? 20.778 -1.195 -11.548 1.00 97.94 385 GLU A C 1
ATOM 2971 O O . GLU A 1 385 ? 21.300 -2.211 -11.088 1.00 97.94 385 GLU A O 1
ATOM 2976 N N . LEU A 1 386 ? 19.755 -1.251 -12.404 1.00 98.50 386 LEU A N 1
ATOM 2977 C CA . LEU A 1 386 ? 19.144 -2.504 -12.854 1.00 98.50 386 LEU A CA 1
ATOM 2978 C C . LEU A 1 386 ? 20.158 -3.401 -13.585 1.00 98.50 386 LEU A C 1
ATOM 2980 O O . LEU A 1 386 ? 20.199 -4.613 -13.348 1.00 98.50 386 LEU A O 1
ATOM 2984 N N . LYS A 1 387 ? 21.045 -2.823 -14.405 1.00 98.00 387 LYS A N 1
ATOM 2985 C CA . LYS A 1 387 ? 22.163 -3.554 -15.028 1.00 98.00 387 LYS A CA 1
ATOM 2986 C C . LYS A 1 387 ? 23.133 -4.124 -13.991 1.00 98.00 387 LYS A C 1
ATOM 2988 O O . LYS A 1 387 ? 23.530 -5.284 -14.084 1.00 98.00 387 LYS A O 1
ATOM 2993 N N . LYS A 1 388 ? 23.494 -3.346 -12.965 1.00 98.25 388 LYS A N 1
ATOM 2994 C CA . LYS A 1 388 ? 24.361 -3.826 -11.871 1.00 98.25 388 LYS A CA 1
ATOM 2995 C C . LYS A 1 388 ? 23.691 -4.943 -11.068 1.00 98.25 388 LYS A C 1
ATOM 2997 O O . LYS A 1 388 ? 24.349 -5.922 -10.717 1.00 98.25 388 LYS A O 1
ATOM 3002 N N . LEU A 1 389 ? 22.391 -4.821 -10.798 1.00 97.38 389 LEU A N 1
ATOM 3003 C CA . LEU A 1 389 ? 21.611 -5.826 -10.076 1.00 97.38 389 LEU A CA 1
ATOM 3004 C C . LEU A 1 389 ? 21.538 -7.144 -10.853 1.00 97.38 389 LEU A C 1
ATOM 3006 O O . LEU A 1 389 ? 21.836 -8.187 -10.280 1.00 97.38 389 LEU A O 1
ATOM 3010 N N . THR A 1 390 ? 21.225 -7.104 -12.149 1.00 97.44 390 THR A N 1
ATOM 3011 C CA . THR A 1 390 ? 21.167 -8.306 -13.007 1.00 97.44 390 THR A CA 1
ATOM 3012 C C . THR A 1 390 ? 22.533 -8.969 -13.195 1.00 97.44 390 THR A C 1
ATOM 3014 O O . THR A 1 390 ? 22.626 -10.194 -13.181 1.00 97.44 390 THR A O 1
ATOM 3017 N N . ALA A 1 391 ? 23.617 -8.190 -13.288 1.00 97.69 391 ALA A N 1
ATOM 3018 C CA . ALA A 1 391 ? 24.976 -8.734 -13.338 1.00 97.69 391 ALA A CA 1
ATOM 3019 C C . ALA A 1 391 ? 25.383 -9.436 -12.028 1.00 97.69 391 ALA A C 1
ATOM 3021 O O . ALA A 1 391 ? 26.114 -10.427 -12.047 1.00 97.69 391 ALA A O 1
ATOM 3022 N N . LYS A 1 392 ? 24.911 -8.929 -10.883 1.00 97.62 392 LYS A N 1
ATOM 3023 C CA . LYS A 1 392 ? 25.249 -9.448 -9.550 1.00 97.62 392 LYS A CA 1
ATOM 3024 C C . LYS A 1 392 ? 24.350 -10.607 -9.101 1.00 97.62 392 LYS A C 1
ATOM 3026 O O . LYS A 1 392 ? 24.812 -11.487 -8.377 1.00 97.62 392 LYS A O 1
ATOM 3031 N N . HIS A 1 393 ? 23.081 -10.614 -9.502 1.00 97.31 393 HIS A N 1
ATOM 3032 C CA . HIS A 1 393 ? 22.054 -11.523 -8.995 1.00 97.31 393 HIS A CA 1
ATOM 3033 C C . HIS A 1 393 ? 21.425 -12.333 -10.133 1.00 97.31 393 HIS A C 1
ATOM 3035 O O . HIS A 1 393 ? 20.568 -11.844 -10.862 1.00 97.31 393 HIS A O 1
ATOM 3041 N N . LYS A 1 394 ? 21.806 -13.613 -10.251 1.00 95.75 394 LYS A N 1
ATOM 3042 C CA . LYS A 1 394 ? 21.312 -14.521 -11.310 1.00 95.75 394 LYS A CA 1
ATOM 3043 C C . LYS A 1 394 ? 19.802 -14.785 -11.255 1.00 95.75 394 LYS A C 1
ATOM 3045 O O . LYS A 1 394 ? 19.218 -15.203 -12.247 1.00 95.75 394 LYS A O 1
ATOM 3050 N N . ASN A 1 395 ? 19.188 -14.578 -10.093 1.00 96.00 395 ASN A N 1
ATOM 3051 C CA . ASN A 1 395 ? 17.752 -14.706 -9.854 1.00 96.00 395 ASN A CA 1
ATOM 3052 C C . ASN A 1 395 ? 16.959 -13.445 -10.244 1.00 96.00 395 ASN A C 1
ATOM 3054 O O . ASN A 1 395 ? 15.746 -13.426 -10.054 1.00 96.00 395 ASN A O 1
ATOM 3058 N N . ILE A 1 396 ? 17.612 -12.403 -10.773 1.00 98.38 396 ILE A N 1
ATOM 3059 C CA . ILE A 1 396 ? 16.963 -11.187 -11.266 1.00 98.38 396 ILE A CA 1
ATOM 3060 C C . ILE A 1 396 ? 17.167 -11.090 -12.773 1.00 98.38 396 ILE A C 1
ATOM 3062 O O . ILE A 1 396 ? 18.294 -11.069 -13.265 1.00 98.38 396 ILE A O 1
ATOM 3066 N N . LYS A 1 397 ? 16.061 -10.976 -13.505 1.00 98.38 397 LYS A N 1
ATOM 3067 C CA . LYS A 1 397 ? 16.039 -10.738 -14.946 1.00 98.38 397 LYS A CA 1
ATOM 3068 C C . LYS A 1 397 ? 15.277 -9.452 -15.250 1.00 98.38 397 LYS A C 1
ATOM 3070 O O . LYS A 1 397 ? 14.229 -9.208 -14.657 1.00 98.38 397 LYS A O 1
ATOM 3075 N N . VAL A 1 398 ? 15.776 -8.667 -16.202 1.00 98.62 398 VAL A N 1
ATOM 3076 C CA . VAL A 1 398 ? 15.108 -7.463 -16.708 1.00 98.62 398 VAL A CA 1
ATOM 3077 C C . VAL A 1 398 ? 15.029 -7.543 -18.231 1.00 98.62 398 VAL A C 1
ATOM 3079 O O . VAL A 1 398 ? 16.044 -7.786 -18.878 1.00 98.62 398 VAL A O 1
ATOM 3082 N N . ASP A 1 399 ? 13.838 -7.344 -18.790 1.00 98.44 399 ASP A N 1
ATOM 3083 C CA . ASP A 1 399 ? 13.603 -7.195 -20.227 1.00 98.44 399 ASP A CA 1
ATOM 3084 C C . ASP A 1 399 ? 13.010 -5.801 -20.492 1.00 98.44 399 ASP A C 1
ATOM 3086 O O . ASP A 1 399 ? 11.934 -5.472 -19.990 1.00 98.44 399 ASP A O 1
ATOM 3090 N N . TYR A 1 400 ? 13.710 -4.977 -21.277 1.00 98.19 400 TYR A N 1
ATOM 3091 C CA . TYR A 1 400 ? 13.262 -3.631 -21.655 1.00 98.19 400 TYR A CA 1
ATOM 3092 C C . TYR A 1 400 ? 12.450 -3.680 -22.950 1.00 98.19 400 TYR A C 1
ATOM 3094 O O . TYR A 1 400 ? 12.955 -4.155 -23.967 1.00 98.19 400 TYR A O 1
ATOM 3102 N N . ILE A 1 401 ? 11.218 -3.171 -22.924 1.00 97.94 401 ILE A N 1
ATOM 3103 C CA . ILE A 1 401 ? 10.267 -3.205 -24.043 1.00 97.94 401 ILE A CA 1
ATOM 3104 C C . ILE A 1 401 ? 9.980 -1.765 -24.478 1.00 97.94 401 ILE A C 1
ATOM 3106 O O . ILE A 1 401 ? 9.388 -0.991 -23.726 1.00 97.94 401 ILE A O 1
ATOM 3110 N N . ILE A 1 402 ? 10.419 -1.393 -25.683 1.00 97.56 402 ILE A N 1
ATOM 3111 C CA . ILE A 1 402 ? 10.374 -0.001 -26.153 1.00 97.56 402 ILE A CA 1
ATOM 3112 C C . ILE A 1 402 ? 9.279 0.182 -27.206 1.00 97.56 402 ILE A C 1
ATOM 3114 O O . ILE A 1 402 ? 9.313 -0.454 -28.261 1.00 97.56 402 ILE A O 1
ATOM 3118 N N . SER A 1 403 ? 8.300 1.052 -26.944 1.00 95.44 403 SER A N 1
ATOM 3119 C CA . SER A 1 403 ? 7.167 1.242 -27.863 1.00 95.44 403 SER A CA 1
ATOM 3120 C C . SER A 1 403 ? 7.477 2.190 -29.026 1.00 95.44 403 SER A C 1
ATOM 3122 O O . SER A 1 403 ? 6.905 2.039 -30.099 1.00 95.44 403 SER A O 1
ATOM 3124 N N . GLU A 1 404 ? 8.385 3.151 -28.834 1.00 94.81 404 GLU A N 1
ATOM 3125 C CA . GLU A 1 404 ? 8.801 4.145 -29.837 1.00 94.81 404 GLU A CA 1
ATOM 3126 C C . GLU A 1 404 ? 10.338 4.192 -29.937 1.00 94.81 404 GLU A C 1
ATOM 3128 O O . GLU A 1 404 ? 10.975 5.177 -29.551 1.00 94.81 404 GLU A O 1
ATOM 3133 N N . PRO A 1 405 ? 10.982 3.105 -30.397 1.00 91.25 405 PRO A N 1
ATOM 3134 C CA . PRO A 1 405 ? 12.433 3.041 -30.424 1.00 91.25 405 PRO A CA 1
ATOM 3135 C C . PRO A 1 405 ? 13.039 3.969 -31.481 1.00 91.25 405 PRO A C 1
ATOM 3137 O O . PRO A 1 405 ? 12.476 4.190 -32.555 1.00 91.25 405 PRO A O 1
ATOM 3140 N N . LEU A 1 406 ? 14.257 4.445 -31.212 1.00 90.69 406 LEU A N 1
ATOM 3141 C CA . LEU A 1 406 ? 15.071 5.116 -32.223 1.00 90.69 406 LEU A CA 1
ATOM 3142 C C . LEU A 1 406 ? 15.435 4.148 -33.360 1.00 90.69 406 LEU A C 1
ATOM 3144 O O . LEU A 1 406 ? 15.527 2.930 -33.176 1.00 90.69 406 LEU A O 1
ATOM 3148 N N . LYS A 1 407 ? 15.693 4.703 -34.549 1.00 89.75 407 LYS A N 1
ATOM 3149 C CA . LYS A 1 407 ? 16.135 3.929 -35.715 1.00 89.75 407 LYS A CA 1
ATOM 3150 C C . LYS A 1 407 ? 17.392 3.118 -35.367 1.00 89.75 407 LYS A C 1
ATOM 3152 O O . LYS A 1 407 ? 18.372 3.679 -34.890 1.00 89.75 407 LYS A O 1
ATOM 3157 N N . GLY A 1 408 ? 17.364 1.814 -35.647 1.00 88.56 408 GLY A N 1
ATOM 3158 C CA . GLY A 1 408 ? 18.475 0.895 -35.365 1.00 88.56 408 GLY A CA 1
ATOM 3159 C C . GLY A 1 408 ? 18.397 0.170 -34.016 1.00 88.56 408 GLY A C 1
ATOM 3160 O O . GLY A 1 408 ? 19.306 -0.591 -33.698 1.00 88.56 408 GLY A O 1
ATOM 3161 N N . TRP A 1 409 ? 17.327 0.360 -33.236 1.00 92.25 409 TRP A N 1
ATOM 3162 C CA . TRP A 1 409 ? 17.071 -0.437 -32.035 1.00 92.25 409 TRP A CA 1
ATOM 3163 C C . TRP A 1 409 ? 16.922 -1.926 -32.365 1.00 92.25 409 TRP A C 1
ATOM 3165 O O . TRP A 1 409 ? 16.087 -2.310 -33.183 1.00 92.25 409 TRP A O 1
ATOM 3175 N N . SER A 1 410 ? 17.722 -2.760 -31.704 1.00 92.81 410 SER A N 1
ATOM 3176 C CA . SER A 1 410 ? 17.725 -4.220 -31.860 1.00 92.81 410 SER A CA 1
ATOM 3177 C C . SER A 1 410 ? 17.099 -4.965 -30.676 1.00 92.81 410 SER A C 1
ATOM 3179 O O . SER A 1 410 ? 17.011 -6.191 -30.706 1.00 92.81 410 SER A O 1
ATOM 3181 N N . GLY A 1 411 ? 16.687 -4.245 -29.627 1.00 94.38 411 GLY A N 1
ATOM 3182 C CA . GLY A 1 411 ? 16.017 -4.827 -28.467 1.00 94.38 411 GLY A CA 1
ATOM 3183 C C . GLY A 1 411 ? 14.526 -5.076 -28.703 1.00 94.38 411 GLY A C 1
ATOM 3184 O O . GLY A 1 411 ? 14.006 -4.923 -29.809 1.00 94.38 411 GLY A O 1
ATOM 3185 N N . LEU A 1 412 ? 13.809 -5.439 -27.638 1.00 96.62 412 LEU A N 1
ATOM 3186 C CA . LEU A 1 412 ? 12.372 -5.704 -27.721 1.00 96.62 412 LEU A CA 1
ATOM 3187 C C . LEU A 1 412 ? 11.615 -4.416 -28.066 1.00 96.62 412 LEU A C 1
ATOM 3189 O O . LEU A 1 412 ? 11.879 -3.348 -27.505 1.00 96.62 412 LEU A O 1
ATOM 3193 N N . CYS A 1 413 ? 10.661 -4.531 -28.986 1.00 96.31 413 CYS A N 1
ATOM 3194 C CA . CYS A 1 413 ? 9.822 -3.429 -29.433 1.00 96.31 413 CYS A CA 1
ATOM 3195 C C . CYS A 1 413 ? 8.345 -3.820 -29.370 1.00 96.31 413 CYS A C 1
ATOM 3197 O O . CYS A 1 413 ? 7.988 -4.946 -29.723 1.00 96.31 413 CYS A O 1
ATOM 3199 N N . GLY A 1 414 ? 7.498 -2.893 -28.921 1.00 94.94 414 GLY A N 1
ATOM 3200 C CA . GLY A 1 414 ? 6.048 -3.065 -28.859 1.00 94.94 414 GLY A CA 1
ATOM 3201 C C . GLY A 1 414 ? 5.466 -2.747 -27.485 1.00 94.94 414 GLY A C 1
ATOM 3202 O O . GLY A 1 414 ? 6.003 -1.930 -26.740 1.00 94.94 414 GLY A O 1
ATOM 3203 N N . LEU A 1 415 ? 4.345 -3.395 -27.169 1.00 95.25 415 LEU A N 1
ATOM 3204 C CA . LEU A 1 415 ? 3.628 -3.269 -25.899 1.00 95.25 415 LEU A CA 1
ATOM 3205 C C . LEU A 1 415 ? 3.605 -4.619 -25.163 1.00 95.25 415 LEU A C 1
ATOM 3207 O O . LEU A 1 415 ? 3.865 -5.667 -25.754 1.00 95.25 415 LEU A O 1
ATOM 3211 N N . MET A 1 416 ? 3.288 -4.601 -23.867 1.00 96.06 416 MET A N 1
ATOM 3212 C CA . MET A 1 416 ? 3.179 -5.803 -23.024 1.00 96.06 416 MET A CA 1
ATOM 3213 C C . MET A 1 416 ? 1.842 -6.531 -23.233 1.00 96.06 416 MET A C 1
ATOM 3215 O O . MET A 1 416 ? 1.021 -6.621 -22.328 1.00 96.06 416 MET A O 1
ATOM 3219 N N . ASP A 1 417 ? 1.618 -7.036 -24.445 1.00 96.00 417 ASP A N 1
ATOM 3220 C CA . ASP A 1 417 ? 0.467 -7.883 -24.765 1.00 96.00 417 ASP A CA 1
ATOM 3221 C C . ASP A 1 417 ? 0.689 -9.359 -24.362 1.00 96.00 417 ASP A C 1
ATOM 3223 O O . ASP A 1 417 ? 1.761 -9.757 -23.889 1.00 96.00 417 ASP A O 1
ATOM 3227 N N . ALA A 1 418 ? -0.326 -10.205 -24.574 1.00 96.50 418 ALA A N 1
ATOM 3228 C CA . ALA A 1 418 ? -0.262 -11.632 -24.248 1.00 96.50 418 ALA A CA 1
ATOM 3229 C C . ALA A 1 418 ? 0.884 -12.366 -24.963 1.00 96.50 418 ALA A C 1
ATOM 3231 O O . ALA A 1 418 ? 1.503 -13.255 -24.375 1.00 96.50 418 ALA A O 1
ATOM 3232 N N . LYS A 1 419 ? 1.199 -11.991 -26.211 1.00 96.81 419 LYS A N 1
ATOM 3233 C CA . LYS A 1 419 ? 2.275 -12.609 -26.995 1.00 96.81 419 LYS A CA 1
ATOM 3234 C C . LYS A 1 419 ? 3.638 -12.244 -26.410 1.00 96.81 419 LYS A C 1
ATOM 3236 O O . LYS A 1 419 ? 4.464 -13.132 -26.198 1.00 96.81 419 LYS A O 1
ATOM 3241 N N . MET A 1 420 ? 3.857 -10.963 -26.117 1.00 97.62 420 MET A N 1
ATOM 3242 C CA . MET A 1 420 ? 5.078 -10.456 -25.497 1.00 97.62 420 MET A CA 1
ATOM 3243 C C . MET A 1 420 ? 5.295 -11.109 -24.128 1.00 97.62 420 MET A C 1
ATOM 3245 O O . MET A 1 420 ? 6.331 -11.744 -23.914 1.00 97.62 420 MET A O 1
ATOM 3249 N N . ILE A 1 421 ? 4.299 -11.045 -23.236 1.00 97.94 421 ILE A N 1
ATOM 3250 C CA . ILE A 1 421 ? 4.382 -11.621 -21.886 1.00 97.94 421 ILE A CA 1
ATOM 3251 C C . ILE A 1 421 ? 4.644 -13.130 -21.959 1.00 97.94 421 ILE A C 1
ATOM 3253 O O . ILE A 1 421 ? 5.570 -13.619 -21.309 1.00 97.94 421 ILE A O 1
ATOM 3257 N N . SER A 1 422 ? 3.899 -13.870 -22.788 1.00 96.94 422 SER A N 1
ATOM 3258 C CA . SER A 1 422 ? 4.090 -15.317 -22.957 1.00 96.94 422 SER A CA 1
ATOM 3259 C C . SER A 1 422 ? 5.502 -15.666 -23.439 1.00 96.94 422 SER A C 1
ATOM 3261 O O . SER A 1 422 ? 6.149 -16.544 -22.865 1.00 96.94 422 SER A O 1
ATOM 3263 N N . SER A 1 423 ? 6.031 -14.932 -24.426 1.00 97.25 423 SER A N 1
ATOM 3264 C CA . SER A 1 423 ? 7.365 -15.189 -24.987 1.00 97.25 423 SER A CA 1
ATOM 3265 C C . SER A 1 423 ? 8.501 -15.013 -23.971 1.00 97.25 423 SER A C 1
ATOM 3267 O O . SER A 1 423 ? 9.470 -15.776 -23.984 1.00 97.25 423 SER A O 1
ATOM 3269 N N . LEU A 1 424 ? 8.372 -14.045 -23.056 1.00 97.69 424 LEU A N 1
ATOM 3270 C CA . LEU A 1 424 ? 9.408 -13.717 -22.077 1.00 97.69 424 LEU A CA 1
ATOM 3271 C C . LEU A 1 424 ? 9.283 -14.560 -20.806 1.00 97.69 424 LEU A C 1
ATOM 3273 O O . LEU A 1 424 ? 10.287 -15.054 -20.288 1.00 97.69 424 LEU A O 1
ATOM 3277 N N . VAL A 1 425 ? 8.057 -14.726 -20.305 1.00 96.31 425 VAL A N 1
ATOM 3278 C CA . VAL A 1 425 ? 7.769 -15.376 -19.018 1.00 96.31 425 VAL A CA 1
ATOM 3279 C C . VAL A 1 425 ? 7.678 -16.902 -19.165 1.00 96.31 425 VAL A C 1
ATOM 3281 O O . VAL A 1 425 ? 7.933 -17.620 -18.192 1.00 96.31 425 VAL A O 1
ATOM 3284 N N . LYS A 1 426 ? 7.383 -17.410 -20.373 1.00 91.25 426 LYS A N 1
ATOM 3285 C CA . LYS A 1 426 ? 7.240 -18.827 -20.778 1.00 91.25 426 LYS A CA 1
ATOM 3286 C C . LYS A 1 426 ? 6.094 -19.597 -20.110 1.00 91.25 426 LYS A C 1
ATOM 3288 O O . LYS A 1 426 ? 5.317 -20.249 -20.790 1.00 91.25 426 LYS A O 1
ATOM 3293 N N . SER A 1 427 ? 5.989 -19.538 -18.784 1.00 94.31 427 SER A N 1
ATOM 3294 C CA . SER A 1 427 ? 4.920 -20.154 -17.989 1.00 94.31 427 SER A CA 1
ATOM 3295 C C . SER A 1 427 ? 4.471 -19.201 -16.893 1.00 94.31 427 SER A C 1
ATOM 3297 O O . SER A 1 427 ? 5.314 -18.608 -16.221 1.00 94.31 427 SER A O 1
ATOM 3299 N N . VAL A 1 428 ? 3.160 -19.072 -16.696 1.00 95.88 428 VAL A N 1
ATOM 3300 C CA . VAL A 1 428 ? 2.572 -18.227 -15.644 1.00 95.88 428 VAL A CA 1
ATOM 3301 C C . VAL A 1 428 ? 2.311 -18.978 -14.333 1.00 95.88 428 VAL A C 1
ATOM 3303 O O . VAL A 1 428 ? 2.034 -18.359 -13.308 1.00 95.88 428 VAL A O 1
ATOM 3306 N N . LYS A 1 429 ? 2.412 -20.314 -14.342 1.00 94.69 429 LYS A N 1
ATOM 3307 C CA . LYS A 1 429 ? 2.124 -21.154 -13.173 1.00 94.69 429 LYS A CA 1
ATOM 3308 C C . LYS A 1 429 ? 3.120 -20.877 -12.047 1.00 94.69 429 LYS A C 1
ATOM 3310 O O . LYS A 1 429 ? 4.327 -20.846 -12.278 1.00 94.69 429 LYS A O 1
ATOM 3315 N N . GLY A 1 430 ? 2.603 -20.731 -10.826 1.00 93.75 430 GLY A N 1
ATOM 3316 C CA . GLY A 1 430 ? 3.416 -20.520 -9.629 1.00 93.75 430 GLY A CA 1
ATOM 3317 C C . GLY A 1 430 ? 4.095 -19.151 -9.580 1.00 93.75 430 GLY A C 1
ATOM 3318 O O . GLY A 1 430 ? 5.103 -19.018 -8.891 1.00 93.75 430 GLY A O 1
ATOM 3319 N N . LYS A 1 431 ? 3.583 -18.150 -10.309 1.00 97.44 431 LYS A N 1
ATOM 3320 C CA . LYS A 1 431 ? 4.123 -16.785 -10.328 1.00 97.44 431 LYS A CA 1
ATOM 3321 C C . LYS A 1 431 ? 3.119 -15.781 -9.781 1.00 97.44 431 LYS A C 1
ATOM 3323 O O . LYS A 1 431 ? 1.922 -15.913 -10.024 1.00 97.44 431 LYS A O 1
ATOM 3328 N N . LYS A 1 432 ? 3.631 -14.765 -9.089 1.00 97.56 432 LYS A N 1
ATOM 3329 C CA . LYS A 1 432 ? 2.867 -13.588 -8.673 1.00 97.56 432 LYS A CA 1
ATOM 3330 C C . LYS A 1 432 ? 3.212 -12.431 -9.604 1.00 97.56 432 LYS A C 1
ATOM 3332 O O . LYS A 1 432 ? 4.385 -12.093 -9.762 1.00 97.56 432 LYS A O 1
ATOM 3337 N N . PHE A 1 433 ? 2.202 -11.840 -10.219 1.00 98.44 433 PHE A N 1
ATOM 3338 C CA . PHE A 1 433 ? 2.344 -10.698 -11.108 1.00 98.44 433 PHE A CA 1
ATOM 3339 C C . PHE A 1 433 ? 2.047 -9.420 -10.342 1.00 98.44 433 PHE A C 1
ATOM 3341 O O . PHE A 1 433 ? 1.045 -9.337 -9.636 1.00 98.44 433 PHE A O 1
ATOM 3348 N N . PHE A 1 434 ? 2.910 -8.424 -10.497 1.00 98.44 434 PHE A N 1
ATOM 3349 C CA . PHE A 1 434 ? 2.654 -7.078 -10.016 1.00 98.44 434 PHE A CA 1
ATOM 3350 C C . PHE A 1 434 ? 2.627 -6.113 -11.193 1.00 98.44 434 PHE A C 1
ATOM 3352 O O . PHE A 1 434 ? 3.483 -6.182 -12.074 1.00 98.44 434 PHE A O 1
ATOM 3359 N N . LEU A 1 435 ? 1.664 -5.201 -11.188 1.00 97.88 435 LEU A N 1
ATOM 3360 C CA . LEU A 1 435 ? 1.373 -4.304 -12.294 1.00 97.88 435 LEU A CA 1
ATOM 3361 C C . LEU A 1 435 ? 1.335 -2.856 -11.807 1.00 97.88 435 LEU A C 1
ATOM 3363 O O . LEU A 1 435 ? 0.536 -2.513 -10.938 1.00 97.88 435 LEU A O 1
ATOM 3367 N N . CYS A 1 436 ? 2.207 -2.017 -12.363 1.00 97.38 436 CYS A N 1
ATOM 3368 C CA . CYS A 1 436 ? 2.246 -0.591 -12.054 1.00 97.38 436 CYS A CA 1
ATOM 3369 C C . CYS A 1 436 ? 2.669 0.208 -13.291 1.00 97.38 436 CYS A C 1
ATOM 3371 O O . CYS A 1 436 ? 3.753 0.003 -13.848 1.00 97.38 436 CYS A O 1
ATOM 3373 N N . GLY A 1 437 ? 1.829 1.146 -13.721 1.00 94.44 437 GLY A N 1
ATOM 3374 C CA . GLY A 1 437 ? 2.088 1.954 -14.907 1.00 94.44 437 GLY A CA 1
ATOM 3375 C C . GLY A 1 437 ? 0.893 2.824 -15.308 1.00 94.44 437 GLY A C 1
ATOM 3376 O O . GLY A 1 437 ? -0.007 3.049 -14.505 1.00 94.44 437 GLY A O 1
ATOM 3377 N N . PRO A 1 438 ? 0.875 3.349 -16.544 1.00 90.88 438 PRO A N 1
ATOM 3378 C CA . PRO A 1 438 ? -0.249 4.135 -17.049 1.00 90.88 438 PRO A CA 1
ATOM 3379 C C . PRO A 1 438 ? -1.505 3.274 -17.264 1.00 90.88 438 PRO A C 1
ATOM 3381 O O . PRO A 1 438 ? -1.400 2.086 -17.566 1.00 90.88 438 PRO A O 1
ATOM 3384 N 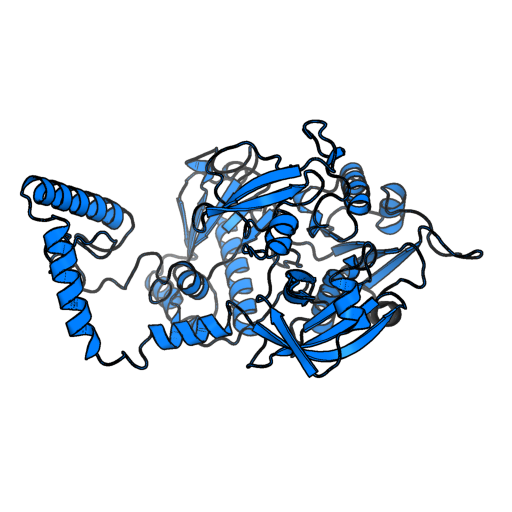N . ALA A 1 439 ? -2.692 3.885 -17.196 1.00 88.62 439 ALA A N 1
ATOM 3385 C CA . ALA A 1 439 ? -3.989 3.203 -17.307 1.00 88.62 439 ALA A CA 1
ATOM 3386 C C . ALA A 1 439 ? -4.098 2.250 -18.516 1.00 88.62 439 ALA A C 1
ATOM 3388 O O . ALA A 1 439 ? -4.549 1.116 -18.390 1.00 88.62 439 ALA A O 1
ATOM 3389 N N . GLN A 1 440 ? -3.608 2.663 -19.690 1.00 88.81 440 GLN A N 1
ATOM 3390 C CA . GLN A 1 440 ? -3.654 1.839 -20.906 1.00 88.81 440 GLN A CA 1
ATOM 3391 C C . GLN A 1 440 ? -2.841 0.546 -20.768 1.00 88.81 440 GLN A C 1
ATOM 3393 O O . GLN A 1 440 ? -3.217 -0.491 -21.310 1.00 88.81 440 GLN A O 1
ATOM 3398 N N . MET A 1 441 ? -1.731 0.602 -20.029 1.00 93.44 441 MET A N 1
ATOM 3399 C CA . MET A 1 441 ? -0.942 -0.583 -19.723 1.00 93.44 441 MET A CA 1
ATOM 3400 C C . MET A 1 441 ? -1.694 -1.513 -18.772 1.00 93.44 441 MET A C 1
ATOM 3402 O O . MET A 1 441 ? -1.585 -2.723 -18.938 1.00 93.44 441 MET A O 1
ATOM 3406 N N . HIS A 1 442 ? -2.467 -0.978 -17.820 1.00 92.94 442 HIS A N 1
ATOM 3407 C CA . HIS A 1 442 ? -3.279 -1.815 -16.939 1.00 92.94 442 HIS A CA 1
ATOM 3408 C C . HIS A 1 442 ? -4.271 -2.658 -17.738 1.00 92.94 442 HIS A C 1
ATOM 3410 O O . HIS A 1 442 ? -4.234 -3.881 -17.639 1.00 92.94 442 HIS A O 1
ATOM 3416 N N . PHE A 1 443 ? -5.062 -2.028 -18.612 1.00 91.62 443 PHE A N 1
ATOM 3417 C CA . PHE A 1 443 ? -6.031 -2.743 -19.448 1.00 91.62 443 PHE A CA 1
ATOM 3418 C C . PHE A 1 443 ? -5.379 -3.815 -20.325 1.00 91.62 443 PHE A C 1
ATOM 3420 O O . PHE A 1 443 ? -5.868 -4.941 -20.393 1.00 91.62 443 PHE A O 1
ATOM 3427 N N . LEU A 1 444 ? -4.252 -3.488 -20.965 1.00 95.00 444 LEU A N 1
ATOM 3428 C CA . LEU A 1 444 ? -3.541 -4.427 -21.831 1.00 95.00 444 LEU A CA 1
ATOM 3429 C C . LEU A 1 444 ? -2.978 -5.623 -21.051 1.00 95.00 444 LEU A C 1
ATOM 3431 O O . LEU A 1 444 ? -3.141 -6.769 -21.468 1.00 95.00 444 LEU A O 1
ATOM 3435 N N . CYS A 1 445 ? -2.300 -5.359 -19.933 1.00 97.06 445 CYS A N 1
ATOM 3436 C CA . CYS A 1 445 ? -1.653 -6.393 -19.137 1.00 97.06 445 CYS A CA 1
ATOM 3437 C C . CYS A 1 445 ? -2.676 -7.279 -18.418 1.00 97.06 445 CYS A C 1
ATOM 3439 O O . CYS A 1 445 ? -2.486 -8.488 -18.374 1.00 97.06 445 CYS A O 1
ATOM 3441 N N . GLU A 1 446 ? -3.755 -6.720 -17.868 1.00 95.62 446 GLU A N 1
ATOM 3442 C CA . GLU A 1 446 ? -4.793 -7.503 -17.184 1.00 95.62 446 GLU A CA 1
ATOM 3443 C C . GLU A 1 446 ? -5.528 -8.438 -18.155 1.00 95.62 446 GLU A C 1
ATOM 3445 O O . GLU A 1 446 ? -5.680 -9.628 -17.864 1.00 95.62 446 GLU A O 1
ATOM 3450 N N . ASP A 1 447 ? -5.898 -7.949 -19.344 1.00 96.38 447 ASP A N 1
ATOM 3451 C CA . ASP A 1 447 ? -6.457 -8.785 -20.415 1.00 96.38 447 ASP A CA 1
ATOM 3452 C C . ASP A 1 447 ? -5.469 -9.887 -20.835 1.00 96.38 447 ASP A C 1
ATOM 3454 O O . ASP A 1 447 ? -5.835 -11.061 -20.945 1.00 96.38 447 ASP A O 1
ATOM 3458 N N . ALA A 1 448 ? -4.188 -9.540 -20.993 1.00 97.56 448 ALA A N 1
ATOM 3459 C CA . ALA A 1 448 ? -3.146 -10.498 -21.334 1.00 97.56 448 ALA A CA 1
ATOM 3460 C C . ALA A 1 448 ? -2.971 -11.591 -20.267 1.00 97.56 448 ALA A C 1
ATOM 3462 O O . ALA A 1 448 ? -2.937 -12.775 -20.602 1.00 97.56 448 ALA A O 1
ATOM 3463 N N . LEU A 1 449 ? -2.886 -11.222 -18.988 1.00 98.06 449 LEU A N 1
ATOM 3464 C CA . LEU A 1 449 ? -2.744 -12.167 -17.877 1.00 98.06 449 LEU A CA 1
ATOM 3465 C C . LEU A 1 449 ? -3.979 -13.068 -17.746 1.00 98.06 449 LEU A C 1
ATOM 3467 O O . LEU A 1 449 ? -3.831 -14.274 -17.544 1.00 98.06 449 LEU A O 1
ATOM 3471 N N . THR A 1 450 ? -5.175 -12.515 -17.957 1.00 96.75 450 THR A N 1
ATOM 3472 C CA . THR A 1 450 ? -6.431 -13.278 -17.979 1.00 96.75 450 THR A CA 1
ATOM 3473 C C . THR A 1 450 ? -6.417 -14.326 -19.093 1.00 96.75 450 THR A C 1
ATOM 3475 O O . THR A 1 450 ? -6.659 -15.505 -18.838 1.00 96.75 450 THR A O 1
ATOM 3478 N N . LYS A 1 451 ? -6.042 -13.941 -20.321 1.00 96.75 451 LYS A N 1
ATOM 3479 C CA . LYS A 1 451 ? -5.914 -14.864 -21.467 1.00 96.75 451 LYS A CA 1
ATOM 3480 C C . LYS A 1 451 ? -4.861 -15.948 -21.252 1.00 96.75 451 LYS A C 1
ATOM 3482 O O . LYS A 1 451 ? -4.998 -17.050 -21.777 1.00 96.75 451 LYS A O 1
ATOM 3487 N N . LEU A 1 452 ? -3.816 -15.647 -20.483 1.00 97.12 452 LEU A N 1
ATOM 3488 C CA . LEU A 1 452 ? -2.779 -16.606 -20.105 1.00 97.12 452 LEU A CA 1
ATOM 3489 C C . LEU A 1 452 ? -3.187 -17.508 -18.926 1.00 97.12 452 LEU A C 1
ATOM 3491 O O . LEU A 1 452 ? -2.414 -18.390 -18.554 1.00 97.12 452 LEU A O 1
ATOM 3495 N N . GLY A 1 453 ? -4.382 -17.324 -18.356 1.00 96.62 453 GLY A N 1
ATOM 3496 C CA . GLY A 1 453 ? -4.911 -18.151 -17.272 1.00 96.62 453 GLY A CA 1
ATOM 3497 C C . GLY A 1 453 ? -4.333 -17.818 -15.896 1.00 96.62 453 GLY A C 1
ATOM 3498 O O . GLY A 1 453 ? -4.276 -18.688 -15.025 1.00 96.62 453 GLY A O 1
ATOM 3499 N N . VAL A 1 454 ? -3.866 -16.585 -15.682 1.00 96.88 454 VAL A N 1
ATOM 3500 C CA . VAL A 1 454 ? -3.430 -16.132 -14.356 1.00 96.88 454 VAL A CA 1
ATOM 3501 C C . VAL A 1 454 ? -4.659 -15.897 -13.485 1.00 96.88 454 VAL A C 1
ATOM 3503 O O . VAL A 1 454 ? -5.512 -15.080 -13.816 1.00 96.88 454 VAL A O 1
ATOM 3506 N N . ALA A 1 455 ? -4.747 -16.608 -12.361 1.00 92.88 455 ALA A N 1
ATOM 3507 C CA . ALA A 1 455 ? -5.818 -16.390 -11.392 1.00 92.88 455 ALA A CA 1
ATOM 3508 C C . ALA A 1 455 ? -5.777 -14.943 -10.854 1.00 92.88 455 ALA A C 1
ATOM 3510 O O . ALA A 1 455 ? -4.675 -14.469 -10.563 1.00 92.88 455 ALA A O 1
ATOM 3511 N N . PRO A 1 456 ? -6.925 -14.267 -10.645 1.00 90.94 456 PRO A N 1
ATOM 3512 C CA . PRO A 1 456 ? -6.971 -12.891 -10.138 1.00 90.94 456 PRO A CA 1
ATOM 3513 C C . PRO A 1 456 ? -6.146 -12.675 -8.865 1.00 90.94 456 PRO A C 1
ATOM 3515 O O . PRO A 1 456 ? -5.342 -11.749 -8.816 1.00 90.94 456 PRO A O 1
ATOM 3518 N N . ARG A 1 457 ? -6.203 -13.616 -7.907 1.00 90.94 457 ARG A N 1
ATOM 3519 C CA . ARG A 1 457 ? -5.389 -13.577 -6.678 1.00 90.94 457 ARG A CA 1
ATOM 3520 C C . ARG A 1 457 ? -3.880 -13.509 -6.918 1.00 90.94 457 ARG A C 1
ATOM 3522 O O . ARG A 1 457 ? -3.126 -13.118 -6.032 1.00 90.94 457 ARG A O 1
ATOM 3529 N N . ASN A 1 458 ? -3.408 -13.918 -8.097 1.00 95.19 458 ASN A N 1
ATOM 3530 C CA . ASN A 1 458 ? -2.000 -13.876 -8.476 1.00 95.19 458 ASN A CA 1
ATOM 3531 C C . ASN A 1 458 ? -1.599 -12.570 -9.172 1.00 95.19 458 ASN A C 1
ATOM 3533 O O . ASN A 1 458 ? -0.436 -12.435 -9.549 1.00 95.19 458 ASN A O 1
ATOM 3537 N N . ILE A 1 459 ? -2.514 -11.610 -9.311 1.00 95.56 459 ILE A N 1
ATOM 3538 C CA . ILE A 1 459 ? -2.284 -10.299 -9.916 1.00 95.56 459 ILE A CA 1
ATOM 3539 C C . ILE A 1 459 ? -2.463 -9.236 -8.831 1.00 95.56 459 ILE A C 1
ATOM 3541 O O . ILE A 1 459 ? -3.539 -9.068 -8.271 1.00 95.56 459 ILE A O 1
ATOM 3545 N N . ARG A 1 460 ? -1.399 -8.496 -8.529 1.00 94.94 460 ARG A N 1
ATOM 3546 C CA . ARG A 1 460 ? -1.450 -7.286 -7.702 1.00 94.94 460 ARG A CA 1
ATOM 3547 C C . ARG A 1 460 ? -1.292 -6.078 -8.607 1.00 94.94 460 ARG A C 1
ATOM 3549 O O . ARG A 1 460 ? -0.393 -6.052 -9.447 1.00 94.94 460 ARG A O 1
ATOM 3556 N N . ARG A 1 461 ? -2.116 -5.057 -8.412 1.00 93.44 461 ARG A N 1
ATOM 3557 C CA . ARG A 1 461 ? -2.029 -3.801 -9.159 1.00 93.44 461 ARG A CA 1
ATOM 3558 C C . ARG A 1 461 ? -1.919 -2.618 -8.214 1.00 93.44 461 ARG A C 1
ATOM 3560 O O . ARG A 1 461 ? -2.500 -2.646 -7.134 1.00 93.44 461 ARG A O 1
ATOM 3567 N N . GLU A 1 462 ? -1.153 -1.624 -8.630 1.00 91.94 462 GLU A N 1
ATOM 3568 C CA . GLU A 1 462 ? -1.132 -0.302 -8.009 1.00 91.94 462 GLU A CA 1
ATOM 3569 C C . GLU A 1 462 ? -2.108 0.625 -8.742 1.00 91.94 462 GLU A C 1
ATOM 3571 O O . GLU A 1 462 ? -2.427 0.404 -9.914 1.00 91.94 462 GLU A O 1
ATOM 3576 N N . ALA A 1 463 ? -2.569 1.672 -8.065 1.00 84.12 463 ALA A N 1
ATOM 3577 C CA . ALA A 1 463 ? -3.482 2.632 -8.660 1.00 84.12 463 ALA A CA 1
ATOM 3578 C C . ALA A 1 463 ? -2.811 3.465 -9.769 1.00 84.12 463 ALA A C 1
ATOM 3580 O O . ALA A 1 463 ? -1.737 4.036 -9.576 1.00 84.12 463 ALA A O 1
ATOM 3581 N N . TYR A 1 464 ? -3.489 3.643 -10.905 1.00 75.81 464 TYR A N 1
ATOM 3582 C CA . TYR A 1 464 ? -3.011 4.460 -12.035 1.00 75.81 464 TYR A CA 1
ATOM 3583 C C . TYR A 1 464 ? -3.600 5.887 -12.068 1.00 75.81 464 TYR A C 1
ATOM 3585 O O . TYR A 1 464 ? -3.456 6.603 -13.061 1.00 75.81 464 TYR A O 1
ATOM 3593 N N . GLY A 1 465 ? -4.219 6.326 -10.964 1.00 81.44 465 GLY A N 1
ATOM 3594 C CA . GLY A 1 465 ? -4.810 7.661 -10.813 1.00 81.44 465 GLY A CA 1
ATOM 3595 C C . GLY A 1 465 ? -6.247 7.771 -11.345 1.00 81.44 465 GLY A C 1
ATOM 3596 O O . GLY A 1 465 ? -6.872 6.755 -11.634 1.00 81.44 465 GLY A O 1
ATOM 3597 N N . PRO A 1 466 ? -6.812 8.992 -11.428 1.00 81.00 466 PRO A N 1
ATOM 3598 C CA . PRO A 1 466 ? -8.147 9.194 -11.985 1.00 81.00 466 PRO A CA 1
ATOM 3599 C C . PRO A 1 466 ? -8.174 8.893 -13.496 1.00 81.00 466 PRO A C 1
ATOM 3601 O O . PRO A 1 466 ? -7.140 9.046 -14.156 1.00 81.00 466 PRO A O 1
ATOM 3604 N N . PRO A 1 467 ? -9.345 8.547 -14.066 1.00 81.44 467 PRO A N 1
ATOM 3605 C CA . PRO A 1 467 ? -9.501 8.355 -15.504 1.00 81.44 467 PRO A CA 1
ATOM 3606 C C . PRO A 1 467 ? -8.958 9.539 -16.306 1.00 81.44 467 PRO A C 1
ATOM 3608 O O . PRO A 1 467 ? -9.234 10.699 -15.988 1.00 81.44 467 PRO A O 1
ATOM 3611 N N . ALA A 1 468 ? -8.195 9.247 -17.362 1.00 80.56 468 ALA A N 1
ATOM 3612 C CA . ALA A 1 468 ? -7.661 10.277 -18.253 1.00 80.56 468 ALA A CA 1
ATOM 3613 C C . ALA A 1 468 ? -8.773 10.970 -19.061 1.00 80.56 468 ALA A C 1
ATOM 3615 O O . ALA A 1 468 ? -8.680 12.166 -19.332 1.00 80.56 468 ALA A O 1
ATOM 3616 N N . ASP A 1 469 ? -9.824 10.225 -19.411 1.00 86.94 469 ASP A N 1
ATOM 3617 C CA . ASP A 1 469 ? -11.023 10.735 -20.067 1.00 86.94 469 ASP A CA 1
ATOM 3618 C C . ASP A 1 469 ? -12.269 10.154 -19.393 1.00 86.94 469 ASP A C 1
ATOM 3620 O O . ASP A 1 469 ? -12.645 9.005 -19.620 1.00 86.94 469 ASP A O 1
ATOM 3624 N N . ILE A 1 470 ? -12.923 10.974 -18.566 1.00 89.38 470 ILE A N 1
ATOM 3625 C CA . ILE A 1 470 ? -14.135 10.588 -17.835 1.00 89.38 470 ILE A CA 1
ATOM 3626 C C . ILE A 1 470 ? -15.303 10.232 -18.767 1.00 89.38 470 ILE A C 1
ATOM 3628 O O . ILE A 1 470 ? -16.231 9.547 -18.353 1.00 89.38 470 ILE A O 1
ATOM 3632 N N . THR A 1 471 ? -15.289 10.694 -20.022 1.00 91.12 471 THR A N 1
ATOM 3633 C CA . THR A 1 471 ? -16.392 10.445 -20.961 1.00 91.12 471 THR A CA 1
ATOM 3634 C C . THR A 1 471 ? -16.416 9.015 -21.490 1.00 91.12 471 THR A C 1
ATOM 3636 O O . THR A 1 471 ? -17.447 8.579 -22.001 1.00 91.12 471 THR A O 1
ATOM 3639 N N . LEU A 1 472 ? -15.305 8.289 -21.336 1.00 89.19 472 LEU A N 1
ATOM 3640 C CA . LEU A 1 472 ? -15.180 6.876 -21.686 1.00 89.19 472 LEU A CA 1
ATOM 3641 C C . LEU A 1 472 ? -15.609 5.944 -20.546 1.00 89.19 472 LEU A C 1
ATOM 3643 O O . LEU A 1 472 ? -15.731 4.740 -20.763 1.00 89.19 472 LEU A O 1
ATOM 3647 N N . GLU A 1 473 ? -15.843 6.483 -19.347 1.00 89.25 473 GLU A N 1
ATOM 3648 C CA . GLU A 1 473 ? -16.244 5.681 -18.197 1.00 89.25 473 GLU A CA 1
ATOM 3649 C C . GLU A 1 473 ? -17.671 5.133 -18.366 1.00 89.25 473 GLU A C 1
ATOM 3651 O O . GLU A 1 473 ? -18.590 5.880 -18.739 1.00 89.25 473 GLU A O 1
ATOM 3656 N N . PRO A 1 474 ? -17.902 3.841 -18.063 1.00 89.19 474 PRO A N 1
ATOM 3657 C CA . PRO A 1 474 ? -19.232 3.252 -18.108 1.00 89.19 474 PRO A CA 1
ATOM 3658 C C . PRO A 1 474 ? -20.248 4.053 -17.283 1.00 89.19 474 PRO A C 1
ATOM 3660 O O . PRO A 1 474 ? -20.027 4.382 -16.120 1.00 89.19 474 PRO A O 1
ATOM 3663 N N . GLY A 1 475 ? -21.397 4.364 -17.888 1.00 90.19 475 GLY A N 1
ATOM 3664 C CA . GLY A 1 475 ? -22.472 5.105 -17.223 1.00 90.19 475 GLY A CA 1
ATOM 3665 C C . GLY A 1 475 ? -22.299 6.627 -17.196 1.00 90.19 475 GLY A C 1
ATOM 3666 O O . GLY A 1 475 ? -23.119 7.303 -16.567 1.00 90.19 475 GLY A O 1
ATOM 3667 N N . TRP A 1 476 ? -21.286 7.190 -17.872 1.00 93.25 476 TRP A N 1
ATOM 3668 C CA . TRP A 1 476 ? -21.166 8.641 -18.029 1.00 93.25 476 TRP A CA 1
ATOM 3669 C C . TRP A 1 476 ? -22.463 9.237 -18.620 1.00 93.25 476 TRP A C 1
ATOM 3671 O O . TRP A 1 476 ? -22.934 8.772 -19.660 1.00 93.25 476 TRP A O 1
ATOM 3681 N N . PRO A 1 477 ? -23.053 10.297 -18.028 1.00 91.69 477 PRO A N 1
ATOM 3682 C CA . PRO A 1 477 ? -24.342 10.855 -18.458 1.00 91.69 477 PRO A CA 1
ATOM 3683 C C . PRO A 1 477 ? -24.308 11.626 -19.794 1.00 91.69 477 PRO A C 1
ATOM 3685 O O . PRO A 1 477 ? -25.229 12.390 -20.079 1.00 91.69 477 PRO A O 1
ATOM 3688 N N . GLY A 1 478 ? -23.247 11.491 -20.598 1.00 92.75 478 GLY A N 1
ATOM 3689 C CA . GLY A 1 478 ? -23.107 12.181 -21.886 1.00 92.75 478 GLY A CA 1
ATOM 3690 C C . GLY A 1 478 ? -22.947 13.700 -21.765 1.00 92.75 478 GLY A C 1
ATOM 3691 O O . GLY A 1 478 ? -23.276 14.442 -22.689 1.00 92.75 478 GLY A O 1
ATOM 3692 N N . LEU A 1 479 ? -22.475 14.192 -20.616 1.00 92.62 479 LEU A N 1
ATOM 3693 C CA . LEU A 1 479 ? -22.313 15.624 -20.379 1.00 92.62 479 LEU A CA 1
ATOM 3694 C C . LEU A 1 479 ? -20.992 16.145 -20.967 1.00 92.62 479 LEU A C 1
ATOM 3696 O O . LEU A 1 479 ? -19.983 15.438 -20.911 1.00 92.62 479 LEU A O 1
ATOM 3700 N N . PRO A 1 480 ? -20.950 17.396 -21.467 1.00 93.94 480 PRO A N 1
ATOM 3701 C CA . PRO A 1 480 ? -19.694 18.028 -21.853 1.00 93.94 480 PRO A CA 1
ATOM 3702 C C . PRO A 1 480 ? -18.749 18.140 -20.654 1.00 93.94 480 PRO A C 1
ATOM 3704 O O . PRO A 1 480 ? -19.157 18.599 -19.586 1.00 93.94 480 PRO A O 1
ATOM 3707 N N . THR A 1 481 ? -17.471 17.814 -20.836 1.00 92.81 481 THR A N 1
ATOM 3708 C CA . THR A 1 481 ? -16.436 17.919 -19.786 1.00 92.81 481 THR A CA 1
ATOM 3709 C C . THR A 1 481 ? -16.270 19.347 -19.251 1.00 92.81 481 THR A C 1
ATOM 3711 O O . THR A 1 481 ? -15.915 19.551 -18.090 1.00 92.81 481 THR A O 1
ATOM 3714 N N . SER A 1 482 ? -16.595 20.354 -20.064 1.00 94.06 482 SER A N 1
ATOM 3715 C CA . SER A 1 482 ? -16.592 21.771 -19.691 1.00 94.06 482 SER A CA 1
ATOM 3716 C C . SER A 1 482 ? -17.817 22.221 -18.887 1.00 94.06 482 SER A C 1
ATOM 3718 O O . SER A 1 482 ? -17.821 23.347 -18.387 1.00 94.06 482 SER A O 1
ATOM 3720 N N . LYS A 1 483 ? -18.858 21.384 -18.753 1.00 95.25 483 LYS A N 1
ATOM 3721 C CA . LYS A 1 483 ? -20.088 21.730 -18.028 1.00 95.25 483 LYS A CA 1
ATOM 3722 C C . LYS A 1 483 ? -19.754 22.059 -16.573 1.00 95.25 483 LYS A C 1
ATOM 3724 O O . LYS A 1 483 ? -19.149 21.251 -15.871 1.00 95.25 483 LYS A O 1
ATOM 3729 N N . GLU A 1 484 ? -20.177 23.238 -16.124 1.00 95.50 484 GLU A N 1
ATOM 3730 C CA . GLU A 1 484 ? -20.012 23.674 -14.738 1.00 95.50 484 GLU A CA 1
ATOM 3731 C C . GLU A 1 484 ? -21.246 23.342 -13.890 1.00 95.50 484 GLU A C 1
ATOM 3733 O O . GLU A 1 484 ? -22.392 23.515 -14.318 1.00 95.50 484 GLU A O 1
ATOM 3738 N N . PHE A 1 485 ? -20.991 22.933 -12.654 1.00 94.88 485 PHE A N 1
ATOM 3739 C CA . PHE A 1 485 ? -21.965 22.727 -11.594 1.00 94.88 485 PHE A CA 1
ATOM 3740 C C . PHE A 1 485 ? -21.681 23.665 -10.427 1.00 94.88 485 PHE A C 1
ATOM 3742 O O . PHE A 1 485 ? -20.532 24.027 -10.171 1.00 94.88 485 PHE A O 1
ATOM 3749 N N . LYS A 1 486 ? -22.736 24.036 -9.697 1.00 95.38 486 LYS A N 1
ATOM 3750 C CA . LYS A 1 486 ? -22.614 24.718 -8.408 1.00 95.38 486 LYS A CA 1
ATOM 3751 C C . LYS A 1 486 ? -22.627 23.683 -7.295 1.00 95.38 486 LYS A C 1
ATOM 3753 O O . LYS A 1 486 ? -23.498 22.818 -7.274 1.00 95.38 486 LYS A O 1
ATOM 3758 N N . ILE A 1 487 ? -21.682 23.805 -6.379 1.00 94.50 487 ILE A N 1
ATOM 3759 C CA . ILE A 1 487 ? -21.559 22.945 -5.207 1.00 94.50 487 ILE A CA 1
ATOM 3760 C C . ILE A 1 487 ? -21.535 23.842 -3.988 1.00 94.50 487 ILE A C 1
ATOM 3762 O O . ILE A 1 487 ? -20.794 24.821 -3.967 1.00 94.50 487 ILE A O 1
ATOM 3766 N N . THR A 1 488 ? -22.347 23.508 -2.996 1.00 93.94 488 THR A N 1
ATOM 3767 C CA . THR A 1 488 ? -22.423 24.242 -1.737 1.00 93.94 488 THR A CA 1
ATOM 3768 C C . THR A 1 488 ? -21.862 23.359 -0.635 1.00 93.94 488 THR A C 1
ATOM 3770 O O . THR A 1 488 ? -22.298 22.221 -0.466 1.00 93.94 488 THR A O 1
ATOM 3773 N N . GLU A 1 489 ? -20.864 23.870 0.079 1.00 91.88 489 GLU A N 1
ATOM 3774 C CA . GLU A 1 489 ? -20.352 23.246 1.293 1.00 91.88 489 GLU A CA 1
ATOM 3775 C C . GLU A 1 489 ? -21.173 23.760 2.478 1.00 91.88 489 GLU A C 1
ATOM 3777 O O . GLU A 1 489 ? -21.257 24.966 2.704 1.00 91.88 489 GLU A O 1
ATOM 3782 N N . GLU A 1 490 ? -21.817 22.843 3.196 1.00 91.38 490 GLU A N 1
ATOM 3783 C CA . GLU A 1 490 ? -22.837 23.178 4.192 1.00 91.38 490 GLU A CA 1
ATOM 3784 C C . GLU A 1 490 ? -22.277 23.958 5.387 1.00 91.38 490 GLU A C 1
ATOM 3786 O O . GLU A 1 490 ? -22.898 24.914 5.837 1.00 91.38 490 GLU A O 1
ATOM 3791 N N . ARG A 1 491 ? -21.097 23.591 5.907 1.00 87.19 491 ARG A N 1
ATOM 3792 C CA . ARG A 1 491 ? -20.582 24.166 7.162 1.00 87.19 491 ARG A CA 1
ATOM 3793 C C . ARG A 1 491 ? -20.177 25.627 7.011 1.00 87.19 491 ARG A C 1
ATOM 3795 O O . ARG A 1 491 ? -20.337 26.406 7.942 1.00 87.19 491 ARG A O 1
ATOM 3802 N N . SER A 1 492 ? -19.623 25.986 5.861 1.00 86.94 492 SER A N 1
ATOM 3803 C CA . SER A 1 492 ? -19.182 27.344 5.545 1.00 86.94 492 SER A CA 1
ATOM 3804 C C . SER A 1 492 ? -20.200 28.129 4.718 1.00 86.94 492 SER A C 1
ATOM 3806 O O . SER A 1 492 ? -20.011 29.325 4.508 1.00 86.94 492 SER A O 1
ATOM 3808 N N . GLY A 1 493 ? -21.236 27.472 4.182 1.00 89.12 493 GLY A N 1
ATOM 3809 C CA . GLY A 1 493 ? -22.185 28.054 3.228 1.00 89.12 493 GLY A CA 1
ATOM 3810 C C . GLY A 1 493 ? -21.559 28.439 1.879 1.00 89.12 493 GLY A C 1
ATOM 3811 O O . GLY A 1 493 ? -22.222 29.032 1.022 1.00 89.12 493 GLY A O 1
ATOM 3812 N N . ARG A 1 494 ? -20.272 28.133 1.656 1.00 90.06 494 ARG A N 1
ATOM 3813 C CA . ARG A 1 494 ? -19.546 28.546 0.452 1.00 90.06 494 ARG A CA 1
ATOM 3814 C C . ARG A 1 494 ? -20.078 27.794 -0.757 1.00 90.06 494 ARG A C 1
ATOM 3816 O O . ARG A 1 494 ? -20.122 26.567 -0.774 1.00 90.06 494 ARG A O 1
ATOM 3823 N N . THR A 1 495 ? -20.417 28.543 -1.803 1.00 93.06 495 THR A N 1
ATOM 3824 C CA . THR A 1 495 ? -20.784 27.980 -3.104 1.00 93.06 495 THR A CA 1
ATOM 3825 C C . THR A 1 495 ? -19.637 28.148 -4.091 1.00 93.06 495 THR A C 1
ATOM 3827 O O . THR A 1 495 ? -19.123 29.249 -4.277 1.00 93.06 495 THR A O 1
ATOM 3830 N N . LEU A 1 496 ? -19.246 27.055 -4.737 1.00 93.00 496 LEU A N 1
ATOM 3831 C CA . LEU A 1 496 ? -18.142 26.986 -5.689 1.00 93.00 496 LEU A CA 1
ATOM 3832 C C . LEU A 1 496 ? -18.576 26.356 -7.009 1.00 93.00 496 LEU A C 1
ATOM 3834 O O . LEU A 1 496 ? -19.604 25.681 -7.098 1.00 93.00 496 LEU A O 1
ATOM 3838 N N . LYS A 1 497 ? -17.772 26.597 -8.043 1.00 94.12 497 LYS A N 1
ATOM 3839 C CA . LYS A 1 497 ? -17.941 26.007 -9.369 1.00 94.12 497 LYS A CA 1
ATOM 3840 C C . LYS A 1 497 ? -17.086 24.752 -9.491 1.00 94.12 497 LYS A C 1
ATOM 3842 O O . LYS A 1 497 ? -15.901 24.792 -9.166 1.00 94.12 497 LYS A O 1
ATOM 3847 N N . ALA A 1 498 ? -17.669 23.680 -10.011 1.00 94.12 498 ALA A N 1
ATOM 3848 C CA . ALA A 1 498 ? -16.952 22.462 -10.358 1.00 94.12 498 ALA A CA 1
ATOM 3849 C C . ALA A 1 498 ? -17.221 22.055 -11.804 1.00 94.12 498 ALA A C 1
ATOM 3851 O O . ALA A 1 498 ? -18.333 22.235 -12.293 1.00 94.12 498 ALA A O 1
ATOM 3852 N N . LYS A 1 499 ? -16.211 21.518 -12.488 1.00 92.81 499 LYS A N 1
ATOM 3853 C CA . LYS A 1 499 ? -16.340 21.057 -13.878 1.00 92.81 499 LYS A CA 1
ATOM 3854 C C . LYS A 1 499 ? -16.622 19.560 -13.922 1.00 92.81 499 LYS A C 1
ATOM 3856 O O . LYS A 1 499 ? -16.078 18.810 -13.123 1.00 92.81 499 LYS A O 1
ATOM 3861 N N . ALA A 1 500 ? -17.438 19.136 -14.883 1.00 92.44 500 ALA A N 1
ATOM 3862 C CA . ALA A 1 500 ? -17.783 17.731 -15.091 1.00 92.44 500 ALA A CA 1
ATOM 3863 C C . ALA A 1 500 ? -16.561 16.864 -15.450 1.00 92.44 500 ALA A C 1
ATOM 3865 O O . ALA A 1 500 ? -16.484 15.708 -15.056 1.00 92.44 500 ALA A O 1
ATOM 3866 N N . GLY A 1 501 ? -15.614 17.430 -16.204 1.00 90.25 501 GLY A N 1
ATOM 3867 C CA . GLY A 1 501 ? -14.454 16.734 -16.761 1.00 90.25 501 GLY A CA 1
ATOM 3868 C C . GLY A 1 501 ? -13.277 16.511 -15.816 1.00 90.25 501 GLY A C 1
ATOM 3869 O O . GLY A 1 501 ? -12.237 16.051 -16.271 1.00 90.25 501 GLY A O 1
ATOM 3870 N N . GLU A 1 502 ? -13.380 16.883 -14.542 1.00 89.06 502 GLU A N 1
ATOM 3871 C CA . GLU A 1 502 ? -12.294 16.711 -13.575 1.00 89.06 502 GLU A CA 1
ATOM 3872 C C . GLU A 1 502 ? -12.819 16.137 -12.254 1.00 89.06 502 GLU A C 1
ATOM 3874 O O . GLU A 1 502 ? -13.993 16.316 -11.920 1.00 89.06 502 GLU A O 1
ATOM 3879 N N . PRO A 1 503 ? -11.954 15.499 -11.448 1.00 91.12 503 PRO A N 1
ATOM 3880 C CA . PRO A 1 503 ? -12.338 15.082 -10.110 1.00 91.12 503 PRO A CA 1
ATOM 3881 C C . PRO A 1 503 ? -12.808 16.278 -9.276 1.00 91.12 503 PRO A C 1
ATOM 3883 O O . PRO A 1 503 ? -12.115 17.295 -9.199 1.00 91.12 503 PRO A O 1
ATOM 3886 N N . LEU A 1 504 ? -13.931 16.123 -8.567 1.00 92.00 504 LEU A N 1
ATOM 3887 C CA . LEU A 1 504 ? -14.491 17.148 -7.675 1.00 92.00 504 LEU A CA 1
ATOM 3888 C C . LEU A 1 504 ? -13.435 17.744 -6.728 1.00 92.00 504 LEU A C 1
ATOM 3890 O O . LEU A 1 504 ? -13.387 18.952 -6.513 1.00 92.00 504 LEU A O 1
ATOM 3894 N N . MET A 1 505 ? -12.541 16.901 -6.216 1.00 91.19 505 MET A N 1
ATOM 3895 C CA . MET A 1 505 ? -11.428 17.300 -5.356 1.00 91.19 505 MET A CA 1
ATOM 3896 C C . MET A 1 505 ? -10.572 18.431 -5.949 1.00 91.19 505 MET A C 1
ATOM 3898 O O . MET A 1 505 ? -10.183 19.334 -5.218 1.00 91.19 505 MET A O 1
ATOM 3902 N N . ILE A 1 506 ? -10.323 18.431 -7.263 1.00 90.31 506 ILE A N 1
ATOM 3903 C CA . ILE A 1 506 ? -9.544 19.483 -7.938 1.00 90.31 506 ILE A CA 1
ATOM 3904 C C . ILE A 1 506 ? -10.292 20.820 -7.900 1.00 90.31 506 ILE A C 1
ATOM 3906 O O . ILE A 1 506 ? -9.698 21.865 -7.628 1.00 90.31 506 ILE A O 1
ATOM 3910 N N . SER A 1 507 ? -11.608 20.797 -8.109 1.00 90.94 507 SER A N 1
ATOM 3911 C CA . SER A 1 507 ? -12.448 21.992 -8.012 1.00 90.94 507 SER A CA 1
ATOM 3912 C C . SER A 1 507 ? -12.510 22.546 -6.585 1.00 90.94 507 SER A C 1
ATOM 3914 O O . SER A 1 507 ? -12.461 23.764 -6.412 1.00 90.94 507 SER A O 1
ATOM 3916 N N . LEU A 1 508 ? -12.553 21.675 -5.570 1.00 90.56 508 LEU A N 1
ATOM 3917 C CA . LEU A 1 508 ? -12.495 22.078 -4.161 1.00 90.56 508 LEU A CA 1
ATOM 3918 C C . LEU A 1 508 ? -11.147 22.732 -3.818 1.00 90.56 508 LEU A C 1
ATOM 3920 O O . LEU A 1 508 ? -11.128 23.831 -3.266 1.00 90.56 508 LEU A O 1
ATOM 3924 N N . GLU A 1 509 ? -10.034 22.115 -4.224 1.00 90.38 509 GLU A N 1
ATOM 3925 C CA . GLU A 1 509 ? -8.677 22.623 -3.978 1.00 90.38 509 GLU A CA 1
ATOM 3926 C C . GLU A 1 509 ? -8.462 24.007 -4.600 1.00 90.38 509 GLU A C 1
ATOM 3928 O O . GLU A 1 509 ? -7.962 24.912 -3.932 1.00 90.38 509 GLU A O 1
ATOM 3933 N N . ARG A 1 510 ? -8.915 24.224 -5.844 1.00 88.19 510 ARG A N 1
ATOM 3934 C CA . ARG A 1 510 ? -8.866 25.553 -6.487 1.00 88.19 510 ARG A CA 1
ATOM 3935 C C . ARG A 1 510 ? -9.703 26.602 -5.757 1.00 88.19 510 ARG A C 1
ATOM 3937 O O . ARG A 1 510 ? -9.382 27.783 -5.818 1.00 88.19 510 ARG A O 1
ATOM 3944 N N . ALA A 1 511 ? -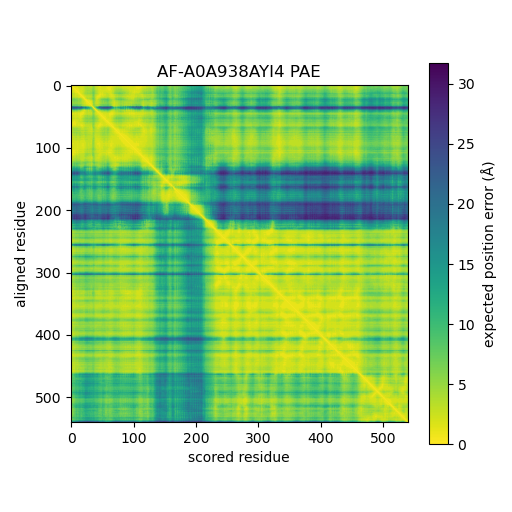10.769 26.184 -5.080 1.00 87.31 511 ALA A N 1
ATOM 3945 C CA . ALA A 1 511 ? -11.591 27.058 -4.251 1.00 87.31 511 ALA A CA 1
ATOM 3946 C C . ALA A 1 511 ? -11.030 27.228 -2.823 1.00 87.31 511 ALA A C 1
ATOM 3948 O O . ALA A 1 511 ? -11.652 27.906 -2.004 1.00 87.31 511 ALA A O 1
ATOM 3949 N N . GLY A 1 512 ? -9.883 26.628 -2.492 1.00 86.44 512 GLY A N 1
ATOM 3950 C CA . GLY A 1 512 ? -9.307 26.672 -1.148 1.00 86.44 512 GLY A CA 1
ATOM 3951 C C . GLY A 1 512 ? -10.088 25.846 -0.121 1.00 86.44 512 GLY A C 1
ATOM 3952 O O . GLY A 1 512 ? -10.061 26.167 1.064 1.00 86.44 512 GLY A O 1
ATOM 3953 N N . LEU A 1 513 ? -10.829 24.824 -0.561 1.00 87.38 513 LEU A N 1
ATOM 3954 C CA . LEU A 1 513 ? -11.427 23.812 0.309 1.00 87.38 513 LEU A CA 1
ATOM 3955 C C . LEU A 1 513 ? -10.621 22.520 0.195 1.00 87.38 513 LEU A C 1
ATOM 3957 O O . LEU A 1 513 ? -10.531 21.921 -0.875 1.00 87.38 513 LEU A O 1
ATOM 3961 N N . VAL A 1 514 ? -10.045 22.081 1.311 1.00 83.19 514 VAL A N 1
ATOM 3962 C CA . VAL A 1 514 ? -9.204 20.883 1.354 1.00 83.19 514 VAL A CA 1
ATOM 3963 C C . VAL A 1 514 ? -9.980 19.751 2.002 1.00 83.19 514 VAL A C 1
ATOM 3965 O O . VAL A 1 514 ? -10.413 19.852 3.148 1.00 83.19 514 VAL A O 1
ATOM 3968 N N . VAL A 1 515 ? -10.138 18.659 1.259 1.00 86.94 515 VAL A N 1
ATOM 3969 C CA . VAL A 1 515 ? -10.650 17.391 1.784 1.00 86.94 515 VAL A CA 1
ATOM 3970 C C . VAL A 1 515 ? -9.476 16.462 2.094 1.00 86.94 515 VAL A C 1
ATOM 3972 O O . VAL A 1 515 ? -8.444 16.546 1.420 1.00 86.94 515 VAL A O 1
ATOM 3975 N N . PRO A 1 516 ? -9.594 15.560 3.082 1.00 85.12 516 PRO A N 1
ATOM 3976 C CA . PRO A 1 516 ? -8.579 14.538 3.288 1.00 85.12 516 PRO A CA 1
ATOM 3977 C C . PRO A 1 516 ? -8.377 13.730 2.000 1.00 85.12 516 PRO A C 1
ATOM 3979 O O . PRO A 1 516 ? -9.325 13.216 1.416 1.00 85.12 516 PRO A O 1
ATOM 3982 N N . ALA A 1 517 ? -7.139 13.631 1.530 1.00 85.06 517 ALA A N 1
ATOM 3983 C CA . ALA A 1 517 ? -6.791 12.890 0.325 1.00 85.06 517 ALA A CA 1
ATOM 3984 C C . ALA A 1 517 ? -5.483 12.137 0.564 1.00 85.06 517 ALA A C 1
ATOM 3986 O O . ALA A 1 517 ? -4.576 12.673 1.201 1.00 85.06 517 ALA A O 1
ATOM 3987 N N . VAL A 1 518 ? -5.407 10.892 0.080 1.00 87.75 518 VAL A N 1
ATOM 3988 C CA . VAL A 1 518 ? -4.203 10.051 0.189 1.00 87.75 518 VAL A CA 1
ATOM 3989 C C . VAL A 1 518 ? -3.849 9.448 -1.174 1.00 87.75 518 VAL A C 1
ATOM 3991 O O . VAL A 1 518 ? -2.873 9.881 -1.770 1.00 87.75 518 VAL A O 1
ATOM 3994 N N . CYS A 1 519 ? -4.646 8.514 -1.713 1.00 87.88 519 CYS A N 1
ATOM 3995 C CA . CYS A 1 519 ? -4.350 7.871 -3.010 1.00 87.88 519 CYS A CA 1
ATOM 3996 C C . CYS A 1 519 ? -4.681 8.732 -4.241 1.00 87.88 519 CYS A C 1
ATOM 3998 O O . CYS A 1 519 ? -4.046 8.602 -5.278 1.00 87.88 519 CYS A O 1
ATOM 4000 N N . ARG A 1 520 ? -5.709 9.592 -4.155 1.00 89.06 520 ARG A N 1
ATOM 4001 C CA . ARG A 1 520 ? -6.271 10.357 -5.291 1.00 89.06 520 ARG A CA 1
ATOM 4002 C C . ARG A 1 520 ? -6.690 9.511 -6.509 1.00 89.06 520 ARG A C 1
ATOM 4004 O O . ARG A 1 520 ? -6.846 10.063 -7.593 1.00 89.06 520 ARG A O 1
ATOM 4011 N N . SER A 1 521 ? -6.912 8.214 -6.315 1.00 86.62 521 SER A N 1
ATOM 4012 C CA . SER A 1 521 ? -7.332 7.251 -7.342 1.00 86.62 521 SER A CA 1
ATOM 4013 C C . SER A 1 521 ? -8.689 6.598 -7.061 1.00 86.62 521 SER A C 1
ATOM 4015 O O . SER A 1 521 ? -9.166 5.824 -7.872 1.00 86.62 521 SER A O 1
ATOM 4017 N N . GLY A 1 522 ? -9.323 6.905 -5.924 1.00 85.88 522 GLY A N 1
ATOM 4018 C CA . GLY A 1 522 ? -10.625 6.339 -5.543 1.00 85.88 522 GLY A CA 1
ATOM 4019 C C . GLY A 1 522 ? -10.557 5.086 -4.662 1.00 85.88 522 GLY A C 1
ATOM 4020 O O . GLY A 1 522 ? -11.578 4.680 -4.125 1.00 85.88 522 GLY A O 1
ATOM 4021 N N . GLU A 1 523 ? -9.370 4.534 -4.406 1.00 83.25 523 GLU A N 1
ATOM 4022 C CA . GLU A 1 523 ? -9.237 3.221 -3.750 1.00 83.25 523 GLU A CA 1
ATOM 4023 C C . GLU A 1 523 ? -9.161 3.287 -2.217 1.00 83.25 523 GLU A C 1
ATOM 4025 O O . GLU A 1 523 ? -9.688 2.437 -1.509 1.00 83.25 523 GLU A O 1
ATOM 4030 N N . CYS A 1 524 ? -8.521 4.321 -1.663 1.00 86.25 524 CYS A N 1
ATOM 4031 C CA . CYS A 1 524 ? -8.225 4.361 -0.223 1.00 86.25 524 CYS A CA 1
ATOM 4032 C C . CYS A 1 524 ? -9.374 4.892 0.650 1.00 86.25 524 CYS A C 1
ATOM 4034 O O . CYS A 1 524 ? -9.225 4.974 1.866 1.00 86.25 524 CYS A O 1
ATOM 4036 N N . THR A 1 525 ? -10.476 5.357 0.051 1.00 86.75 525 THR A N 1
ATOM 4037 C CA . THR A 1 525 ? -11.665 5.945 0.715 1.00 86.75 525 THR A CA 1
ATOM 4038 C C . THR A 1 525 ? -11.455 7.196 1.590 1.00 86.75 525 THR A C 1
ATOM 4040 O O . THR A 1 525 ? -12.430 7.808 2.018 1.00 86.75 525 THR A O 1
ATOM 4043 N N . ALA A 1 526 ? -10.217 7.659 1.799 1.00 87.69 526 ALA A N 1
ATOM 4044 C CA . ALA A 1 526 ? -9.904 8.794 2.681 1.00 87.69 526 ALA A CA 1
ATOM 4045 C C . ALA A 1 526 ? -10.639 10.099 2.317 1.00 87.69 526 ALA A C 1
ATOM 4047 O O . ALA A 1 526 ? -10.924 10.905 3.194 1.00 87.69 526 ALA A O 1
ATOM 4048 N N . CYS A 1 527 ? -10.972 10.292 1.038 1.00 89.62 527 CYS A N 1
ATOM 4049 C CA . CYS A 1 527 ? -11.681 11.477 0.546 1.00 89.62 527 CYS A CA 1
ATOM 4050 C C . CYS A 1 527 ? -13.211 11.372 0.571 1.00 89.62 527 CYS A C 1
ATOM 4052 O O . CYS A 1 527 ? -13.902 12.220 -0.004 1.00 89.62 527 CYS A O 1
ATOM 4054 N N . ARG A 1 528 ? -13.761 10.343 1.228 1.00 90.62 528 ARG A N 1
ATOM 4055 C CA . ARG A 1 528 ? -15.205 10.141 1.330 1.00 90.62 528 ARG A CA 1
ATOM 4056 C C . ARG A 1 528 ? -15.868 11.373 1.942 1.00 90.62 528 ARG A C 1
ATOM 4058 O O . ARG A 1 528 ? -15.540 11.803 3.043 1.00 90.62 528 ARG A O 1
ATOM 4065 N N . THR A 1 529 ? -16.836 11.915 1.216 1.00 89.56 529 THR A N 1
ATOM 4066 C CA . THR A 1 529 ? -17.603 13.098 1.614 1.00 89.56 529 THR A CA 1
ATOM 4067 C C . THR A 1 529 ? -19.088 12.758 1.569 1.00 89.56 529 THR A C 1
ATOM 4069 O O . THR A 1 529 ? -19.540 12.052 0.667 1.00 89.56 529 THR A O 1
ATOM 4072 N N . ARG A 1 530 ? -19.861 13.231 2.555 1.00 91.62 530 ARG A N 1
ATOM 4073 C CA . ARG A 1 530 ? -21.312 13.009 2.600 1.00 91.62 530 ARG A CA 1
ATOM 4074 C C . ARG A 1 530 ? -22.012 13.920 1.592 1.00 91.62 530 ARG A C 1
ATOM 4076 O O . ARG A 1 530 ? -21.912 15.139 1.690 1.00 91.62 530 ARG A O 1
ATOM 4083 N N . LEU A 1 531 ? -22.775 13.328 0.677 1.00 93.38 531 LEU A N 1
ATOM 4084 C CA . LEU A 1 531 ? -23.689 14.062 -0.195 1.00 93.38 531 LEU A CA 1
ATOM 4085 C C . LEU A 1 531 ? -25.001 14.332 0.556 1.00 93.38 531 LEU A C 1
ATOM 4087 O O . LEU A 1 531 ? -25.676 13.390 0.963 1.00 93.38 531 LEU A O 1
ATOM 4091 N N . LEU A 1 532 ? -25.356 15.606 0.749 1.00 94.88 532 LEU A N 1
ATOM 4092 C CA . LEU A 1 532 ? -26.621 15.992 1.396 1.00 94.88 532 LEU A CA 1
ATOM 4093 C C . LEU A 1 532 ? -27.785 16.067 0.399 1.00 94.88 532 LEU A C 1
ATOM 4095 O O . LEU A 1 532 ? -28.893 15.637 0.704 1.00 94.88 532 LEU A O 1
ATOM 4099 N N . LYS A 1 533 ? -27.537 16.604 -0.802 1.00 95.19 533 LYS A N 1
ATOM 4100 C CA . LYS A 1 533 ? -28.528 16.749 -1.875 1.00 95.19 533 LYS A CA 1
ATOM 4101 C C . LYS A 1 533 ? -27.840 16.735 -3.239 1.00 95.19 533 LYS A C 1
ATOM 4103 O O . LYS A 1 533 ? -26.769 17.314 -3.392 1.00 95.19 533 LYS A O 1
ATOM 4108 N N . GLY A 1 534 ? -28.490 16.137 -4.236 1.00 93.56 534 GLY A N 1
ATOM 4109 C CA . GLY A 1 534 ? -28.026 16.110 -5.626 1.00 93.56 534 GLY A CA 1
ATOM 4110 C C . GLY A 1 534 ? -27.699 14.703 -6.121 1.00 93.56 534 GLY A C 1
ATOM 4111 O O . GLY A 1 534 ? -28.004 13.715 -5.458 1.00 93.56 534 GLY A O 1
ATOM 4112 N N . LYS A 1 535 ? -27.097 14.623 -7.310 1.00 91.06 535 LYS A N 1
ATOM 4113 C CA . LYS A 1 535 ? -26.591 13.383 -7.912 1.00 91.06 535 LYS A CA 1
ATOM 4114 C C . LYS A 1 535 ? -25.107 13.557 -8.211 1.00 91.06 535 LYS A C 1
ATOM 4116 O O . LYS A 1 535 ? -24.698 14.637 -8.632 1.00 91.06 535 LYS A O 1
ATOM 4121 N N . VAL A 1 536 ? -24.330 12.502 -8.008 1.00 91.38 536 VAL A N 1
ATOM 4122 C CA . VAL A 1 536 ? -22.901 12.452 -8.335 1.00 91.38 536 VAL A CA 1
ATOM 4123 C C . VAL A 1 536 ? -22.656 11.306 -9.304 1.00 91.38 536 VAL A C 1
ATOM 4125 O O . VAL A 1 536 ? -23.300 10.265 -9.197 1.00 91.38 536 VAL A O 1
ATOM 4128 N N . PHE A 1 537 ? -21.743 11.511 -10.249 1.00 91.06 537 PHE A N 1
ATOM 4129 C CA . PHE A 1 537 ? -21.180 10.422 -11.035 1.00 91.06 537 PHE A CA 1
ATOM 4130 C C . PHE A 1 537 ? -19.924 9.931 -10.317 1.00 91.06 537 PHE A C 1
ATOM 4132 O O . PHE A 1 537 ? -19.022 10.728 -10.052 1.00 91.06 537 PHE A O 1
ATOM 4139 N N . ALA A 1 538 ? -19.900 8.651 -9.963 1.00 87.25 538 ALA A N 1
ATOM 4140 C CA . ALA A 1 538 ? -18.732 7.984 -9.412 1.00 87.25 538 ALA A CA 1
ATOM 4141 C C . ALA A 1 538 ? -18.262 6.960 -10.456 1.00 87.25 538 ALA A C 1
ATOM 4143 O O . ALA A 1 538 ? -19.047 6.060 -10.759 1.00 87.25 538 ALA A O 1
ATOM 4144 N N . PRO A 1 539 ? -17.059 7.119 -11.041 1.00 77.06 539 PRO A N 1
ATOM 4145 C CA . PRO A 1 539 ? -16.495 6.102 -11.924 1.00 77.06 539 PRO A CA 1
ATOM 4146 C C . PRO A 1 539 ? -16.309 4.792 -11.143 1.00 77.06 539 PRO A C 1
ATOM 4148 O O . PRO A 1 539 ? -16.045 4.835 -9.936 1.00 77.06 539 PRO A O 1
ATOM 4151 N N . GLY A 1 540 ? -16.571 3.672 -11.822 1.00 60.16 540 GLY A N 1
ATOM 4152 C CA . GLY A 1 540 ? -16.693 2.332 -11.234 1.00 60.16 540 GLY A CA 1
ATOM 4153 C C . GLY A 1 540 ? -15.375 1.623 -10.983 1.00 60.16 540 GLY A C 1
ATOM 4154 O O . GLY A 1 540 ? -14.372 1.980 -11.637 1.00 60.16 540 GLY A O 1
#

Sequence (540 aa):
YLGLDCTCQSLGFKNHENFVSIGPDLDRQHESMRHDISFEPYGAAVTAYNVADPDFSPPGTGVVVLCVIAYAKPWLKLSPVEYAEAKSKLADKLITLAERIAPGLRDHIEVMETATPLTNIRYTGNPGGSIIGFDENFQGAGNAHLPNRGPIEGLYFANAWVNIGGGFETCIVSGYLAANDAMKDMEQGKADVAVMEKMKSQLSKEAEGATEIKDDFFAQTSKTMARLHPSRITLKVKEIIEETPSTKTLRMVSADGALPYFRAGQYINLFVNIGGVLTSRPYSISSAPDKPYYDITVRRMEPGFVSHYLLDKVKPGDTFESTGPNGGFYYEPIIDSSNLVFLAGGSGVTPFISIIRDITQKKQPVSIHLLYGSRSYQDIIFEDELKKLTAKHKNIKVDYIISEPLKGWSGLCGLMDAKMISSLVKSVKGKKFFLCGPAQMHFLCEDALTKLGVAPRNIRREAYGPPADITLEPGWPGLPTSKEFKITEERSGRTLKAKAGEPLMISLERAGLVVPAVCRSGECTACRTRLLKGKVFAPG

Nearest PDB structures (foldseek):
  8dos-assembly1_B  TM=8.556E-01  e=1.548E-19  Klebsiella pneumoniae
  1a8p-assembly1_A  TM=8.509E-01  e=6.216E-16  Azotobacter vinelandii
  5thx-assembly1_A  TM=8.332E-01  e=1.932E-16  Neisseria gonorrhoeae MIA_2011_03-10
  2qdx-assembly1_A  TM=8.382E-01  e=9.357E-16  Pseudomonas aeruginosa
  6rra-assembly1_A  TM=8.323E-01  e=1.678E-15  Brucella ovis ATCC 25840

pLDDT: mean 88.93, std 9.77, range [51.09, 98.88]

Secondary structure (DSSP, 8-state):
-EEESS-TGGGT--SSEEEEES-S-HHHHHHHHHH-TT---SEEEEEEHHHH-GGGSSTT-EEEEEE----HHHHTTS-HHHHHHHHHHHHHHHHHHHTTTSTTGGGGEEEE----HHHHHHHH--GGG-SS-SPP-GGGSGGGSBPSB-SSTT-B--STTBTT-SSHHHHHHHHHHHHHHHHHHHHTT-S-HHHHHHHHHHHHHHHTTPPP--S-HHHHHHHHHHHHS-S-EEEEEEEEEEEETTEEEEEEEESSSPPPP--TT-EEEEEEEETTEEEEEEEEB-S-TTSSSEEEEEE--SS-SHHHHHHHT--TT-EEEE---B-S-S--TTTS-SEEEEEEEGGGHHHHHHHHHHHHHTT---EEEEEEEESSGGG-TTHHHHHHHHHH-TTEEEEEEESSPPTT--SEES---HHHHHHHH---TT-EEEEES-HHHHHHHHHHHHHTT--GGGEEE----S-S-GGGSTT-----TT-EEEEE-TTT--EEEEETTS-HHHHHHHTT-----SSSSSSS-TT-----SS------

Mean predicted aligned error: 8.37 Å

Solvent-accessible surface area (backbone atoms only — not comparable to full-atom values): 30329 Å² total; per-residue (Å²): 66,34,36,28,74,37,36,48,59,81,41,57,51,85,51,40,69,41,82,45,61,81,69,88,60,60,67,62,40,54,49,44,29,66,72,52,85,80,47,68,76,47,46,36,41,43,34,26,52,39,69,76,37,67,77,77,40,64,90,64,30,18,43,39,37,72,45,68,76,56,54,27,73,68,61,73,72,46,53,66,65,56,43,52,52,48,54,51,51,32,52,51,48,52,50,61,55,49,30,77,66,19,66,66,51,63,84,36,46,60,40,79,50,87,81,50,26,66,52,38,26,70,77,70,66,32,73,64,20,39,89,62,59,76,87,80,44,87,76,58,46,56,91,61,36,46,56,31,66,43,98,45,87,72,40,63,36,60,33,33,62,17,44,64,30,67,37,67,69,24,22,54,51,11,36,54,52,21,51,54,52,50,52,55,31,48,76,68,64,60,52,42,70,71,59,54,53,53,49,50,58,50,52,56,60,61,52,78,73,58,77,79,86,75,83,46,73,67,52,58,48,50,55,49,42,50,57,67,58,35,84,60,40,49,34,25,30,68,42,76,45,83,56,32,99,58,27,37,30,41,32,26,30,50,69,84,61,82,72,58,66,52,61,34,21,20,23,31,29,41,44,48,72,62,95,82,36,57,47,69,49,57,42,34,29,30,37,33,58,90,49,91,42,45,27,38,68,47,55,65,52,85,86,69,55,69,44,44,44,60,71,76,68,61,52,67,72,45,72,35,48,23,42,47,67,42,78,85,47,51,86,46,82,84,62,46,51,54,34,36,34,38,44,22,30,53,76,30,39,34,26,52,51,1,38,51,46,40,39,61,74,69,62,51,93,52,35,38,37,37,42,39,36,32,55,38,74,77,60,49,68,56,50,72,57,51,53,53,47,38,75,73,32,88,50,38,46,76,47,63,29,23,57,55,61,62,93,86,66,84,69,53,70,46,70,68,36,47,68,51,47,43,72,74,61,70,64,66,80,80,41,27,37,39,39,25,34,52,59,72,53,49,58,41,37,53,54,21,39,50,78,68,68,52,56,68,78,36,54,46,68,53,84,53,46,61,74,92,56,58,81,76,39,83,85,50,88,81,68,58,46,80,44,73,45,83,47,70,43,77,92,79,65,49,72,47,67,34,45,65,57,49,62,65,67,58,36,33,22,77,70,71,44,82,72,59,73,51,65,73,42,80,78,73,60,61,58,72,73,88,84,89,79,87,86,81,90,74,82,127